Protein AF-M3I2U0-F1 (afdb_monomer_lite)

Secondary structure (DSSP, 8-state):
-BSPPTTHHHHHHHTT--GGG--EEE--S-SHHHHHHHHHHHHHSSPPEEEE-HHHHHHHHHHHHHHH---HHHHHHTSEEEE--TTS-EEETTEEEEEEEESSSS-EEEEEEEETTEEEEE--S----HHHHHHHHHTTSS-HHHHHHHHT--TTSSEEEEE--STTTS--HHHHTTS-HHHHTTEEEESS-GGGSPTT--PEEP-SSGGG---------TTHHHHHHHHHHHH-GGGTT--HHHHHHHHHH-EEEEE-TT-EEE-TTSPP-EEEEEEES-EEEESSS--TTS----EEE-TT-EE-HHHHHS-PPP-SEEEESS-EEEEEEEHHHHHHHTTTSTHHHHHHHHHHHHTTTHHHHHHHSTTTTT--HHHHHHHHTTEEEEEE-TT-EEE-TTPBPSEEEEEEES-EEEEETTEEEEEE-TT-EES-HHHHHHTPBPSSEEEESS-EEEEEEEHHHHHHHHHH-HHHHHHH-----

Foldseek 3Di:
DEQAAPPNCVLCVVQQHHCLVQQEYEQFADDHRRCVVVLVCLQAAFAHEYEYAPQRLVVSLVVVCVVVVDHSVLVPLSHHYDHDDAPDWDDDPQKTWHWDFAQAPGTGIKIWIDDAPAIETARTQHALDLVVLVVCVVVVNADPVRNVVSVPPCLVGQAYEAEDEDPPGHYHLVVLQPDDLVSQLRYEYDPDDPVRHDPPGNHHHDDDHPVSDDDDDDDDPPCNVLVLQVVLLCLAPLSPPPDVVLSVLCVVFKDKDKDAAFDWPDDFQAAQWKKKAWQAAKKWWAQAPQDPVRDDDIDMDGHSDIDSLQRLLVVGTHRTIMGTNHTTIIIMGTSVSVCVSCPPPCSSVLSVQLVVCVVQCQCVLQCPAQLNPSRDPVLSSLLSSQWDKDKDAAFDWQAAAQAWHQKKKFFQAAWKFKDAPRDTLDIDGRSDIGFALVCLLVRGGGRIIIGTRHTTMITIGGSVSSNVSCSRNVSSSVSRRDDSD

Radius of gyration: 26.71 Å; chains: 1; bounding box: 76×48×78 Å

Structure (mmCIF, N/CA/C/O backbone):
data_AF-M3I2U0-F1
#
_entry.id   AF-M3I2U0-F1
#
loop_
_atom_site.group_PDB
_atom_site.id
_atom_site.type_symbol
_atom_site.label_atom_id
_atom_site.label_alt_id
_atom_site.label_comp_id
_atom_site.label_asym_id
_atom_site.label_entity_id
_atom_site.label_seq_id
_atom_site.pdbx_PDB_ins_code
_atom_site.Cartn_x
_atom_site.Cartn_y
_atom_site.Cartn_z
_atom_site.occupancy
_atom_site.B_iso_or_equiv
_atom_site.auth_seq_id
_atom_site.auth_comp_id
_atom_site.auth_asym_id
_atom_site.auth_atom_id
_atom_site.pdbx_PDB_model_num
ATOM 1 N N . MET A 1 1 ? -6.291 0.702 8.293 1.00 90.94 1 MET A N 1
ATOM 2 C CA . MET A 1 1 ? -6.502 2.152 8.519 1.00 90.94 1 MET A CA 1
ATOM 3 C C . MET A 1 1 ? -7.991 2.425 8.524 1.00 90.94 1 MET A C 1
ATOM 5 O O . MET A 1 1 ? -8.695 1.732 7.806 1.00 90.94 1 MET A O 1
ATOM 9 N N . VAL A 1 2 ? -8.467 3.347 9.353 1.00 93.81 2 VAL A N 1
ATOM 10 C CA . VAL A 1 2 ? -9.888 3.717 9.441 1.00 93.81 2 VAL A CA 1
ATOM 11 C C . VAL A 1 2 ? -9.993 5.171 9.009 1.00 93.81 2 VAL A C 1
ATOM 13 O O . VAL A 1 2 ? -9.185 5.963 9.486 1.00 93.81 2 VAL A O 1
ATOM 16 N N . ASP A 1 3 ? -10.900 5.475 8.082 1.00 92.94 3 ASP A N 1
ATOM 17 C CA . ASP A 1 3 ? -11.224 6.834 7.621 1.00 92.94 3 ASP A CA 1
ATOM 18 C C . ASP A 1 3 ? -10.013 7.759 7.400 1.00 92.94 3 ASP A C 1
ATOM 20 O O . ASP A 1 3 ? -9.825 8.751 8.106 1.00 92.94 3 ASP A O 1
ATOM 24 N N . PRO A 1 4 ? -9.125 7.424 6.452 1.00 89.81 4 PRO A N 1
ATOM 25 C CA . PRO A 1 4 ? -7.946 8.234 6.204 1.00 89.81 4 PRO A CA 1
ATOM 26 C C . PRO A 1 4 ? -8.286 9.660 5.749 1.00 89.81 4 PRO A C 1
ATOM 28 O O . PRO A 1 4 ? -8.921 9.827 4.698 1.00 89.81 4 PRO A O 1
ATOM 31 N N . PRO A 1 5 ? -7.758 10.692 6.431 1.00 83.94 5 PRO A N 1
ATOM 32 C CA . PRO A 1 5 ? -7.860 12.063 5.958 1.00 83.94 5 PRO A CA 1
ATOM 33 C C . PRO A 1 5 ? -6.961 12.298 4.739 1.00 83.94 5 PRO A C 1
ATOM 35 O O . PRO A 1 5 ? -6.088 11.490 4.395 1.00 83.94 5 PRO A O 1
ATOM 38 N N . VAL A 1 6 ? -7.132 13.453 4.097 1.00 85.56 6 VAL A N 1
ATOM 39 C CA . VAL A 1 6 ? -6.228 13.911 3.031 1.00 85.56 6 VAL A CA 1
ATOM 40 C C . VAL A 1 6 ? -4.760 13.861 3.470 1.00 85.56 6 VAL A C 1
ATOM 42 O O . VAL A 1 6 ? -4.418 14.160 4.614 1.00 85.56 6 VAL A O 1
ATOM 45 N N . ASN A 1 7 ? -3.881 13.511 2.534 1.00 85.81 7 ASN A N 1
ATOM 46 C CA . ASN A 1 7 ? -2.434 13.399 2.718 1.00 85.81 7 ASN A CA 1
ATOM 47 C C . ASN A 1 7 ? -1.991 12.313 3.708 1.00 85.81 7 ASN A C 1
ATOM 49 O O . ASN A 1 7 ? -0.855 12.342 4.174 1.00 85.81 7 ASN A O 1
ATOM 53 N N . SER A 1 8 ? -2.843 11.325 4.008 1.00 84.94 8 SER A N 1
ATOM 54 C CA . SER A 1 8 ? -2.498 10.209 4.903 1.00 84.94 8 SER A CA 1
ATOM 55 C C . SER A 1 8 ? -1.188 9.516 4.515 1.00 84.94 8 SER A C 1
ATOM 57 O O . SER A 1 8 ? -0.378 9.210 5.384 1.00 84.94 8 SER A O 1
ATOM 59 N N . THR A 1 9 ? -0.941 9.300 3.220 1.00 83.31 9 THR A N 1
ATOM 60 C CA . THR A 1 9 ? 0.309 8.698 2.730 1.00 83.31 9 THR A CA 1
ATOM 61 C C . THR A 1 9 ? 1.537 9.527 3.110 1.00 83.31 9 THR A C 1
ATOM 63 O O . THR A 1 9 ? 2.533 8.978 3.579 1.00 83.31 9 THR A O 1
ATOM 66 N N . GLU A 1 10 ? 1.468 10.846 2.933 1.00 84.12 10 GLU A N 1
ATOM 67 C CA . GLU A 1 10 ? 2.562 11.763 3.262 1.00 84.12 10 GLU A CA 1
ATOM 68 C C . GLU A 1 10 ? 2.813 11.787 4.773 1.00 84.12 10 GLU A C 1
ATOM 70 O O . GLU A 1 10 ? 3.953 11.664 5.215 1.00 84.12 10 GLU A O 1
ATOM 75 N N . TRP A 1 11 ? 1.747 11.824 5.577 1.00 84.62 11 TRP A N 1
ATOM 76 C CA . TRP A 1 11 ? 1.851 11.750 7.035 1.00 84.62 11 TRP A CA 1
ATOM 77 C C . TRP A 1 11 ? 2.504 10.455 7.521 1.00 84.62 11 TRP A C 1
ATOM 79 O O . TRP A 1 11 ? 3.333 10.490 8.435 1.00 84.62 11 TRP A O 1
ATOM 89 N N . LEU A 1 12 ? 2.173 9.318 6.900 1.00 84.44 12 LEU A N 1
ATOM 90 C CA . LEU A 1 12 ? 2.822 8.042 7.196 1.00 84.44 12 LEU A CA 1
ATOM 91 C C . LEU A 1 12 ? 4.321 8.111 6.886 1.00 84.44 12 LEU A C 1
ATOM 93 O O . LEU A 1 12 ? 5.128 7.785 7.755 1.00 84.44 12 LEU A O 1
ATOM 97 N N . ARG A 1 13 ? 4.705 8.614 5.704 1.00 79.75 13 ARG A N 1
ATOM 98 C CA . ARG A 1 13 ? 6.118 8.754 5.310 1.00 79.75 13 ARG A CA 1
ATOM 99 C C . ARG A 1 13 ? 6.893 9.671 6.254 1.00 79.75 13 ARG A C 1
ATOM 101 O O . ARG A 1 13 ? 7.974 9.297 6.701 1.00 79.75 13 ARG A O 1
ATOM 108 N N . GLN A 1 14 ? 6.330 10.824 6.616 1.00 82.00 14 GLN A N 1
ATOM 109 C CA . GLN A 1 14 ? 6.933 11.752 7.583 1.00 82.00 14 GLN A CA 1
ATOM 110 C C . GLN A 1 14 ? 7.098 11.128 8.972 1.00 82.00 14 GLN A C 1
ATOM 112 O O . GLN A 1 14 ? 8.041 11.449 9.691 1.00 82.00 14 GLN A O 1
ATOM 117 N N . SER A 1 15 ? 6.215 10.193 9.322 1.00 79.25 15 SER A N 1
ATOM 118 C CA . SER A 1 15 ? 6.280 9.421 10.565 1.00 79.25 15 SER A CA 1
ATOM 119 C C . SER A 1 15 ? 7.140 8.157 10.446 1.00 79.25 15 SER A C 1
ATOM 121 O O . SER A 1 15 ? 7.106 7.313 11.337 1.00 79.25 15 SER A O 1
ATOM 123 N N . ASN A 1 16 ? 7.895 8.001 9.353 1.00 74.38 16 ASN A N 1
ATOM 124 C CA . ASN A 1 16 ? 8.714 6.826 9.053 1.00 74.38 16 ASN A CA 1
ATOM 125 C C . ASN A 1 16 ? 7.921 5.501 9.013 1.00 74.38 16 ASN A C 1
ATOM 127 O O . ASN A 1 16 ? 8.453 4.428 9.298 1.00 74.38 16 ASN A O 1
ATOM 131 N N . VAL A 1 17 ? 6.637 5.573 8.660 1.00 79.44 17 VAL A N 1
ATOM 132 C CA . VAL A 1 17 ? 5.774 4.417 8.420 1.00 79.44 17 VAL A CA 1
ATOM 133 C C . VAL A 1 17 ? 5.649 4.229 6.917 1.00 79.44 17 VAL A C 1
ATOM 135 O O . VAL A 1 17 ? 5.157 5.108 6.211 1.00 79.44 17 VAL A O 1
ATOM 138 N N . ASN A 1 18 ? 6.071 3.070 6.411 1.00 78.25 18 ASN A N 1
ATOM 139 C CA . ASN A 1 18 ? 5.902 2.758 4.997 1.00 78.25 18 ASN A CA 1
ATOM 140 C C . ASN A 1 18 ? 4.395 2.647 4.672 1.00 78.25 18 ASN A C 1
ATOM 142 O O . ASN A 1 18 ? 3.733 1.761 5.217 1.00 78.25 18 ASN A O 1
ATOM 146 N N . PRO A 1 19 ? 3.829 3.481 3.776 1.00 81.62 19 PRO A N 1
ATOM 147 C CA . PRO A 1 19 ? 2.402 3.435 3.461 1.00 81.62 19 PRO A CA 1
ATOM 148 C C . PRO A 1 19 ? 1.898 2.092 2.921 1.00 81.62 19 PRO A C 1
ATOM 150 O O . PRO A 1 19 ? 0.694 1.825 3.009 1.00 81.62 19 PRO A O 1
ATOM 153 N N . LYS A 1 20 ? 2.792 1.239 2.405 1.00 77.00 20 LYS A N 1
ATOM 154 C CA . LYS A 1 20 ? 2.480 -0.123 1.947 1.00 77.00 20 LYS A CA 1
ATOM 155 C C . LYS A 1 20 ? 2.051 -1.070 3.060 1.00 77.00 20 LYS A C 1
ATOM 157 O O . LYS A 1 20 ? 1.275 -1.980 2.799 1.00 77.00 20 LYS A O 1
ATOM 162 N N . LEU A 1 21 ? 2.481 -0.815 4.301 1.00 78.44 21 LEU A N 1
ATOM 163 C CA . LEU A 1 21 ? 1.998 -1.539 5.487 1.00 78.44 21 LEU A CA 1
ATOM 164 C C . LEU A 1 21 ? 0.474 -1.462 5.617 1.00 78.44 21 LEU A C 1
ATOM 166 O O . LEU A 1 21 ? -0.162 -2.293 6.258 1.00 78.44 21 LEU A O 1
ATOM 170 N N . ILE A 1 22 ? -0.123 -0.436 5.017 1.00 85.12 22 ILE A N 1
ATOM 171 C CA . ILE A 1 22 ? -1.554 -0.214 5.038 1.00 85.12 22 ILE A CA 1
ATOM 172 C C . ILE A 1 22 ? -2.135 -0.689 3.709 1.00 85.12 22 ILE A C 1
ATOM 174 O O . ILE A 1 22 ? -2.290 0.084 2.767 1.00 85.12 22 ILE A O 1
ATOM 178 N N . ASN A 1 23 ? -2.495 -1.964 3.654 1.00 85.81 23 ASN A N 1
ATOM 179 C CA . ASN A 1 23 ? -3.175 -2.591 2.519 1.00 85.81 23 ASN A CA 1
ATOM 180 C C . ASN A 1 23 ? -4.702 -2.694 2.710 1.00 85.81 23 ASN A C 1
ATOM 182 O O . ASN A 1 23 ? -5.414 -3.073 1.783 1.00 85.81 23 ASN A O 1
ATOM 1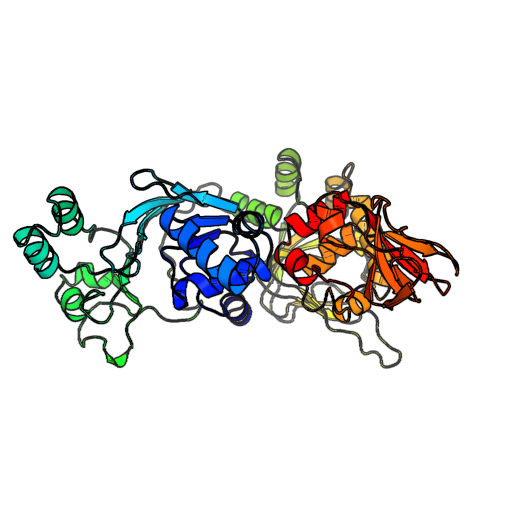86 N N . HIS A 1 24 ? -5.215 -2.358 3.900 1.00 93.12 24 HIS A N 1
ATOM 187 C CA . HIS A 1 24 ? -6.639 -2.392 4.242 1.00 93.12 24 HIS A CA 1
ATOM 188 C C . HIS A 1 24 ? -7.121 -1.033 4.773 1.00 93.12 24 HIS A C 1
ATOM 190 O O . HIS A 1 24 ? -6.518 -0.449 5.687 1.00 93.12 24 HIS A O 1
ATOM 196 N N . VAL A 1 25 ? -8.249 -0.562 4.243 1.00 95.12 25 VAL A N 1
ATOM 197 C CA . VAL A 1 25 ? -8.974 0.625 4.710 1.00 95.12 25 VAL A CA 1
ATOM 198 C C . VAL A 1 25 ? -10.383 0.221 5.131 1.00 95.12 25 VAL A C 1
ATOM 200 O O . VAL A 1 25 ? -11.089 -0.434 4.374 1.00 95.12 25 VAL A O 1
ATOM 203 N N . ILE A 1 26 ? -10.791 0.608 6.333 1.00 96.94 26 ILE A N 1
ATOM 204 C CA . ILE A 1 26 ? -12.184 0.592 6.770 1.00 96.94 26 ILE A CA 1
ATOM 205 C C . ILE A 1 26 ? -12.714 2.000 6.517 1.00 96.94 26 ILE A C 1
ATOM 207 O O . ILE A 1 26 ? -12.196 2.952 7.096 1.00 96.94 26 ILE A O 1
ATOM 211 N N . LEU A 1 27 ? -13.698 2.117 5.630 1.00 96.94 27 LEU A N 1
ATOM 212 C CA . LEU A 1 27 ? -14.385 3.372 5.348 1.00 96.94 27 LEU A CA 1
ATOM 213 C C . LEU A 1 27 ? -15.744 3.327 6.040 1.00 96.94 27 LEU A C 1
ATOM 215 O O . LEU A 1 27 ? -16.644 2.593 5.616 1.00 96.94 27 LEU A O 1
ATOM 219 N N . THR A 1 28 ? -15.876 4.072 7.129 1.00 96.19 28 THR A N 1
ATOM 220 C CA . THR A 1 28 ? -17.059 3.996 7.984 1.00 96.19 28 THR A CA 1
ATOM 221 C C . THR A 1 28 ? -18.230 4.794 7.425 1.00 96.19 28 THR A C 1
ATOM 223 O O . THR A 1 28 ? -19.379 4.389 7.602 1.00 96.19 28 THR A O 1
ATOM 226 N N . HIS A 1 29 ? -17.950 5.894 6.725 1.00 94.31 29 HIS A N 1
ATOM 227 C CA . HIS A 1 29 ? -18.934 6.745 6.062 1.00 94.31 29 HIS A CA 1
ATOM 228 C C . HIS A 1 29 ? -18.284 7.641 4.996 1.00 94.31 29 HIS A C 1
ATOM 230 O O . HIS A 1 29 ? -17.080 7.589 4.763 1.00 94.31 29 HIS A O 1
ATOM 236 N N . CYS A 1 30 ? -19.098 8.430 4.284 1.00 91.50 30 CYS A N 1
ATOM 237 C CA . CYS A 1 30 ? -18.660 9.215 3.128 1.00 91.50 30 CYS A CA 1
ATOM 238 C C . CYS A 1 30 ? -18.889 10.721 3.341 1.00 91.50 30 CYS A C 1
ATOM 240 O O . CYS A 1 30 ? -19.942 11.258 2.996 1.00 91.50 30 CYS A O 1
ATOM 242 N N . HIS A 1 31 ? -17.867 11.396 3.869 1.00 85.12 31 HIS A N 1
ATOM 243 C CA . HIS A 1 31 ? -17.623 12.833 3.721 1.00 85.12 31 HIS A CA 1
ATOM 244 C C . HIS A 1 31 ? -16.109 13.125 3.735 1.00 85.12 31 HIS A C 1
ATOM 246 O O . HIS A 1 31 ? -15.299 12.224 3.942 1.00 85.12 31 HIS A O 1
ATOM 252 N N . ALA A 1 32 ? -15.722 14.359 3.390 1.00 80.44 32 ALA A N 1
ATOM 253 C CA . ALA A 1 32 ? -14.387 14.676 2.861 1.00 80.44 32 ALA A CA 1
ATOM 254 C C . ALA A 1 32 ? -13.206 14.328 3.786 1.00 80.44 32 ALA A C 1
ATOM 256 O O . ALA A 1 32 ? -12.169 13.878 3.311 1.00 80.44 32 ALA A O 1
ATOM 257 N N . ASP A 1 33 ? -13.353 14.524 5.086 1.00 79.00 33 ASP A N 1
ATOM 258 C CA . ASP A 1 33 ? -12.364 14.226 6.125 1.00 79.00 33 ASP A CA 1
ATOM 259 C C . ASP A 1 33 ? -12.181 12.725 6.403 1.00 79.00 33 ASP A C 1
ATOM 261 O O . ASP A 1 33 ? -11.163 12.359 6.981 1.00 79.00 33 ASP A O 1
ATOM 265 N N . HIS A 1 34 ? -13.070 11.862 5.897 1.00 84.62 34 HIS A N 1
ATOM 266 C CA . HIS A 1 34 ? -13.004 10.404 6.080 1.00 84.62 34 HIS A CA 1
ATOM 267 C C . HIS A 1 34 ? -12.695 9.645 4.778 1.00 84.62 34 HIS A C 1
ATOM 269 O O . HIS A 1 34 ? -12.065 8.585 4.795 1.00 84.62 34 HIS A O 1
ATOM 275 N N . ASP A 1 35 ? -13.121 10.172 3.623 1.00 87.62 35 ASP A N 1
ATOM 276 C CA . ASP A 1 35 ? -13.023 9.463 2.341 1.00 87.62 35 ASP A CA 1
ATOM 277 C C . ASP A 1 35 ? -11.897 9.948 1.415 1.00 87.62 35 ASP A C 1
ATOM 279 O O . ASP A 1 35 ? -11.418 9.180 0.572 1.00 87.62 35 ASP A O 1
ATOM 283 N N . ALA A 1 36 ? -11.421 11.185 1.575 1.00 88.19 36 ALA A N 1
ATOM 284 C CA . ALA A 1 36 ? -10.476 11.774 0.633 1.00 88.19 36 ALA A CA 1
ATOM 285 C C . ALA A 1 36 ? -9.105 11.099 0.656 1.00 88.19 36 ALA A C 1
ATOM 287 O O . ALA A 1 36 ? -8.532 10.848 -0.408 1.00 88.19 36 ALA A O 1
ATOM 288 N N . GLY A 1 37 ? -8.615 10.719 1.837 1.00 89.94 37 GLY A N 1
ATOM 289 C CA . GLY A 1 37 ? -7.399 9.920 1.946 1.00 89.94 37 GLY A CA 1
ATOM 290 C C . GLY A 1 37 ? -7.571 8.506 1.398 1.00 89.94 37 GLY A C 1
ATOM 291 O O . GLY A 1 37 ? -6.604 7.922 0.914 1.00 89.94 37 GLY A O 1
ATOM 292 N N . THR A 1 38 ? -8.794 7.964 1.395 1.00 91.88 38 THR A N 1
ATOM 293 C CA . THR A 1 38 ? -9.070 6.629 0.842 1.00 91.88 38 THR A CA 1
ATOM 294 C C . THR A 1 38 ? -8.862 6.652 -0.666 1.00 91.88 38 THR A C 1
ATOM 296 O O . THR A 1 38 ? -8.149 5.808 -1.210 1.00 91.88 38 THR A O 1
ATOM 299 N N . PHE A 1 39 ? -9.427 7.657 -1.340 1.00 90.50 39 PHE A N 1
ATOM 300 C CA . PHE A 1 39 ? -9.246 7.820 -2.778 1.00 90.50 39 PHE A CA 1
ATOM 301 C C . PHE A 1 39 ? -7.796 8.140 -3.152 1.00 90.50 39 PHE A C 1
ATOM 303 O O . PHE A 1 39 ? -7.264 7.533 -4.077 1.00 90.50 39 PHE A O 1
ATOM 310 N N . GLN A 1 40 ? -7.120 9.015 -2.400 1.00 88.38 40 GLN A N 1
ATOM 311 C CA . GLN A 1 40 ? -5.690 9.273 -2.597 1.00 88.38 40 GLN A CA 1
ATOM 312 C C . GLN A 1 40 ? -4.866 7.984 -2.507 1.00 88.38 40 GLN A C 1
ATOM 314 O O . GLN A 1 40 ? -4.020 7.723 -3.359 1.00 88.38 40 GLN A O 1
ATOM 319 N N . LYS A 1 41 ? -5.147 7.140 -1.512 1.00 88.06 41 LYS A N 1
ATOM 320 C CA . LYS A 1 41 ? -4.408 5.897 -1.307 1.00 88.06 41 LYS A CA 1
ATOM 321 C C . LYS A 1 41 ? -4.578 4.904 -2.459 1.00 88.06 41 LYS A C 1
ATOM 323 O O . LYS A 1 41 ? -3.604 4.252 -2.821 1.00 88.06 41 LYS A O 1
ATOM 328 N N . ILE A 1 42 ? -5.767 4.836 -3.068 1.00 89.12 42 ILE A N 1
ATOM 329 C CA . ILE A 1 42 ? -6.007 4.064 -4.303 1.00 89.12 42 ILE A CA 1
ATOM 330 C C . ILE A 1 42 ? -5.107 4.556 -5.453 1.00 89.12 42 ILE A C 1
ATOM 332 O O . ILE A 1 42 ? -4.680 3.763 -6.289 1.00 89.12 42 ILE A O 1
ATOM 336 N N . LEU A 1 43 ? -4.821 5.859 -5.516 1.00 84.50 43 LEU A N 1
ATOM 337 C CA . LEU A 1 43 ? -4.058 6.471 -6.607 1.00 84.50 43 LEU A CA 1
ATOM 338 C C . LEU A 1 43 ? -2.535 6.462 -6.410 1.00 84.50 43 LEU A C 1
ATOM 340 O O . LEU A 1 43 ? -1.793 6.644 -7.374 1.00 84.50 43 LEU A O 1
ATOM 344 N N . GLU A 1 44 ? -2.047 6.301 -5.186 1.00 80.00 44 GLU A N 1
ATOM 345 C CA . GLU A 1 44 ? -0.613 6.422 -4.896 1.00 80.00 44 GLU A CA 1
ATOM 346 C C . GLU A 1 44 ? 0.079 5.070 -4.711 1.00 80.00 44 GLU A C 1
ATOM 348 O O . GLU A 1 44 ? 1.251 4.925 -5.062 1.00 80.00 44 GLU A O 1
ATOM 353 N N . GLU A 1 45 ? -0.636 4.078 -4.189 1.00 76.38 45 GLU A N 1
ATOM 354 C CA . GLU A 1 45 ? -0.059 2.814 -3.734 1.00 76.38 45 GLU A CA 1
ATOM 355 C C . GLU A 1 45 ? -0.577 1.617 -4.556 1.00 76.38 45 GLU A C 1
ATOM 357 O O . GLU A 1 45 ? -1.345 1.762 -5.513 1.00 76.38 45 GLU A O 1
ATOM 362 N N . ASN A 1 46 ? -0.131 0.413 -4.195 1.00 79.88 46 ASN A N 1
ATOM 363 C CA . ASN A 1 46 ? -0.668 -0.828 -4.751 1.00 79.88 46 ASN A CA 1
ATOM 364 C C . ASN A 1 46 ? -2.168 -0.959 -4.448 1.00 79.88 46 ASN A C 1
ATOM 366 O O . ASN A 1 46 ? -2.694 -0.362 -3.506 1.00 79.88 46 ASN A O 1
ATOM 370 N N . LYS A 1 47 ? -2.850 -1.807 -5.216 1.00 87.81 47 LYS A N 1
ATOM 371 C CA . LYS A 1 47 ? -4.267 -2.115 -5.022 1.00 87.81 47 LYS A CA 1
ATOM 372 C C . LYS A 1 47 ? -4.561 -2.548 -3.575 1.00 87.81 47 LYS A C 1
ATOM 374 O O . LYS A 1 47 ? -4.046 -3.559 -3.104 1.00 87.81 47 LYS A O 1
ATOM 379 N N . ILE A 1 48 ? -5.411 -1.782 -2.889 1.00 91.31 48 ILE A N 1
ATOM 380 C CA . ILE A 1 48 ? -5.802 -2.002 -1.486 1.00 91.31 48 ILE A CA 1
ATOM 381 C C . ILE A 1 48 ? -7.182 -2.659 -1.361 1.00 91.31 48 ILE A C 1
ATOM 383 O O . ILE A 1 48 ? -7.984 -2.634 -2.298 1.00 91.31 48 ILE A O 1
ATOM 387 N N . THR A 1 49 ? -7.483 -3.186 -0.175 1.00 94.88 49 THR A N 1
ATOM 388 C CA . THR A 1 49 ? -8.816 -3.674 0.198 1.00 94.88 49 THR A CA 1
ATOM 389 C C . THR A 1 49 ? -9.584 -2.608 0.974 1.00 94.88 49 THR A C 1
ATOM 391 O O . THR A 1 49 ? -9.096 -2.105 1.987 1.00 94.88 49 THR A O 1
ATOM 394 N N . ILE A 1 50 ? -10.800 -2.289 0.531 1.00 96.56 50 ILE A N 1
ATOM 395 C CA . ILE A 1 50 ? -11.714 -1.373 1.218 1.00 96.56 50 ILE A CA 1
ATOM 396 C C . ILE A 1 50 ? -12.872 -2.162 1.819 1.00 96.56 50 ILE A C 1
ATOM 398 O O . ILE A 1 50 ? -13.596 -2.865 1.112 1.00 96.56 50 ILE A O 1
ATOM 402 N N . HIS A 1 51 ? -13.049 -1.989 3.124 1.00 97.62 51 HIS A N 1
ATOM 403 C CA . HIS A 1 51 ? -14.135 -2.534 3.924 1.00 97.62 51 HIS A CA 1
ATOM 404 C C . HIS A 1 51 ? -15.148 -1.423 4.163 1.00 97.62 51 HIS A C 1
ATOM 406 O O . HIS A 1 51 ? -14.833 -0.418 4.797 1.00 97.62 51 HIS A O 1
ATOM 412 N N . ALA A 1 52 ? -16.351 -1.588 3.629 1.00 97.62 52 ALA A N 1
ATOM 413 C CA . ALA A 1 52 ? -17.448 -0.639 3.788 1.00 97.62 52 ALA A CA 1
ATOM 414 C C . ALA A 1 52 ? -18.785 -1.372 3.640 1.00 97.62 52 ALA A C 1
ATOM 416 O O . ALA A 1 52 ? -18.850 -2.446 3.039 1.00 97.62 52 ALA A O 1
ATOM 417 N N . THR A 1 53 ? -19.872 -0.788 4.139 1.00 97.50 53 THR A N 1
ATOM 418 C CA . THR A 1 53 ? -21.213 -1.256 3.745 1.00 97.50 53 THR A CA 1
ATOM 419 C C . THR A 1 53 ? -21.475 -0.899 2.280 1.00 97.50 53 THR A C 1
ATOM 421 O O . THR A 1 53 ? -20.891 0.054 1.759 1.00 97.50 53 THR A O 1
ATOM 424 N N . GLU A 1 54 ? -22.380 -1.615 1.607 1.00 96.88 54 GLU A N 1
ATOM 425 C CA . GLU A 1 54 ? -22.747 -1.288 0.219 1.00 96.88 54 GLU A CA 1
ATOM 426 C C . GLU A 1 54 ? -23.265 0.148 0.078 1.00 96.88 54 GLU A C 1
ATOM 428 O O . GLU A 1 54 ? -22.925 0.837 -0.880 1.00 96.88 54 GLU A O 1
ATOM 433 N N . THR A 1 55 ? -24.013 0.639 1.069 1.00 95.81 55 THR A N 1
ATOM 434 C CA . THR A 1 55 ? -24.525 2.015 1.098 1.00 95.81 55 THR A CA 1
ATOM 435 C C . THR A 1 55 ? -23.398 3.050 1.119 1.00 95.81 55 THR A C 1
ATOM 437 O O . THR A 1 55 ? -23.431 4.034 0.372 1.00 95.81 55 THR A O 1
ATOM 440 N N . VAL A 1 56 ? -22.388 2.842 1.969 1.00 96.62 56 VAL A N 1
ATOM 441 C CA . VAL A 1 56 ? -21.221 3.734 2.054 1.00 96.62 56 VAL A CA 1
ATOM 442 C C . VAL A 1 56 ? -20.394 3.643 0.773 1.00 96.62 56 VAL A C 1
ATOM 444 O O . VAL A 1 56 ? -20.030 4.675 0.208 1.00 96.62 56 VAL A O 1
ATOM 447 N N . MET A 1 57 ? -20.178 2.432 0.256 1.00 97.50 57 MET A N 1
ATOM 448 C CA . MET A 1 57 ? -19.430 2.207 -0.980 1.00 97.50 57 MET A CA 1
ATOM 449 C C . MET A 1 57 ? -20.107 2.840 -2.204 1.00 97.50 57 MET A C 1
ATOM 451 O O . MET A 1 57 ? -19.444 3.503 -2.998 1.00 97.50 57 MET A O 1
ATOM 455 N N . ASP A 1 58 ? -21.428 2.722 -2.358 1.00 96.88 58 ASP A N 1
ATOM 456 C CA . ASP A 1 58 ? -22.134 3.383 -3.461 1.00 96.88 58 ASP A CA 1
ATOM 457 C C . ASP A 1 58 ? -22.059 4.914 -3.346 1.00 96.88 58 ASP A C 1
ATOM 459 O O . ASP A 1 58 ? -21.950 5.609 -4.357 1.00 96.88 58 ASP A O 1
ATOM 463 N N . SER A 1 59 ? -22.073 5.458 -2.126 1.00 95.94 59 SER A N 1
ATOM 464 C CA . SER A 1 59 ? -21.898 6.898 -1.888 1.00 95.94 59 SER A CA 1
ATOM 465 C C . SER A 1 59 ? -20.499 7.368 -2.295 1.00 95.94 59 SER A C 1
ATOM 467 O O . SER A 1 59 ? -20.376 8.338 -3.048 1.00 95.94 59 SER A O 1
ATOM 469 N N . PHE A 1 60 ? -19.467 6.619 -1.900 1.00 96.44 60 PHE A N 1
ATOM 470 C CA . PHE A 1 60 ? -18.082 6.833 -2.317 1.00 96.44 60 PHE A CA 1
ATOM 471 C C . PHE A 1 60 ? -17.951 6.804 -3.848 1.00 96.44 60 PHE A C 1
ATOM 473 O O . PHE A 1 60 ? -17.491 7.769 -4.461 1.00 96.44 60 PHE A O 1
ATOM 480 N N . LEU A 1 61 ? -18.443 5.744 -4.497 1.00 97.00 61 LEU A N 1
ATOM 481 C CA . LEU A 1 61 ? -18.373 5.595 -5.952 1.00 97.00 61 LEU A CA 1
ATOM 482 C C . LEU A 1 61 ? -19.153 6.692 -6.687 1.00 97.00 61 LEU A C 1
ATOM 484 O O . LEU A 1 61 ? -18.661 7.206 -7.688 1.00 97.00 61 LEU A O 1
ATOM 488 N N . ARG A 1 62 ? -20.338 7.099 -6.205 1.00 96.19 62 ARG A N 1
ATOM 489 C CA . ARG A 1 62 ? -21.089 8.241 -6.768 1.00 96.19 62 ARG A CA 1
ATOM 490 C C . ARG A 1 62 ? -20.273 9.525 -6.718 1.00 96.19 62 ARG A C 1
ATOM 492 O O . ARG A 1 62 ? -20.160 10.205 -7.737 1.00 96.19 62 ARG A O 1
ATOM 499 N N . LYS A 1 63 ? -19.710 9.842 -5.550 1.00 95.06 63 LYS A N 1
ATOM 500 C CA . LYS A 1 63 ? -18.919 11.054 -5.325 1.00 95.06 63 LYS A CA 1
ATOM 501 C C . LYS A 1 63 ? -17.712 11.098 -6.260 1.00 95.06 63 LYS A C 1
ATOM 503 O O . LYS A 1 63 ? -17.574 12.041 -7.036 1.00 95.06 63 LYS A O 1
ATOM 508 N N . TYR A 1 64 ? -16.873 10.064 -6.241 1.00 93.50 64 TYR A N 1
ATOM 509 C CA . TYR A 1 64 ? -15.647 10.058 -7.038 1.00 93.50 64 TYR A CA 1
ATOM 510 C C . TYR A 1 64 ? -15.906 9.890 -8.530 1.00 93.50 64 TYR A C 1
ATOM 512 O O . TYR A 1 64 ? -15.185 10.486 -9.325 1.00 93.50 64 TYR A O 1
ATOM 520 N N . SER A 1 65 ? -16.972 9.196 -8.932 1.00 94.25 65 SER A N 1
ATOM 521 C CA . SER A 1 65 ? -17.399 9.157 -10.336 1.00 94.25 65 SER A CA 1
ATOM 522 C C . SER A 1 65 ? -17.782 10.549 -10.841 1.00 94.25 65 SER A C 1
ATOM 524 O O . SER A 1 65 ? -17.338 10.969 -11.907 1.00 94.25 65 SER A O 1
ATOM 526 N N . ALA A 1 66 ? -18.529 11.322 -10.048 1.00 93.62 66 ALA A N 1
ATOM 527 C CA . ALA A 1 66 ? -18.910 12.683 -10.416 1.00 93.62 66 ALA A CA 1
ATOM 528 C C . ALA A 1 66 ? -17.706 13.640 -10.508 1.00 93.62 66 ALA A C 1
ATOM 530 O O . ALA A 1 66 ? -17.680 14.491 -11.407 1.00 93.62 66 ALA A O 1
ATOM 531 N N . LEU A 1 67 ? -16.730 13.488 -9.602 1.00 90.56 67 LEU A N 1
ATOM 532 C CA . LEU A 1 67 ? -15.509 14.300 -9.542 1.00 90.56 67 LEU A CA 1
ATOM 533 C C . LEU A 1 67 ? -14.531 13.980 -10.677 1.00 90.56 67 LEU A C 1
ATOM 535 O O . LEU A 1 67 ? -13.994 14.890 -11.297 1.00 90.56 67 LEU A O 1
ATOM 539 N N . THR A 1 68 ? -14.316 12.696 -10.959 1.00 87.06 68 THR A N 1
ATOM 540 C CA . THR A 1 68 ? -13.306 12.230 -11.927 1.00 87.06 68 THR A CA 1
ATOM 541 C C . THR A 1 68 ? -13.852 12.049 -13.338 1.00 87.06 68 THR A C 1
ATOM 543 O O . THR A 1 68 ? -13.076 11.925 -14.276 1.00 87.06 68 THR A O 1
ATOM 546 N N . LYS A 1 69 ? -15.183 12.010 -13.492 1.00 87.62 69 LYS A N 1
ATOM 547 C CA . LYS A 1 69 ? -15.892 11.598 -14.718 1.00 87.62 69 LYS A CA 1
ATOM 548 C C . LYS A 1 69 ? -15.657 10.141 -15.127 1.00 87.62 69 LYS A C 1
ATOM 550 O O . LYS A 1 69 ? -16.034 9.757 -16.229 1.00 87.62 69 LYS A O 1
ATOM 555 N N . ILE A 1 70 ? -15.118 9.314 -14.233 1.00 87.25 70 ILE A N 1
ATOM 556 C CA . ILE A 1 70 ? -14.916 7.882 -14.474 1.00 87.25 70 ILE A CA 1
ATOM 557 C C . ILE A 1 70 ? -16.164 7.108 -14.041 1.00 87.25 70 ILE A C 1
ATOM 559 O O . ILE A 1 70 ? -16.691 7.367 -12.954 1.00 87.25 70 ILE A O 1
ATOM 563 N N . PRO A 1 71 ? -16.668 6.150 -14.839 1.00 91.50 71 PRO A N 1
ATOM 564 C CA . PRO A 1 71 ? -17.805 5.324 -14.447 1.00 91.50 71 PRO A CA 1
ATOM 565 C C . PRO A 1 71 ? -17.561 4.570 -13.132 1.00 91.50 71 PRO A C 1
ATOM 567 O O . PRO A 1 71 ? -16.476 4.042 -12.896 1.00 91.50 71 PRO A O 1
ATOM 570 N N . LYS A 1 72 ? -18.602 4.428 -12.297 1.00 94.69 72 LYS A N 1
ATOM 571 C CA . LYS A 1 72 ? -18.515 3.707 -11.008 1.00 94.69 72 LYS A CA 1
ATOM 572 C C . LYS A 1 72 ? -17.877 2.319 -11.125 1.00 94.69 72 LYS A C 1
ATOM 574 O O . LYS A 1 72 ? -17.093 1.938 -10.266 1.00 94.69 72 LYS A O 1
ATOM 579 N N . LYS A 1 73 ? -18.221 1.577 -12.185 1.00 92.25 73 LYS A N 1
ATOM 580 C CA . LYS A 1 73 ? -17.705 0.225 -12.433 1.00 92.25 73 LYS A CA 1
ATOM 581 C C . LYS A 1 73 ? -16.184 0.227 -12.595 1.00 92.25 73 LYS A C 1
ATOM 583 O O . LYS A 1 73 ? -15.518 -0.607 -12.002 1.00 92.25 73 LYS A O 1
ATOM 588 N N . GLU A 1 74 ? -15.648 1.186 -13.345 1.00 87.94 74 GLU A N 1
ATOM 589 C CA . GLU A 1 74 ? -14.204 1.324 -13.553 1.00 87.94 74 GLU A CA 1
ATOM 590 C C . GLU A 1 74 ? -13.498 1.783 -12.273 1.00 87.94 74 GLU A C 1
ATOM 592 O O . GLU A 1 74 ? -12.456 1.241 -11.927 1.00 87.94 74 GLU A O 1
ATOM 597 N N . LEU A 1 75 ? -14.099 2.696 -11.500 1.00 91.12 75 LEU A N 1
ATOM 598 C CA . LEU A 1 75 ? -13.556 3.076 -10.190 1.00 91.12 75 LEU A CA 1
ATOM 599 C C . LEU A 1 75 ? -13.492 1.893 -9.218 1.00 91.12 75 LEU A C 1
ATOM 601 O O . LEU A 1 75 ? -12.521 1.758 -8.480 1.00 91.12 75 LEU A O 1
ATOM 605 N N . GLN A 1 76 ? -14.501 1.022 -9.230 1.00 93.50 76 GLN A N 1
ATOM 606 C CA . GLN A 1 76 ? -14.525 -0.174 -8.392 1.00 93.50 76 GLN A CA 1
ATOM 607 C C . GLN A 1 76 ? -13.447 -1.195 -8.797 1.00 93.50 76 GLN A C 1
ATOM 609 O O . GLN A 1 76 ? -12.984 -1.955 -7.952 1.00 93.50 76 GLN A O 1
ATOM 614 N N . GLU A 1 77 ? -12.991 -1.197 -10.057 1.00 90.62 77 GLU A N 1
ATOM 615 C CA . GLU A 1 77 ? -11.873 -2.041 -10.509 1.00 90.62 77 GLU A CA 1
ATOM 616 C C . GLU A 1 77 ? -10.526 -1.616 -9.887 1.00 90.62 77 GLU A C 1
ATOM 618 O O . GLU A 1 77 ? -9.595 -2.428 -9.848 1.00 90.62 77 GLU A O 1
ATOM 623 N N . LEU A 1 78 ? -10.419 -0.395 -9.346 1.00 90.75 78 LEU A N 1
ATOM 624 C CA . LEU A 1 78 ? -9.181 0.150 -8.773 1.00 90.75 78 LEU A CA 1
ATOM 625 C C . LEU A 1 78 ? -8.851 -0.386 -7.371 1.00 90.75 78 LEU A C 1
ATOM 627 O O . LEU A 1 78 ? -7.739 -0.195 -6.895 1.00 90.75 78 LEU A O 1
ATOM 631 N N . PHE A 1 79 ? -9.774 -1.062 -6.691 1.00 94.25 79 PHE A N 1
ATOM 632 C CA . PHE A 1 79 ? -9.554 -1.607 -5.346 1.00 94.25 79 PHE A CA 1
ATOM 633 C C . PHE A 1 79 ? -10.275 -2.944 -5.164 1.00 94.25 79 PHE A C 1
ATOM 635 O O . PHE A 1 79 ? -11.073 -3.365 -5.999 1.00 94.25 79 PHE A O 1
ATOM 642 N N . HIS A 1 80 ? -9.953 -3.663 -4.093 1.00 95.00 80 HIS A N 1
ATOM 643 C CA . HIS A 1 80 ? -10.720 -4.832 -3.678 1.00 95.00 80 HIS A CA 1
ATOM 644 C C . HIS A 1 80 ? -11.825 -4.375 -2.732 1.00 95.00 80 HIS A C 1
ATOM 646 O O . HIS A 1 80 ? -11.549 -3.913 -1.629 1.00 95.00 80 HIS A O 1
ATOM 652 N N . PHE A 1 81 ? -13.082 -4.466 -3.160 1.00 97.12 81 PHE A N 1
ATOM 653 C CA . PHE A 1 81 ? -14.205 -4.190 -2.271 1.00 97.12 81 PHE A CA 1
ATOM 654 C C . PHE A 1 81 ? -14.561 -5.442 -1.471 1.00 97.12 81 PHE A C 1
ATOM 656 O O . PHE A 1 81 ? -14.919 -6.466 -2.053 1.00 97.12 81 PHE A O 1
ATOM 663 N N . GLN A 1 82 ? -14.499 -5.337 -0.146 1.00 96.88 82 GLN A N 1
ATOM 664 C CA . GLN A 1 82 ? -14.992 -6.359 0.765 1.00 96.88 82 GLN A CA 1
ATOM 665 C C . GLN A 1 82 ? -16.206 -5.803 1.527 1.00 96.88 82 GLN A C 1
ATOM 667 O O . GLN A 1 82 ? -16.048 -4.912 2.365 1.00 96.88 82 GLN A O 1
ATOM 672 N N . PRO A 1 83 ? -17.430 -6.279 1.231 1.00 97.12 83 PRO A N 1
ATOM 673 C CA . PRO A 1 83 ? -18.631 -5.730 1.842 1.00 97.12 83 PRO A CA 1
ATOM 674 C C . PRO A 1 83 ? -18.706 -6.078 3.329 1.00 97.12 83 PRO A C 1
ATOM 676 O O . PRO A 1 83 ? -18.561 -7.235 3.727 1.00 97.12 83 PRO A O 1
ATOM 679 N N . ILE A 1 84 ? -19.002 -5.066 4.139 1.00 97.12 84 ILE A N 1
ATOM 680 C CA . ILE A 1 84 ? -19.372 -5.219 5.542 1.00 97.12 84 ILE A CA 1
ATOM 681 C C . ILE A 1 84 ? -20.859 -5.562 5.608 1.00 97.12 84 ILE A C 1
ATOM 683 O O . ILE A 1 84 ? -21.706 -4.794 5.144 1.00 97.12 84 ILE A O 1
ATOM 687 N N . ILE A 1 85 ? -21.172 -6.698 6.230 1.00 96.25 85 ILE A N 1
ATOM 688 C CA . ILE A 1 85 ? -22.541 -7.147 6.484 1.00 96.25 85 ILE A CA 1
ATOM 689 C C . ILE A 1 85 ? -22.808 -7.008 7.983 1.00 96.25 85 ILE A C 1
ATOM 691 O O . ILE A 1 85 ? -22.206 -7.707 8.795 1.00 96.25 85 ILE A O 1
ATOM 695 N N . ILE A 1 86 ? -23.716 -6.106 8.355 1.00 94.88 86 ILE A N 1
ATOM 696 C CA . ILE A 1 86 ? -24.078 -5.881 9.759 1.00 94.88 86 ILE A CA 1
ATOM 697 C C . ILE A 1 8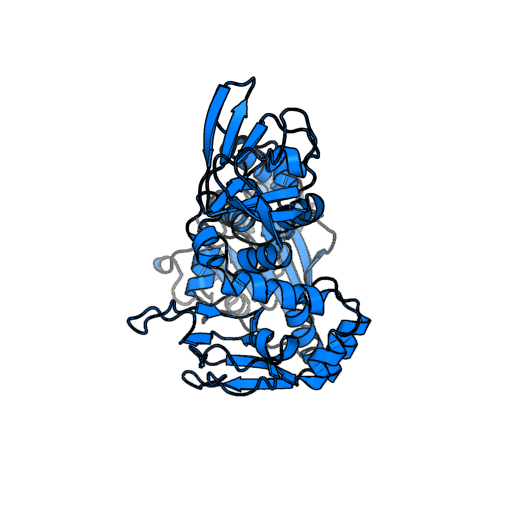6 ? -24.668 -7.160 10.362 1.00 94.88 86 ILE A C 1
ATOM 699 O O . ILE A 1 86 ? -25.509 -7.815 9.749 1.00 94.88 86 ILE A O 1
ATOM 703 N N . GLY A 1 87 ? -24.211 -7.515 11.565 1.00 91.69 87 GLY A N 1
ATOM 704 C CA . GLY A 1 87 ? -24.579 -8.763 12.242 1.00 91.69 87 GLY A CA 1
ATOM 705 C C . GLY A 1 87 ? -23.761 -9.987 11.817 1.00 91.69 87 GLY A C 1
ATOM 706 O O . GLY A 1 87 ? -23.977 -11.069 12.356 1.00 91.69 87 GLY A O 1
ATOM 707 N N . LYS A 1 88 ? -22.809 -9.836 10.885 1.00 95.38 88 LYS A N 1
ATOM 708 C CA . LYS A 1 88 ? -21.844 -10.878 10.523 1.00 95.38 88 LYS A CA 1
ATOM 709 C C . LYS A 1 88 ? -20.421 -10.407 10.822 1.00 95.38 88 LYS A C 1
ATOM 711 O O . LYS A 1 88 ? -19.964 -9.405 10.272 1.00 95.38 88 LYS A O 1
ATOM 716 N N . ALA A 1 89 ? -19.711 -11.180 11.637 1.00 95.38 89 ALA A N 1
ATOM 717 C CA . ALA A 1 89 ? -18.304 -10.947 11.922 1.00 95.38 89 ALA A CA 1
ATOM 718 C C . ALA A 1 89 ? -17.461 -10.956 10.636 1.00 95.38 89 ALA A C 1
ATOM 720 O O . ALA A 1 89 ? -17.632 -11.812 9.758 1.00 95.38 89 ALA A O 1
ATOM 721 N N . THR A 1 90 ? -16.541 -10.001 10.528 1.00 95.06 90 THR A N 1
ATOM 722 C CA . THR A 1 90 ? -15.592 -9.879 9.418 1.00 95.06 90 THR A CA 1
ATOM 723 C C . THR A 1 90 ? -14.181 -10.114 9.936 1.00 95.06 90 THR A C 1
ATOM 725 O O . THR A 1 90 ? -13.728 -9.417 10.837 1.00 95.06 90 THR A O 1
ATOM 728 N N . MET A 1 91 ? -13.468 -11.078 9.352 1.00 93.50 91 MET A N 1
ATOM 729 C CA . MET A 1 91 ? -12.075 -11.340 9.713 1.00 93.50 91 MET A CA 1
ATOM 730 C C . MET A 1 91 ? -11.138 -10.455 8.894 1.00 93.50 91 MET A C 1
ATOM 732 O O . MET A 1 91 ? -11.170 -10.495 7.662 1.00 93.50 91 MET A O 1
ATOM 736 N N . ILE A 1 92 ? -10.284 -9.686 9.568 1.00 91.50 92 ILE A N 1
ATOM 737 C CA . ILE A 1 92 ? -9.257 -8.852 8.935 1.00 91.50 92 ILE A CA 1
ATOM 738 C C . ILE A 1 92 ? -7.928 -9.114 9.646 1.00 91.50 92 ILE A C 1
ATOM 740 O O . ILE A 1 92 ? -7.811 -8.869 10.843 1.00 91.50 92 ILE A O 1
ATOM 744 N N . ASN A 1 93 ? -6.934 -9.636 8.919 1.00 85.50 93 ASN A N 1
ATOM 745 C CA . ASN A 1 93 ? -5.589 -9.952 9.431 1.00 85.50 93 ASN A CA 1
ATOM 746 C C . ASN A 1 93 ? -5.594 -10.738 10.761 1.00 85.50 93 ASN A C 1
ATOM 748 O O . ASN A 1 93 ? -4.814 -10.468 11.668 1.00 85.50 93 ASN A O 1
ATOM 752 N N . GLY A 1 94 ? -6.511 -11.705 10.885 1.00 86.69 94 GLY A N 1
ATOM 753 C CA . GLY A 1 94 ? -6.646 -12.564 12.067 1.00 86.69 94 GLY A CA 1
ATOM 754 C C . GLY A 1 94 ? -7.474 -11.982 13.217 1.00 86.69 94 GLY A C 1
ATOM 755 O O . GLY A 1 94 ? -7.759 -12.711 14.163 1.00 86.69 94 GLY A O 1
ATOM 756 N N . GLY A 1 95 ? -7.895 -10.719 13.140 1.00 90.94 95 GLY A N 1
ATOM 757 C CA . GLY A 1 95 ? -8.827 -10.123 14.094 1.00 90.94 95 GLY A CA 1
ATOM 758 C C . GLY A 1 95 ? -10.278 -10.204 13.641 1.00 90.94 95 GLY A C 1
ATOM 759 O O . GLY A 1 95 ? -10.564 -10.151 12.443 1.00 90.94 95 GLY A O 1
ATOM 760 N N . GLU A 1 96 ? -11.183 -10.323 14.605 1.00 95.88 96 GLU A N 1
ATOM 761 C CA . GLU A 1 96 ? -12.627 -10.373 14.390 1.00 95.88 96 GLU A CA 1
ATOM 762 C C . GLU A 1 96 ? -13.230 -8.977 14.548 1.00 95.88 96 GLU A C 1
ATOM 764 O O . GLU A 1 96 ? -13.098 -8.360 15.604 1.00 95.88 96 GLU A O 1
ATOM 769 N N . PHE A 1 97 ? -13.897 -8.482 13.506 1.00 97.44 97 PHE A N 1
ATOM 770 C CA . PHE A 1 97 ? -14.559 -7.180 13.490 1.00 97.44 97 PHE A CA 1
ATOM 771 C C . PHE A 1 97 ? -16.076 -7.348 13.430 1.00 97.44 97 PHE A C 1
ATOM 773 O O . PHE A 1 97 ? -16.613 -7.924 12.479 1.00 97.44 97 PHE A O 1
ATOM 780 N N . ASN A 1 98 ? -16.767 -6.784 14.416 1.00 96.88 98 ASN A N 1
ATOM 781 C CA . ASN A 1 98 ? -18.218 -6.786 14.535 1.00 96.88 98 ASN A CA 1
ATOM 782 C C . ASN A 1 98 ? -18.746 -5.365 14.327 1.00 96.88 98 ASN A C 1
ATOM 784 O O . ASN A 1 98 ? -18.645 -4.508 15.201 1.00 96.88 98 ASN A O 1
ATOM 788 N N . PHE A 1 99 ? -19.279 -5.108 13.133 1.00 97.00 99 PHE A N 1
ATOM 789 C CA . PHE A 1 99 ? -19.735 -3.783 12.718 1.00 97.00 99 PHE A CA 1
ATOM 790 C C . PHE A 1 99 ? -21.188 -3.514 13.107 1.00 97.00 99 PHE A C 1
ATOM 792 O O . PHE A 1 99 ? -22.048 -4.397 13.028 1.00 97.00 99 PHE A O 1
ATOM 799 N N . HIS A 1 100 ? -21.480 -2.256 13.430 1.00 94.81 100 HIS A N 1
ATOM 800 C CA . HIS A 1 100 ? -22.820 -1.777 13.747 1.00 94.81 100 HIS A CA 1
ATOM 801 C C . HIS A 1 100 ? -23.045 -0.353 13.230 1.00 94.81 100 HIS A C 1
ATOM 803 O O . HIS A 1 100 ? -22.122 0.454 13.161 1.00 94.81 100 HIS A O 1
ATOM 809 N N . TYR A 1 101 ? -24.291 -0.002 12.909 1.00 94.19 101 TYR A N 1
ATOM 810 C CA . TYR A 1 101 ? -24.612 1.371 12.509 1.00 94.19 101 TYR A CA 1
ATOM 811 C C . TYR A 1 101 ? -24.486 2.346 13.686 1.00 94.19 101 TYR A C 1
ATOM 813 O O . TYR A 1 101 ? -25.040 2.116 14.760 1.00 94.19 101 TYR A O 1
ATOM 821 N N . ALA A 1 102 ? -23.792 3.458 13.494 1.00 93.25 102 ALA A N 1
ATOM 822 C CA . ALA A 1 102 ? -23.802 4.574 14.428 1.00 93.25 102 ALA A CA 1
ATOM 823 C C . ALA A 1 102 ? -25.061 5.433 14.209 1.00 93.25 102 ALA A C 1
ATOM 825 O O . ALA A 1 102 ? -25.598 5.514 13.103 1.00 93.25 102 ALA A O 1
ATOM 826 N N . LEU A 1 103 ? -25.559 6.070 15.272 1.00 92.69 103 LEU A N 1
ATOM 827 C CA . LEU A 1 103 ? -26.550 7.141 15.144 1.00 92.69 103 LEU A CA 1
ATOM 828 C C . LEU A 1 103 ? -25.847 8.408 14.646 1.00 92.69 103 LEU A C 1
ATOM 830 O O . LEU A 1 103 ? -25.123 9.034 15.421 1.00 92.69 103 LEU A O 1
ATOM 834 N N . HIS A 1 104 ? -26.055 8.742 13.374 1.00 92.19 104 HIS A N 1
ATOM 835 C CA . HIS A 1 104 ? -25.476 9.898 12.693 1.00 92.19 104 HIS A CA 1
ATOM 836 C C . HIS A 1 104 ? -26.383 10.344 11.522 1.00 92.19 104 HIS A C 1
ATOM 838 O O . HIS A 1 104 ? -27.330 9.639 11.168 1.00 92.19 104 HIS A O 1
ATOM 844 N N . SER A 1 105 ? -26.147 11.530 10.948 1.00 90.62 105 SER A N 1
ATOM 845 C CA . SER A 1 105 ? -27.004 12.114 9.894 1.00 90.62 105 SER A CA 1
ATOM 846 C C . SER A 1 105 ? -26.881 11.417 8.537 1.00 90.62 105 SER A C 1
ATOM 848 O O . SER A 1 105 ? -27.809 11.468 7.728 1.00 90.62 105 SER A O 1
ATOM 850 N N . ILE A 1 106 ? -25.754 10.749 8.299 1.00 91.31 106 ILE A N 1
ATOM 851 C CA . ILE A 1 106 ? -25.524 9.863 7.159 1.00 91.31 106 ILE A CA 1
ATOM 852 C C . ILE A 1 106 ? -25.253 8.435 7.655 1.00 91.31 106 ILE A C 1
ATOM 854 O O . ILE A 1 106 ? -24.943 8.247 8.832 1.00 91.31 106 ILE A O 1
ATOM 858 N N . PRO A 1 107 ? -25.370 7.411 6.789 1.00 91.88 107 PRO A N 1
ATOM 859 C CA . PRO A 1 107 ? -25.009 6.049 7.157 1.00 91.88 107 PRO A CA 1
ATOM 860 C C . PRO A 1 107 ? -23.539 5.963 7.587 1.00 91.88 107 PRO A C 1
ATOM 862 O O . PRO A 1 107 ? -22.647 6.069 6.745 1.00 91.88 107 PRO A O 1
ATOM 865 N N . SER A 1 108 ? -23.322 5.728 8.881 1.00 94.19 108 SER A N 1
ATOM 866 C CA . SER A 1 108 ? -22.001 5.567 9.496 1.00 94.19 108 SER A CA 1
ATOM 867 C C . SER A 1 108 ? -21.924 4.268 10.281 1.00 94.19 108 SER A C 1
ATOM 869 O O . SER A 1 108 ? -22.929 3.824 10.842 1.00 94.19 108 SER A O 1
ATOM 871 N N . VAL A 1 109 ? -20.749 3.635 10.317 1.00 95.88 109 VAL A N 1
ATOM 872 C CA . VAL A 1 109 ? -20.546 2.371 11.040 1.00 95.88 109 VAL A CA 1
ATOM 873 C C . VAL A 1 109 ? -19.426 2.456 12.070 1.00 95.88 109 VAL A C 1
ATOM 875 O O . VAL A 1 109 ? -18.294 2.796 11.753 1.00 95.88 109 VAL A O 1
ATOM 878 N N . GLY A 1 110 ? -19.744 2.087 13.307 1.00 96.06 110 GLY A N 1
ATOM 879 C CA . GLY A 1 110 ? -18.752 1.741 14.320 1.00 96.06 110 GLY A CA 1
ATOM 880 C C . GLY A 1 110 ? -18.447 0.244 14.279 1.00 96.06 110 GLY A C 1
ATOM 881 O O . GLY A 1 110 ? -19.111 -0.524 13.569 1.00 96.06 110 GLY A O 1
ATOM 882 N N . PHE A 1 111 ? -17.444 -0.181 15.037 1.00 96.94 111 PHE A N 1
ATOM 883 C CA . PHE A 1 111 ? -17.134 -1.595 15.186 1.00 96.94 111 PHE A CA 1
ATOM 884 C C . PHE A 1 111 ? -16.509 -1.932 16.529 1.00 96.94 111 PHE A C 1
ATOM 886 O O . PHE A 1 111 ? -15.763 -1.152 17.122 1.00 96.94 111 PHE A O 1
ATOM 893 N N . GLU A 1 112 ? -16.755 -3.164 16.943 1.00 96.50 112 GLU A N 1
ATOM 894 C CA . GLU A 1 112 ? -15.979 -3.855 17.958 1.00 96.50 112 GLU A CA 1
ATOM 895 C C . GLU A 1 112 ? -14.927 -4.729 17.274 1.00 96.50 112 GLU A C 1
ATOM 897 O O . GLU A 1 112 ? -15.180 -5.315 16.221 1.00 96.50 112 GLU A O 1
ATOM 902 N N . PHE A 1 113 ? -13.741 -4.808 17.863 1.00 94.06 113 PHE A N 1
ATOM 903 C CA . PHE A 1 113 ? -12.626 -5.619 17.398 1.00 94.06 113 PHE A CA 1
ATOM 904 C C . PHE A 1 113 ? -12.140 -6.529 18.519 1.00 94.06 113 PHE A C 1
ATOM 906 O O . PHE A 1 113 ? -11.891 -6.072 19.640 1.00 94.06 113 PHE A O 1
ATOM 913 N N . PHE A 1 114 ? -11.950 -7.800 18.182 1.00 93.69 114 PHE A N 1
ATOM 914 C CA . PHE A 1 114 ? -11.423 -8.818 19.077 1.00 93.69 114 PHE A CA 1
ATOM 915 C C . PHE A 1 114 ? -10.188 -9.463 18.461 1.00 93.69 114 PHE A C 1
ATOM 917 O O . PHE A 1 114 ? -10.185 -9.876 17.298 1.00 93.69 114 PHE A O 1
ATOM 924 N N . PHE A 1 115 ? -9.131 -9.568 19.259 1.00 90.12 115 PHE A N 1
ATOM 925 C CA . PHE A 1 115 ? -7.914 -10.264 18.868 1.00 90.12 115 PHE A CA 1
ATOM 926 C C . PHE A 1 115 ? -7.247 -10.859 20.096 1.00 90.12 115 PHE A C 1
ATOM 928 O O . PHE A 1 115 ? -6.840 -10.130 21.000 1.00 90.12 115 PHE A O 1
ATOM 935 N N . GLN A 1 116 ? -7.121 -12.188 20.111 1.00 86.75 116 GLN A N 1
ATOM 936 C CA . GLN A 1 116 ? -6.653 -12.933 21.281 1.00 86.75 116 GLN A CA 1
ATOM 937 C C . GLN A 1 116 ? -7.497 -12.581 22.522 1.00 86.75 116 GLN A C 1
ATOM 939 O O . GLN A 1 116 ? -8.712 -12.757 22.515 1.00 86.75 116 GLN A O 1
ATOM 944 N N . ASP A 1 117 ? -6.858 -12.071 23.571 1.00 86.44 117 ASP A N 1
ATOM 945 C CA . ASP A 1 117 ? -7.449 -11.632 24.833 1.00 86.44 117 ASP A CA 1
ATOM 946 C C . ASP A 1 117 ? -7.812 -10.133 24.855 1.00 86.44 117 ASP A C 1
ATOM 948 O O . ASP A 1 117 ? -8.240 -9.606 25.885 1.00 86.44 117 ASP A O 1
ATOM 952 N N . GLN A 1 118 ? -7.660 -9.429 23.730 1.00 89.44 118 GLN A N 1
ATOM 953 C CA . GLN A 1 118 ? -7.942 -8.001 23.626 1.00 89.44 118 GLN A CA 1
ATOM 954 C C . GLN A 1 118 ? -9.325 -7.726 23.047 1.00 89.44 118 GLN A C 1
ATOM 956 O O . GLN A 1 118 ? -9.796 -8.407 22.135 1.00 89.44 118 GLN A O 1
ATOM 961 N N . SER A 1 119 ? -9.938 -6.651 23.545 1.00 93.81 119 SER A N 1
ATOM 962 C CA . SER A 1 119 ? -11.185 -6.104 23.024 1.00 93.81 119 SER A CA 1
ATOM 963 C C . SER A 1 119 ? -11.086 -4.588 22.866 1.00 93.81 119 SER A C 1
ATOM 965 O O . SER A 1 119 ? -10.596 -3.877 23.749 1.00 93.81 119 SER A O 1
ATOM 967 N N . PHE A 1 120 ? -11.547 -4.100 21.725 1.00 94.44 120 PHE A N 1
ATOM 968 C CA . PHE A 1 120 ? -11.497 -2.699 21.332 1.00 94.44 120 PHE A CA 1
ATOM 969 C C . PHE A 1 120 ? -12.840 -2.301 20.730 1.00 94.44 120 PHE A C 1
ATOM 971 O O . PHE A 1 120 ? -13.468 -3.105 20.046 1.00 94.44 120 PHE A O 1
ATOM 978 N N . ILE A 1 121 ? -13.264 -1.061 20.937 1.00 95.88 121 ILE A N 1
ATOM 979 C CA . ILE A 1 121 ? -14.405 -0.482 20.225 1.00 95.88 121 ILE A CA 1
ATOM 980 C C . ILE A 1 121 ? -14.001 0.850 19.602 1.00 95.88 121 ILE A C 1
ATOM 982 O O . ILE A 1 121 ? -13.342 1.668 20.243 1.00 95.88 121 ILE A O 1
ATOM 986 N N . TYR A 1 122 ? -14.412 1.059 18.355 1.00 96.25 122 TYR A N 1
ATOM 987 C CA . TYR A 1 122 ? -14.337 2.329 17.645 1.00 96.25 122 TYR A CA 1
ATOM 988 C C . TYR A 1 122 ? -15.746 2.768 17.281 1.00 96.25 122 TYR A C 1
ATOM 990 O O . TYR A 1 122 ? -16.455 2.067 16.558 1.00 96.25 122 TYR A O 1
ATOM 998 N N . THR A 1 123 ? -16.172 3.923 17.784 1.00 94.69 123 THR A N 1
ATOM 999 C CA . THR A 1 123 ? -17.573 4.331 17.637 1.00 94.69 123 THR A CA 1
ATOM 1000 C C . THR A 1 123 ? -17.908 4.935 16.282 1.00 94.69 123 THR A C 1
ATOM 1002 O O . THR A 1 123 ? -19.092 4.979 15.954 1.00 94.69 123 THR A O 1
ATOM 1005 N N . SER A 1 124 ? -16.907 5.388 15.511 1.00 93.25 124 SER A N 1
ATOM 1006 C CA . SER A 1 124 ? -17.107 6.325 14.392 1.00 93.25 124 SER A CA 1
ATOM 1007 C C . SER A 1 124 ? -17.813 7.608 14.867 1.00 93.25 124 SER A C 1
ATOM 1009 O O . SER A 1 124 ? -18.082 7.778 16.060 1.00 93.25 124 SER A O 1
ATOM 1011 N N . ASP A 1 125 ? -18.098 8.524 13.947 1.00 91.75 125 ASP A N 1
ATOM 1012 C CA . ASP A 1 125 ? -19.003 9.651 14.155 1.00 91.75 125 ASP A CA 1
ATOM 1013 C C . ASP A 1 125 ? -20.346 9.168 14.700 1.00 91.75 125 ASP A C 1
ATOM 1015 O O . ASP A 1 125 ? -21.092 8.442 14.034 1.00 91.75 125 ASP A O 1
ATOM 1019 N N . HIS A 1 126 ? -20.621 9.523 15.956 1.00 91.31 126 HIS A N 1
ATOM 1020 C CA . HIS A 1 126 ? -21.719 8.934 16.701 1.00 91.31 126 HIS A CA 1
ATOM 1021 C C . HIS A 1 126 ? -22.285 9.866 17.777 1.00 91.31 126 HIS A C 1
ATOM 1023 O O . HIS A 1 126 ? -21.551 10.474 18.565 1.00 91.31 126 HIS A O 1
ATOM 1029 N N . LEU A 1 127 ? -23.618 9.891 17.864 1.00 92.12 127 LEU A N 1
ATOM 1030 C CA . LEU A 1 127 ? -24.374 10.404 19.000 1.00 92.12 127 LEU A CA 1
ATOM 1031 C C . LEU A 1 127 ? -24.747 9.282 19.983 1.00 92.12 127 LEU A C 1
ATOM 1033 O O . LEU A 1 127 ? -25.738 8.575 19.782 1.00 92.12 127 LEU A O 1
ATOM 1037 N N . ASN A 1 128 ? -23.985 9.158 21.068 1.00 91.62 128 ASN A N 1
ATOM 1038 C CA . ASN A 1 128 ? -24.145 8.144 22.109 1.00 91.62 128 ASN A CA 1
ATOM 1039 C C . ASN A 1 128 ? -24.684 8.739 23.419 1.00 91.62 128 ASN A C 1
ATOM 1041 O O . ASN A 1 128 ? -24.044 8.653 24.466 1.00 91.62 128 ASN A O 1
ATOM 1045 N N . GLU A 1 129 ? -25.840 9.400 23.367 1.00 91.19 129 GLU A N 1
ATOM 1046 C CA . GLU A 1 129 ? -26.430 10.040 24.544 1.00 91.19 129 GLU A CA 1
ATOM 1047 C C . GLU A 1 129 ? -27.773 9.408 24.922 1.00 91.19 129 GLU A C 1
ATOM 1049 O O . GLU A 1 129 ? -28.764 9.628 24.214 1.00 91.19 129 GLU A O 1
ATOM 1054 N N . PRO A 1 130 ? -27.850 8.699 26.068 1.00 91.88 130 PRO A N 1
ATOM 1055 C CA . PRO A 1 130 ? -29.056 7.985 26.477 1.00 91.88 130 PRO A CA 1
ATOM 1056 C C . PRO A 1 130 ? -30.298 8.876 26.544 1.00 91.88 130 PRO A C 1
ATOM 1058 O O . PRO A 1 130 ? -31.367 8.467 26.106 1.00 91.88 130 PRO A O 1
ATOM 1061 N N . GLU A 1 131 ? -30.159 10.114 27.029 1.00 92.56 131 GLU A N 1
ATOM 1062 C CA . GLU A 1 131 ? -31.271 11.069 27.127 1.00 92.56 131 GLU A CA 1
ATOM 1063 C C . GLU A 1 131 ? -31.852 11.444 25.758 1.00 92.56 131 GLU A C 1
ATOM 1065 O O . GLU A 1 131 ? -33.053 11.688 25.629 1.00 92.56 131 GLU A O 1
ATOM 1070 N N . ILE A 1 132 ? -31.005 11.520 24.728 1.00 92.31 132 ILE A N 1
ATOM 1071 C CA . ILE A 1 132 ? -31.441 11.829 23.367 1.00 92.31 132 ILE A CA 1
ATOM 1072 C C . ILE A 1 132 ? -32.102 10.597 22.756 1.00 92.31 132 ILE A C 1
ATOM 1074 O O . ILE A 1 132 ? -33.171 10.716 22.158 1.00 92.31 132 ILE A O 1
ATOM 1078 N N . HIS A 1 133 ? -31.525 9.410 22.956 1.00 94.38 133 HIS A N 1
ATOM 1079 C CA . HIS A 1 133 ? -32.118 8.155 22.490 1.00 94.38 133 HIS A CA 1
ATOM 1080 C C . HIS A 1 133 ? -33.500 7.917 23.104 1.00 94.38 133 HIS A C 1
ATOM 1082 O O . HIS A 1 133 ? -34.429 7.563 22.381 1.00 94.38 133 HIS A O 1
ATOM 1088 N N . ASP A 1 134 ? -33.659 8.177 24.405 1.00 95.44 134 ASP A N 1
ATOM 1089 C CA . ASP A 1 134 ? -34.932 8.056 25.124 1.00 95.44 134 ASP A CA 1
ATOM 1090 C C . ASP A 1 134 ? -35.987 9.020 24.549 1.00 95.44 134 ASP A C 1
ATOM 1092 O O . ASP A 1 134 ? -37.133 8.628 24.317 1.00 95.44 134 ASP A O 1
ATOM 1096 N N . LYS A 1 135 ? -35.598 10.266 24.236 1.00 95.44 135 LYS A N 1
ATOM 1097 C CA . LYS A 1 135 ? -36.482 11.242 23.573 1.00 95.44 135 LYS A CA 1
ATOM 1098 C C . LYS A 1 135 ? -36.887 10.794 22.169 1.00 95.44 135 LYS A C 1
ATOM 1100 O O . LYS A 1 135 ? -38.064 10.876 21.830 1.00 95.44 135 LYS A O 1
ATOM 1105 N N . MET A 1 136 ? -35.943 10.310 21.362 1.00 94.75 136 MET A N 1
ATOM 1106 C CA . MET A 1 136 ? -36.225 9.829 20.004 1.00 94.75 136 MET A CA 1
ATOM 1107 C C . MET A 1 136 ? -37.137 8.597 20.009 1.00 94.75 136 MET A C 1
ATOM 1109 O O . MET A 1 136 ? -38.009 8.482 19.147 1.00 94.75 136 MET A O 1
ATOM 1113 N N . TYR A 1 137 ? -36.966 7.696 20.981 1.00 96.56 137 TYR A N 1
ATOM 1114 C CA . TYR A 1 137 ? -37.845 6.543 21.176 1.00 96.56 137 TYR A CA 1
ATOM 1115 C C . TYR A 1 137 ? -39.259 6.978 21.577 1.00 96.56 137 TYR A C 1
ATOM 1117 O O . TYR A 1 137 ? -40.229 6.574 20.939 1.00 96.56 137 TYR A O 1
ATOM 1125 N N . ALA A 1 138 ? -39.385 7.880 22.557 1.00 97.38 138 ALA A N 1
ATOM 1126 C CA . ALA A 1 138 ? -40.679 8.416 22.985 1.00 97.38 138 ALA A CA 1
ATOM 1127 C C . ALA A 1 138 ? -41.434 9.150 21.858 1.00 97.38 138 ALA A C 1
ATOM 1129 O O . ALA A 1 138 ? -42.662 9.156 21.836 1.00 97.38 138 ALA A O 1
ATOM 1130 N N . GLN A 1 139 ? -40.708 9.748 20.908 1.00 97.25 139 GLN A N 1
ATOM 1131 C CA . GLN A 1 139 ? -41.267 10.401 19.718 1.00 97.25 139 GLN A CA 1
ATOM 1132 C C . GLN A 1 139 ? -41.586 9.430 18.566 1.00 97.25 139 GLN A C 1
ATOM 1134 O O . GLN A 1 139 ? -42.091 9.865 17.534 1.00 97.25 139 GLN A O 1
ATOM 1139 N N . GLY A 1 140 ? -41.281 8.135 18.703 1.00 96.00 140 GLY A N 1
ATOM 1140 C CA . GLY A 1 140 ? -41.484 7.132 17.654 1.00 96.00 140 GLY A CA 1
ATOM 1141 C C . GLY A 1 140 ? -40.499 7.223 16.482 1.00 96.00 140 GLY A C 1
ATOM 1142 O O . GLY A 1 140 ? -40.706 6.571 15.462 1.00 96.00 140 GLY A O 1
ATOM 1143 N N . ILE A 1 141 ? -39.428 8.016 16.610 1.00 94.44 141 ILE A N 1
ATOM 1144 C CA . ILE A 1 141 ? -38.381 8.162 15.585 1.00 94.44 141 ILE A CA 1
ATOM 1145 C C . ILE A 1 141 ? -37.443 6.951 15.610 1.00 94.44 141 ILE A C 1
ATOM 1147 O O . ILE A 1 141 ? -36.998 6.476 14.566 1.00 94.44 141 ILE A O 1
ATOM 1151 N N . LEU A 1 142 ? -37.131 6.455 16.810 1.00 94.00 142 LEU A N 1
ATOM 1152 C CA . LEU A 1 142 ? -36.229 5.328 17.016 1.00 94.00 142 LEU A CA 1
ATOM 1153 C C . LEU A 1 142 ? -37.038 4.052 17.310 1.00 94.00 142 LEU A C 1
ATOM 1155 O O . LEU A 1 142 ? -37.805 4.051 18.267 1.00 94.00 142 LEU A O 1
ATOM 1159 N N . PRO A 1 143 ? -36.876 2.953 16.549 1.00 95.25 143 PRO A N 1
ATOM 1160 C CA . PRO A 1 143 ? -37.509 1.675 16.877 1.00 95.25 143 PRO A CA 1
ATOM 1161 C C . PRO A 1 143 ? -36.990 1.090 18.198 1.00 95.25 143 PRO A C 1
ATOM 1163 O O . PRO A 1 143 ? -35.819 1.273 18.535 1.00 95.25 143 PRO A O 1
ATOM 1166 N N . GLU A 1 144 ? -37.816 0.307 18.901 1.00 95.88 144 GLU A N 1
ATOM 1167 C CA . GLU A 1 144 ? -37.465 -0.292 20.204 1.00 95.88 144 GLU A CA 1
ATOM 1168 C C . GLU A 1 144 ? -36.166 -1.112 20.156 1.00 95.88 144 GLU A C 1
ATOM 1170 O O . GLU A 1 144 ? -35.315 -0.989 21.035 1.00 95.88 144 GLU A O 1
ATOM 1175 N N . SER A 1 145 ? -35.973 -1.913 19.104 1.00 93.94 145 SER A N 1
ATOM 1176 C CA . SER A 1 145 ? -34.760 -2.720 18.920 1.00 93.94 145 SER A CA 1
ATOM 1177 C C . SER A 1 145 ? -33.496 -1.866 18.813 1.00 93.94 145 SER A C 1
ATOM 1179 O O . SER A 1 145 ? -32.448 -2.232 19.345 1.00 93.94 145 SER A O 1
ATOM 1181 N N . ARG A 1 146 ? -33.585 -0.706 18.152 1.00 93.38 146 ARG A N 1
ATOM 1182 C CA . ARG A 1 146 ? -32.460 0.219 17.995 1.00 93.38 146 ARG A CA 1
ATOM 1183 C C . ARG A 1 146 ? -32.209 1.018 19.271 1.00 93.38 146 ARG A C 1
ATOM 1185 O O . ARG A 1 146 ? -31.056 1.228 19.628 1.00 93.38 146 ARG A O 1
ATOM 1192 N N . TRP A 1 147 ? -33.273 1.411 19.966 1.00 95.12 147 TRP A N 1
ATOM 1193 C CA . TRP A 1 147 ? -33.183 2.039 21.280 1.00 95.12 147 TRP A CA 1
ATOM 1194 C C . TRP A 1 147 ? -32.468 1.128 22.284 1.00 95.12 147 TRP A C 1
ATOM 1196 O O . TRP A 1 147 ? -31.470 1.549 22.861 1.00 95.12 147 TRP A O 1
ATOM 1206 N N . LYS A 1 148 ? -32.887 -0.140 22.407 1.00 94.25 148 LYS A N 1
ATOM 1207 C CA . LYS A 1 148 ? -32.222 -1.136 23.268 1.00 94.25 148 LYS A CA 1
ATOM 1208 C C . LYS A 1 148 ? -30.741 -1.296 22.935 1.00 94.25 148 LYS A C 1
ATOM 1210 O O . LYS A 1 148 ? -29.913 -1.191 23.831 1.00 94.25 148 LYS A O 1
ATOM 1215 N N . PHE A 1 149 ? -30.410 -1.443 21.649 1.00 92.31 149 PHE A N 1
ATOM 1216 C CA . PHE A 1 149 ? -29.019 -1.536 21.203 1.00 92.31 149 PHE A CA 1
ATOM 1217 C C . PHE A 1 149 ? -28.158 -0.368 21.707 1.00 92.31 149 PHE A C 1
ATOM 1219 O O . PHE A 1 149 ? -27.057 -0.590 22.195 1.00 92.31 149 PHE A O 1
ATOM 1226 N N . PHE A 1 150 ? -28.638 0.877 21.605 1.00 92.31 150 PHE A N 1
ATOM 1227 C CA . PHE A 1 150 ? -27.846 2.030 22.047 1.00 92.31 150 PHE A CA 1
ATOM 1228 C C . PHE A 1 150 ? -27.728 2.137 23.575 1.00 92.31 150 PHE A C 1
ATOM 1230 O O . PHE A 1 150 ? -26.758 2.703 24.072 1.00 92.31 150 PHE A O 1
ATOM 1237 N N . LYS A 1 151 ? -28.677 1.575 24.334 1.00 90.56 151 LYS A N 1
ATOM 1238 C CA . LYS A 1 151 ? -28.599 1.528 25.805 1.00 90.56 151 LYS A CA 1
ATOM 1239 C C . LYS A 1 151 ? -27.587 0.493 26.302 1.00 90.56 151 LYS A C 1
ATOM 1241 O O . LYS A 1 151 ? -27.043 0.664 27.388 1.00 90.56 151 LYS A O 1
ATOM 1246 N N . GLU A 1 152 ? -27.312 -0.536 25.508 1.00 90.06 152 GLU A N 1
ATOM 1247 C CA . GLU A 1 152 ? -26.386 -1.631 25.817 1.00 90.06 152 GLU A CA 1
ATOM 1248 C C . GLU A 1 152 ? -24.981 -1.382 25.237 1.00 90.06 152 GLU A C 1
ATOM 1250 O O . GLU A 1 152 ? -24.334 -2.292 24.722 1.00 90.06 152 GLU A O 1
ATOM 1255 N N . PHE A 1 153 ? -24.493 -0.137 25.294 1.00 92.44 153 PHE A N 1
ATOM 1256 C CA . PHE A 1 153 ? -23.147 0.174 24.811 1.00 92.44 153 PHE A CA 1
ATOM 1257 C C . PHE A 1 153 ? -22.079 -0.580 25.637 1.00 92.44 153 PHE A C 1
ATOM 1259 O O . PHE A 1 153 ? -22.125 -0.524 26.872 1.00 92.44 153 PHE A O 1
ATOM 1266 N N . PRO A 1 154 ? -21.095 -1.241 24.995 1.00 93.50 154 PRO A N 1
ATOM 1267 C CA . PRO A 1 154 ? -20.166 -2.146 25.667 1.00 93.50 154 PRO A CA 1
ATOM 1268 C C . PRO A 1 154 ? -19.018 -1.383 26.357 1.00 93.50 154 PRO A C 1
ATOM 1270 O O . PRO A 1 154 ? -17.868 -1.365 25.913 1.00 93.50 154 PRO A O 1
ATOM 1273 N N . TRP A 1 155 ? -19.321 -0.709 27.468 1.00 94.81 155 TRP A N 1
ATOM 1274 C CA . TRP A 1 155 ? -18.342 0.046 28.267 1.00 94.81 155 TRP A CA 1
ATOM 1275 C C . TRP A 1 155 ? -17.290 -0.842 28.958 1.00 94.81 155 TRP A C 1
ATOM 1277 O O . TRP A 1 155 ? -16.281 -0.353 29.476 1.00 94.81 155 TRP A O 1
ATOM 1287 N N . GLU A 1 156 ? -17.500 -2.158 28.994 1.00 93.94 156 GLU A N 1
ATOM 1288 C CA . GLU A 1 156 ? -16.584 -3.121 29.597 1.00 93.94 156 GLU A CA 1
ATOM 1289 C C . GLU A 1 156 ? -15.328 -3.389 28.755 1.00 93.94 156 GLU A C 1
ATOM 1291 O O . GLU A 1 156 ? -14.329 -3.858 29.312 1.00 93.94 156 GLU A O 1
ATOM 1296 N N . ARG A 1 157 ? -15.346 -3.050 27.455 1.00 94.88 157 ARG A N 1
ATOM 1297 C CA . ARG A 1 157 ? -14.230 -3.260 26.515 1.00 94.88 157 ARG A CA 1
ATOM 1298 C C . ARG A 1 157 ? -12.935 -2.637 27.027 1.00 94.88 157 ARG A C 1
ATOM 1300 O O . ARG A 1 157 ? -12.944 -1.601 27.689 1.00 94.88 157 ARG A O 1
ATOM 1307 N N . ARG A 1 158 ? -11.803 -3.283 26.734 1.00 93.31 158 ARG A N 1
ATOM 1308 C CA . ARG A 1 158 ? -10.493 -2.912 27.298 1.00 93.31 158 ARG A CA 1
ATOM 1309 C C . ARG A 1 158 ? -10.002 -1.555 26.794 1.00 93.31 158 ARG A C 1
ATOM 1311 O O . ARG A 1 158 ? -9.402 -0.810 27.564 1.00 93.31 158 ARG A O 1
ATOM 1318 N N . ILE A 1 159 ? -10.265 -1.245 25.527 1.00 94.19 159 ILE A N 1
ATOM 1319 C CA . ILE A 1 159 ? -9.921 0.030 24.893 1.00 94.19 159 ILE A CA 1
ATOM 1320 C C . ILE A 1 159 ? -11.158 0.573 24.180 1.00 94.19 159 ILE A C 1
ATOM 1322 O O . ILE A 1 159 ? -11.806 -0.148 23.423 1.00 94.19 159 ILE A O 1
ATOM 1326 N N . ILE A 1 160 ? -11.465 1.850 24.395 1.00 95.94 160 ILE A N 1
ATOM 1327 C CA . ILE A 1 160 ? -12.613 2.521 23.786 1.00 95.94 160 ILE A CA 1
ATOM 1328 C C . ILE A 1 160 ? -12.104 3.754 23.042 1.00 95.94 160 ILE A C 1
ATOM 1330 O O . ILE A 1 160 ? -11.630 4.701 23.663 1.00 95.94 160 ILE A O 1
ATOM 1334 N N . TYR A 1 161 ? -12.198 3.755 21.715 1.00 95.50 161 TYR A N 1
ATOM 1335 C CA . TYR A 1 161 ? -12.060 4.957 20.897 1.00 95.50 161 TYR A CA 1
ATOM 1336 C C . TYR A 1 161 ? -13.447 5.523 20.655 1.00 95.50 161 TYR A C 1
ATOM 1338 O O . TYR A 1 161 ? -14.237 4.947 19.905 1.00 95.50 161 TYR A O 1
ATOM 1346 N N . HIS A 1 162 ? -13.736 6.636 21.320 1.00 96.12 162 HIS A N 1
ATOM 1347 C CA . HIS A 1 162 ? -15.060 7.235 21.304 1.00 96.12 162 HIS A CA 1
ATOM 1348 C C . HIS A 1 162 ? -15.027 8.621 20.678 1.00 96.12 162 HIS A C 1
ATOM 1350 O O . HIS A 1 162 ? -14.227 9.474 21.054 1.00 96.12 162 HIS A O 1
ATOM 1356 N N . GLU A 1 163 ? -15.958 8.863 19.774 1.00 93.25 163 GLU A N 1
ATOM 1357 C CA . GLU A 1 163 ? -16.173 10.180 19.204 1.00 93.25 163 GLU A CA 1
ATOM 1358 C C . GLU A 1 163 ? -16.641 11.176 20.267 1.00 93.25 163 GLU A C 1
ATOM 1360 O O . GLU A 1 163 ? -17.556 10.878 21.042 1.00 93.25 163 GLU A O 1
ATOM 1365 N N . ALA A 1 164 ? -16.058 12.371 20.285 1.00 91.00 164 ALA A N 1
ATOM 1366 C CA . ALA A 1 164 ? -16.528 13.474 21.110 1.00 91.00 164 ALA A CA 1
ATOM 1367 C C . ALA A 1 164 ? -16.535 14.751 20.271 1.00 91.00 164 ALA A C 1
ATOM 1369 O O . ALA A 1 164 ? -15.488 15.306 19.969 1.00 91.00 164 ALA A O 1
ATOM 1370 N N . GLY A 1 165 ? -17.721 15.230 19.911 1.00 82.75 165 GLY A N 1
ATOM 1371 C CA . GLY A 1 165 ? -17.867 16.343 18.976 1.00 82.75 165 GLY A CA 1
ATOM 1372 C C . GLY A 1 165 ? -18.959 17.319 19.392 1.00 82.75 165 GLY A C 1
ATOM 1373 O O . GLY A 1 165 ? -19.391 17.364 20.547 1.00 82.75 165 GLY A O 1
ATOM 1374 N N . ILE A 1 166 ? -19.414 18.119 18.429 1.00 82.00 166 ILE A N 1
ATOM 1375 C CA . ILE A 1 166 ? -20.425 19.153 18.660 1.00 82.00 166 ILE A CA 1
ATOM 1376 C C . ILE A 1 166 ? -21.840 18.556 18.493 1.00 82.00 166 ILE A C 1
ATOM 1378 O O . ILE A 1 166 ? -22.162 17.997 17.441 1.00 82.00 166 ILE A O 1
ATOM 1382 N N . PRO A 1 167 ? -22.730 18.688 19.492 1.00 77.62 167 PRO A N 1
ATOM 1383 C CA . PRO A 1 167 ? -24.139 18.312 19.361 1.00 77.62 167 PRO A CA 1
ATOM 1384 C C . PRO A 1 167 ? -24.862 19.130 18.279 1.00 77.62 167 PRO A C 1
ATOM 1386 O O . PRO A 1 167 ? -24.478 20.267 18.014 1.00 77.62 167 PRO A O 1
ATOM 1389 N N . PRO A 1 168 ? -25.959 18.623 17.692 1.00 81.38 168 PRO A N 1
ATOM 1390 C CA . PRO A 1 168 ? -26.687 17.413 18.075 1.00 81.38 168 PRO A CA 1
ATOM 1391 C C . PRO A 1 168 ? -26.197 16.134 17.380 1.00 81.38 168 PRO A C 1
ATOM 1393 O O . PRO A 1 168 ? -26.805 15.090 17.571 1.00 81.38 168 PRO A O 1
ATOM 1396 N N . LEU A 1 169 ? -25.152 16.202 16.551 1.00 84.12 169 LEU A N 1
ATOM 1397 C CA . LEU A 1 169 ? -24.716 15.072 15.720 1.00 84.12 169 LEU A CA 1
ATOM 1398 C C . LEU A 1 169 ? -23.709 14.147 16.410 1.00 84.12 169 LEU A C 1
ATOM 1400 O O . LEU A 1 169 ? -23.637 12.969 16.066 1.00 84.12 169 LEU A O 1
ATOM 1404 N N . HIS A 1 170 ? -22.959 14.674 17.377 1.00 91.00 170 HIS A N 1
ATOM 1405 C CA . HIS A 1 170 ? -21.888 13.960 18.065 1.00 91.00 170 HIS A CA 1
ATOM 1406 C C . HIS A 1 170 ? -22.113 13.962 19.577 1.00 91.00 170 HIS A C 1
ATOM 1408 O O . HIS A 1 170 ? -22.806 14.822 20.128 1.00 91.00 170 HIS A O 1
ATOM 1414 N N . THR A 1 171 ? -21.497 12.993 20.248 1.00 93.44 171 THR A N 1
ATOM 1415 C CA . THR A 1 171 ? -21.586 12.809 21.701 1.00 93.44 171 THR A CA 1
ATOM 1416 C C . THR A 1 171 ? -20.918 13.963 22.447 1.00 93.44 171 THR A C 1
ATOM 1418 O O . THR A 1 171 ? -19.755 14.277 22.186 1.00 93.44 171 THR A O 1
ATOM 1421 N N . ARG A 1 172 ? -21.613 14.569 23.419 1.00 93.81 172 ARG A N 1
ATOM 1422 C CA . ARG A 1 172 ? -21.029 15.600 24.287 1.00 93.81 172 ARG A CA 1
ATOM 1423 C C . ARG A 1 172 ? -19.881 15.047 25.120 1.00 93.81 172 ARG A C 1
ATOM 1425 O O . ARG A 1 172 ? -20.045 14.086 25.872 1.00 93.81 172 ARG A O 1
ATOM 1432 N N . ILE A 1 173 ? -18.762 15.767 25.128 1.00 94.38 173 ILE A N 1
ATOM 1433 C CA . ILE A 1 173 ? -17.642 15.449 26.022 1.00 94.38 173 ILE A CA 1
ATOM 1434 C C . ILE A 1 173 ? -18.036 15.510 27.505 1.00 94.38 173 ILE A C 1
ATOM 1436 O O . ILE A 1 173 ? -17.526 14.738 28.312 1.00 94.38 173 ILE A O 1
ATOM 1440 N N . SER A 1 174 ? -18.982 16.382 27.874 1.00 93.12 174 SER A N 1
ATOM 1441 C CA . SER A 1 174 ? -19.475 16.486 29.251 1.00 93.12 174 SER A CA 1
ATOM 1442 C C . SER A 1 174 ? -20.208 15.227 29.714 1.00 93.12 174 SER A C 1
ATOM 1444 O O . SER A 1 174 ? -20.120 14.889 30.890 1.00 93.12 174 SER A O 1
ATOM 1446 N N . TYR A 1 175 ? -20.882 14.517 28.803 1.00 93.81 175 TYR A N 1
ATOM 1447 C CA . TYR A 1 175 ? -21.503 13.229 29.102 1.00 93.81 175 TYR A CA 1
ATOM 1448 C C . TYR A 1 175 ? -20.440 12.144 29.313 1.00 93.81 175 TYR A C 1
ATOM 1450 O O . TYR A 1 175 ? -20.463 11.442 30.319 1.00 93.81 175 TYR A O 1
ATOM 1458 N N . LEU A 1 176 ? -19.440 12.056 28.430 1.00 95.31 176 LEU A N 1
ATOM 1459 C CA . LEU A 1 176 ? -18.340 11.101 28.613 1.00 95.31 176 LEU A CA 1
ATOM 1460 C C . LEU A 1 176 ? -17.574 11.355 29.923 1.00 95.31 176 LEU A C 1
ATOM 1462 O O . LEU A 1 176 ? -17.169 10.416 30.603 1.00 95.31 176 LEU A O 1
ATOM 1466 N N . ALA A 1 177 ? -17.420 12.622 30.314 1.00 95.44 177 ALA A N 1
ATOM 1467 C CA . ALA A 1 177 ? -16.777 13.010 31.566 1.00 95.44 177 ALA A CA 1
ATOM 1468 C C . ALA A 1 177 ? -17.638 12.759 32.818 1.00 95.44 177 ALA A C 1
ATOM 1470 O O . ALA A 1 177 ? -17.103 12.820 33.926 1.00 95.44 177 ALA A O 1
ATOM 1471 N N . SER A 1 178 ? -18.936 12.464 32.672 1.00 95.00 178 SER A N 1
ATOM 1472 C CA . SER A 1 178 ? -19.803 12.071 33.789 1.00 95.00 178 SER A CA 1
ATOM 1473 C C . SER A 1 178 ? -19.852 10.558 34.019 1.00 95.00 178 SER A C 1
ATOM 1475 O O . SER A 1 178 ? -20.472 10.117 34.984 1.00 95.00 178 SER A O 1
ATOM 1477 N N . LEU A 1 179 ? -19.233 9.755 33.145 1.00 95.81 179 LEU A N 1
ATOM 1478 C CA . LEU A 1 179 ? -19.132 8.303 33.317 1.00 95.81 179 LEU A CA 1
ATOM 1479 C C . LEU A 1 179 ? -18.256 7.943 34.532 1.00 95.81 179 LEU A C 1
ATOM 1481 O O . LEU A 1 179 ? -17.441 8.762 34.958 1.00 95.81 179 LEU A O 1
ATOM 1485 N N . PRO A 1 180 ? -18.364 6.725 35.089 1.00 96.69 180 PRO A N 1
ATOM 1486 C CA . PRO A 1 180 ? -17.497 6.292 36.183 1.00 96.69 180 PRO A CA 1
ATOM 1487 C C . PRO A 1 180 ? -15.997 6.395 35.833 1.00 96.69 180 PRO A C 1
ATOM 1489 O O . PRO A 1 180 ? -15.628 6.135 34.679 1.00 96.69 180 PRO A O 1
ATOM 1492 N N . PRO A 1 181 ? -15.111 6.756 36.785 1.00 96.19 181 PRO A N 1
ATOM 1493 C CA . PRO A 1 181 ? -13.679 6.927 36.522 1.00 96.19 181 PRO A CA 1
ATOM 1494 C C . PRO A 1 181 ? -13.013 5.714 35.859 1.00 96.19 181 PRO A C 1
ATOM 1496 O O . PRO A 1 181 ? -12.218 5.885 34.937 1.00 96.19 181 PRO A O 1
ATOM 1499 N N . GLU A 1 182 ? -13.380 4.496 36.261 1.00 96.38 182 GLU A N 1
ATOM 1500 C CA . GLU A 1 182 ? -12.856 3.247 35.697 1.00 96.38 182 GLU A CA 1
ATOM 1501 C C . GLU A 1 182 ? -13.229 3.030 34.222 1.00 96.38 182 GLU A C 1
ATOM 1503 O O . GLU A 1 182 ? -12.522 2.329 33.497 1.00 96.38 182 GLU A O 1
ATOM 1508 N N . VAL A 1 183 ? -14.326 3.636 33.760 1.00 96.50 183 VAL A N 1
ATOM 1509 C CA . VAL A 1 183 ? -14.722 3.630 32.347 1.00 96.50 183 VAL A CA 1
ATOM 1510 C C . VAL A 1 183 ? -13.951 4.718 31.605 1.00 96.50 183 VAL A C 1
ATOM 1512 O O . VAL A 1 183 ? -13.372 4.450 30.553 1.00 96.50 183 VAL A O 1
ATOM 1515 N N . GLN A 1 184 ? -13.868 5.924 32.178 1.00 96.94 184 GLN A N 1
ATOM 1516 C CA . GLN A 1 184 ? -13.137 7.049 31.586 1.00 96.94 184 GLN A CA 1
ATOM 1517 C C . GLN A 1 184 ? -11.670 6.708 31.277 1.00 96.94 184 GLN A C 1
ATOM 1519 O O . GLN A 1 184 ? -11.164 7.098 30.228 1.00 96.94 184 GLN A O 1
ATOM 1524 N N . GLU A 1 185 ? -10.993 5.945 32.141 1.00 95.44 185 GLU A N 1
ATOM 1525 C CA . GLU A 1 185 ? -9.589 5.540 31.951 1.00 95.44 185 GLU A CA 1
ATOM 1526 C C .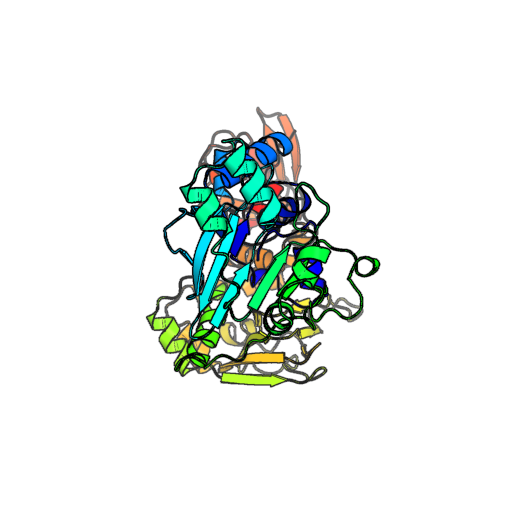 GLU A 1 185 ? -9.348 4.682 30.695 1.00 95.44 185 GLU A C 1
ATOM 1528 O O . GLU A 1 185 ? -8.228 4.660 30.158 1.00 95.44 185 GLU A O 1
ATOM 1533 N N . LYS A 1 186 ? -10.390 4.000 30.204 1.00 95.19 186 LYS A N 1
ATOM 1534 C CA . LYS A 1 186 ? -10.360 3.178 28.985 1.00 95.19 186 LYS A CA 1
ATOM 1535 C C . LYS A 1 186 ? -10.678 3.978 27.721 1.00 95.19 186 LYS A C 1
ATOM 1537 O O . LYS A 1 186 ? -10.395 3.501 26.621 1.00 95.19 186 LYS A O 1
ATOM 1542 N N . ILE A 1 187 ? -11.259 5.170 27.869 1.00 96.12 187 ILE A N 1
ATOM 1543 C CA . ILE A 1 187 ? -11.735 5.985 26.754 1.00 96.12 187 ILE A CA 1
ATOM 1544 C C . ILE A 1 187 ? -10.628 6.916 26.259 1.00 96.12 187 ILE A C 1
ATOM 1546 O O . ILE A 1 187 ? -10.088 7.748 26.993 1.00 96.12 187 ILE A O 1
ATOM 1550 N N . THR A 1 188 ? -10.347 6.803 24.967 1.00 95.69 188 THR A N 1
ATOM 1551 C CA . THR A 1 188 ? -9.618 7.794 24.184 1.00 95.69 188 THR A CA 1
ATOM 1552 C C . THR A 1 188 ? -10.608 8.510 23.272 1.00 95.69 188 THR A C 1
ATOM 1554 O O . THR A 1 188 ? -11.266 7.871 22.452 1.00 95.69 188 THR A O 1
ATOM 1557 N N . VAL A 1 189 ? -10.731 9.826 23.427 1.00 95.44 189 VAL A N 1
ATOM 1558 C CA . VAL A 1 189 ? -11.637 10.658 22.633 1.00 95.44 189 VAL A CA 1
ATOM 1559 C C . VAL A 1 189 ? -10.940 11.275 21.426 1.00 95.44 189 VAL A C 1
ATOM 1561 O O . VAL A 1 189 ? -9.774 11.668 21.513 1.00 95.44 189 VAL A O 1
ATOM 1564 N N . TYR A 1 190 ? -11.661 11.385 20.313 1.00 92.25 190 TYR A N 1
ATOM 1565 C CA . TYR A 1 190 ? -11.233 12.079 19.093 1.00 92.25 190 TYR A CA 1
ATOM 1566 C C . TYR A 1 190 ? -12.309 13.080 18.618 1.00 92.25 190 TYR A C 1
ATOM 1568 O O . TYR A 1 190 ? -13.338 13.213 19.272 1.00 92.25 190 TYR A O 1
ATOM 1576 N N . HIS A 1 191 ? -11.994 13.862 17.572 1.00 86.69 191 HIS A N 1
ATOM 1577 C CA . HIS A 1 191 ? -12.789 14.995 17.042 1.00 86.69 191 HIS A CA 1
ATOM 1578 C C . HIS A 1 191 ? -13.127 16.131 18.025 1.00 86.69 191 HIS A C 1
ATOM 1580 O O . HIS A 1 191 ? -14.027 16.940 17.794 1.00 86.69 191 HIS A O 1
ATOM 1586 N N . ILE A 1 192 ? -12.321 16.285 19.075 1.00 90.00 192 ILE A N 1
ATOM 1587 C CA . ILE A 1 192 ? -12.402 17.411 20.007 1.00 90.00 192 ILE A CA 1
ATOM 1588 C C . ILE A 1 192 ? -11.077 18.167 20.075 1.00 90.00 192 ILE A C 1
ATOM 1590 O O . ILE A 1 192 ? -9.993 17.577 20.077 1.00 90.00 192 ILE A O 1
ATOM 1594 N N . ALA A 1 193 ? -11.143 19.496 20.163 1.00 88.19 193 ALA A N 1
ATOM 1595 C CA . ALA A 1 193 ? -9.953 20.300 20.389 1.00 88.19 193 ALA A CA 1
ATOM 1596 C C . ALA A 1 193 ? -9.502 20.196 21.852 1.00 88.19 193 ALA A C 1
ATOM 1598 O O . ALA A 1 193 ? -10.303 20.211 22.782 1.00 88.19 193 ALA A O 1
ATOM 1599 N N . ARG A 1 194 ? -8.183 20.187 22.081 1.00 89.25 194 ARG A N 1
ATOM 1600 C CA . ARG A 1 194 ? -7.597 20.060 23.428 1.00 89.25 194 ARG A CA 1
ATOM 1601 C C . ARG A 1 194 ? -8.140 21.073 24.444 1.00 89.25 194 ARG A C 1
ATOM 1603 O O . ARG A 1 194 ? -8.239 20.745 25.620 1.00 89.25 194 ARG A O 1
ATOM 1610 N N . LYS A 1 195 ? -8.461 22.291 24.001 1.00 90.38 195 LYS A N 1
ATOM 1611 C CA . LYS A 1 195 ? -9.001 23.369 24.847 1.00 90.38 195 LYS A CA 1
ATOM 1612 C C . LYS A 1 195 ? -10.400 23.068 25.405 1.00 90.38 195 LYS A C 1
ATOM 1614 O O . LYS A 1 195 ? -10.765 23.650 26.417 1.00 90.38 195 LYS A O 1
ATOM 1619 N N . ASP A 1 196 ? -11.142 22.171 24.757 1.00 90.44 196 ASP A N 1
ATOM 1620 C CA . ASP A 1 196 ? -12.527 21.832 25.095 1.00 90.44 196 ASP A CA 1
ATOM 1621 C C . ASP A 1 196 ? -12.609 20.565 25.974 1.00 90.44 196 ASP A C 1
ATOM 1623 O O . ASP A 1 196 ? -13.694 20.149 26.379 1.00 90.44 196 ASP A O 1
ATOM 1627 N N . MET A 1 197 ? -11.461 19.954 26.306 1.00 93.12 197 MET A N 1
ATOM 1628 C CA . MET A 1 197 ? -11.389 18.823 27.233 1.00 93.12 197 MET A CA 1
ATOM 1629 C C . MET A 1 197 ? -11.713 19.265 28.672 1.00 93.12 197 MET A C 1
ATOM 1631 O O . MET A 1 197 ? -11.059 20.179 29.185 1.00 93.12 197 MET A O 1
ATOM 1635 N N . PRO A 1 198 ? -12.659 18.600 29.365 1.00 91.56 198 PRO A N 1
ATOM 1636 C CA . PRO A 1 198 ? -12.981 18.887 30.758 1.00 91.56 198 PRO A CA 1
ATOM 1637 C C . PRO A 1 198 ? -11.771 18.740 31.683 1.00 91.56 198 PRO A C 1
ATOM 1639 O O . PRO A 1 198 ? -10.951 17.836 31.530 1.00 91.56 198 PRO A O 1
ATOM 1642 N N . THR A 1 199 ? -11.667 19.603 32.690 1.00 90.69 199 THR A N 1
ATOM 1643 C CA . THR A 1 199 ? -10.647 19.475 33.736 1.00 90.69 199 THR A CA 1
ATOM 1644 C C . THR A 1 199 ? -11.023 18.369 34.728 1.00 90.69 199 THR A C 1
ATOM 1646 O O . THR A 1 199 ? -12.194 18.144 35.016 1.00 90.69 199 THR A O 1
ATOM 1649 N N . GLY A 1 200 ? -10.026 17.650 35.256 1.00 90.06 200 GLY A N 1
ATOM 1650 C CA . GLY A 1 200 ? -10.234 16.609 36.277 1.00 90.06 200 GLY A CA 1
ATOM 1651 C C . GLY A 1 200 ? -10.785 15.268 35.768 1.00 90.06 200 GLY A C 1
ATOM 1652 O O . GLY A 1 200 ? -10.922 14.338 36.559 1.00 90.06 200 GLY A O 1
ATOM 1653 N N . THR A 1 201 ? -11.060 15.141 34.468 1.00 94.69 201 THR A N 1
ATOM 1654 C CA . THR A 1 201 ? -11.459 13.874 33.838 1.00 94.69 201 THR A CA 1
ATOM 1655 C C . THR A 1 201 ? -10.291 12.888 33.715 1.00 94.69 201 THR A C 1
ATOM 1657 O O . THR A 1 201 ? -9.126 13.287 33.648 1.00 94.69 201 THR A O 1
ATOM 1660 N N . LYS A 1 202 ? -10.606 11.589 33.657 1.00 96.50 202 LYS A N 1
ATOM 1661 C CA . LYS A 1 202 ? -9.652 10.516 33.329 1.00 96.50 202 LYS A CA 1
ATOM 1662 C C . LYS A 1 202 ? -9.615 10.171 31.833 1.00 96.50 202 LYS A C 1
ATOM 1664 O O . LYS A 1 202 ? -8.801 9.340 31.433 1.00 96.50 202 LYS A O 1
ATOM 1669 N N . LEU A 1 203 ? -10.463 10.812 31.022 1.00 96.31 203 LEU A N 1
ATOM 1670 C CA . LEU A 1 203 ? -10.493 10.647 29.569 1.00 96.31 203 LEU A CA 1
ATOM 1671 C C . LEU A 1 203 ? -9.141 11.014 28.944 1.00 96.31 203 LEU A C 1
ATOM 1673 O O . LEU A 1 203 ? -8.504 12.004 29.318 1.00 96.31 203 LEU A O 1
ATOM 1677 N N . LYS A 1 204 ? -8.724 10.245 27.939 1.00 95.19 204 LYS A N 1
ATOM 1678 C CA . LYS A 1 204 ? -7.512 10.511 27.156 1.00 95.19 204 LYS A CA 1
ATOM 1679 C C . LYS A 1 204 ? -7.893 11.191 25.850 1.00 95.19 204 LYS A C 1
ATOM 1681 O O . LYS A 1 204 ? -8.858 10.797 25.215 1.00 95.19 204 LYS A O 1
ATOM 1686 N N . LEU A 1 205 ? -7.130 12.188 25.419 1.00 94.25 205 LEU A N 1
ATOM 1687 C CA . LEU A 1 205 ? -7.282 12.777 24.086 1.00 94.25 205 LEU A CA 1
ATOM 1688 C C . LEU A 1 205 ? -6.414 12.003 23.089 1.00 94.25 205 LEU A C 1
ATOM 1690 O O . LEU A 1 205 ? -5.227 11.803 23.361 1.00 94.25 205 LEU A O 1
ATOM 1694 N N . ALA A 1 206 ? -6.976 11.616 21.944 1.00 92.25 206 ALA A N 1
ATOM 1695 C CA . ALA A 1 206 ? -6.213 11.069 20.830 1.00 92.25 206 ALA A CA 1
ATOM 1696 C C . ALA A 1 206 ? -5.182 12.103 20.355 1.00 92.25 206 ALA A C 1
ATOM 1698 O O . ALA A 1 206 ? -5.508 13.262 20.093 1.00 92.25 206 ALA A O 1
ATOM 1699 N N . LYS A 1 207 ? -3.918 11.689 20.265 1.00 89.50 207 LYS A N 1
ATOM 1700 C CA . LYS A 1 207 ? -2.810 12.545 19.839 1.00 89.50 207 LYS A CA 1
ATOM 1701 C C . LYS A 1 207 ? -2.237 12.037 18.529 1.00 89.50 207 LYS A C 1
ATOM 1703 O O . LYS A 1 207 ? -2.198 10.836 18.283 1.00 89.50 207 LYS A O 1
ATOM 1708 N N . PHE A 1 208 ? -1.781 12.977 17.715 1.00 83.69 208 PHE A N 1
ATOM 1709 C CA . PHE A 1 208 ? -1.063 12.680 16.487 1.00 83.69 208 PHE A CA 1
ATOM 1710 C C . PHE A 1 208 ? 0.334 12.121 16.791 1.00 83.69 208 PHE A C 1
ATOM 1712 O O . PHE A 1 208 ? 0.937 12.537 17.775 1.00 83.69 208 PHE A O 1
ATOM 1719 N N . GLY A 1 209 ? 0.847 11.235 15.935 1.00 81.56 209 GLY A N 1
ATOM 1720 C CA . GLY A 1 209 ? 2.219 10.719 16.002 1.00 81.56 209 GLY A CA 1
ATOM 1721 C C . GLY A 1 209 ? 2.319 9.266 16.477 1.00 81.56 209 GLY A C 1
ATOM 1722 O O . GLY A 1 209 ? 1.559 8.816 17.338 1.00 81.56 209 GLY A O 1
ATOM 1723 N N . ILE A 1 210 ? 3.271 8.523 15.901 1.00 81.31 210 ILE A N 1
ATOM 1724 C CA . ILE A 1 210 ? 3.504 7.094 16.180 1.00 81.31 210 ILE A CA 1
ATOM 1725 C C . ILE A 1 210 ? 3.903 6.830 17.634 1.00 81.31 210 ILE A C 1
ATOM 1727 O O . ILE A 1 210 ? 3.660 5.744 18.156 1.00 81.31 210 ILE A O 1
ATOM 1731 N N . GLU A 1 211 ? 4.469 7.823 18.313 1.00 82.31 211 GLU A N 1
ATOM 1732 C CA . GLU A 1 211 ? 4.823 7.777 19.728 1.00 82.31 211 GLU A CA 1
ATOM 1733 C C . GLU A 1 211 ? 3.594 7.685 20.644 1.00 82.31 211 GLU A C 1
ATOM 1735 O O . GLU A 1 211 ? 3.717 7.279 21.796 1.00 82.31 211 GLU A O 1
ATOM 1740 N N . ASN A 1 212 ? 2.408 8.021 20.127 1.00 87.12 212 ASN A N 1
ATOM 1741 C CA . ASN A 1 212 ? 1.130 7.895 20.826 1.00 87.12 212 ASN A CA 1
ATOM 1742 C C . ASN A 1 212 ? 0.385 6.596 20.463 1.00 87.12 212 ASN A C 1
ATOM 1744 O O . ASN A 1 212 ? -0.778 6.432 20.836 1.00 87.12 212 ASN A O 1
ATOM 1748 N N . THR A 1 213 ? 1.036 5.674 19.742 1.00 86.88 213 THR A N 1
ATOM 1749 C CA . THR A 1 213 ? 0.471 4.355 19.426 1.00 86.88 213 THR A CA 1
ATOM 1750 C C . THR A 1 213 ? 0.169 3.590 20.710 1.00 86.88 213 THR A C 1
ATOM 1752 O O . THR A 1 213 ? 1.006 3.489 21.609 1.00 86.88 213 THR A O 1
ATOM 1755 N N . LEU A 1 214 ? -1.034 3.022 20.789 1.00 83.94 214 LEU A N 1
ATOM 1756 C CA . LEU A 1 214 ? -1.407 2.139 21.883 1.00 83.94 214 LEU A CA 1
ATOM 1757 C C . LEU A 1 214 ? -0.845 0.742 21.632 1.00 83.94 214 LEU A C 1
ATOM 1759 O O . LEU A 1 214 ? -1.210 0.087 20.659 1.00 83.94 214 LEU A O 1
ATOM 1763 N N . TYR A 1 215 ? -0.001 0.282 22.551 1.00 84.31 215 TYR A N 1
ATOM 1764 C CA . TYR A 1 215 ? 0.520 -1.080 22.582 1.00 84.31 215 TYR A CA 1
ATOM 1765 C C . TYR A 1 215 ? -0.151 -1.833 23.732 1.00 84.31 215 TYR A C 1
ATOM 1767 O O . TYR A 1 215 ? 0.383 -1.842 24.844 1.00 84.31 215 TYR A O 1
ATOM 1775 N N . PRO A 1 216 ? -1.352 -2.405 23.526 1.00 82.38 216 PRO A N 1
ATOM 1776 C CA . PRO A 1 216 ? -1.916 -3.287 24.530 1.00 82.38 216 PRO A CA 1
ATOM 1777 C C . PRO A 1 216 ? -0.973 -4.466 24.756 1.00 82.38 216 PRO A C 1
ATOM 1779 O O . PRO A 1 216 ? -0.501 -5.084 23.804 1.00 82.38 216 PRO A O 1
ATOM 1782 N N . GLU A 1 217 ? -0.725 -4.798 26.020 1.00 82.88 217 GLU A N 1
ATOM 1783 C CA . GLU A 1 217 ? -0.086 -6.065 26.356 1.00 82.88 217 GLU A CA 1
ATOM 1784 C C . GLU A 1 217 ? -0.987 -7.208 25.891 1.00 82.88 217 GLU A C 1
ATOM 1786 O O . GLU A 1 217 ? -2.133 -7.317 26.340 1.00 82.88 217 GLU A O 1
ATOM 1791 N N . ILE A 1 218 ? -0.458 -8.021 24.979 1.00 83.19 218 ILE A N 1
ATOM 1792 C CA . ILE A 1 218 ? -1.099 -9.225 24.457 1.00 83.19 218 ILE A CA 1
ATOM 1793 C C . ILE A 1 218 ? -0.242 -10.431 24.799 1.00 83.19 218 ILE A C 1
ATOM 1795 O O . ILE A 1 218 ? 0.987 -10.339 24.838 1.00 83.19 218 ILE A O 1
ATOM 1799 N N . THR A 1 219 ? -0.880 -11.584 24.970 1.00 83.06 219 THR A N 1
ATOM 1800 C CA . THR A 1 219 ? -0.141 -12.847 24.972 1.00 83.06 219 THR A CA 1
ATOM 1801 C C . THR A 1 219 ? 0.282 -13.153 23.530 1.00 83.06 219 THR A C 1
ATOM 1803 O O . THR A 1 219 ? -0.592 -13.369 22.684 1.00 83.06 219 THR A O 1
ATOM 1806 N N . PRO A 1 220 ? 1.589 -13.147 23.197 1.00 82.81 220 PRO A N 1
ATOM 1807 C CA . PRO A 1 220 ? 2.024 -13.369 21.827 1.00 82.81 220 PRO A CA 1
ATOM 1808 C C . PRO A 1 220 ? 1.645 -14.789 21.380 1.00 82.81 220 PRO A C 1
ATOM 1810 O O . PRO A 1 220 ? 1.893 -15.754 22.112 1.00 82.81 220 PRO A O 1
ATOM 1813 N N . PRO A 1 221 ? 1.067 -14.957 20.176 1.00 85.44 221 PRO A N 1
ATOM 1814 C CA . PRO A 1 221 ? 0.804 -16.278 19.628 1.00 85.44 221 PRO A CA 1
ATOM 1815 C C . PRO A 1 221 ? 2.090 -17.104 19.524 1.00 85.44 221 PRO A C 1
ATOM 1817 O O . PRO A 1 221 ? 3.153 -16.579 19.195 1.00 85.44 221 PRO A O 1
ATOM 1820 N N . LYS A 1 222 ? 1.975 -18.425 19.707 1.00 90.31 222 LYS A N 1
ATOM 1821 C CA . LYS A 1 222 ? 3.107 -19.374 19.689 1.00 90.31 222 LYS A CA 1
ATOM 1822 C C . LYS A 1 222 ? 4.050 -19.219 18.484 1.00 90.31 222 LYS A C 1
ATOM 1824 O O . LYS A 1 222 ? 5.234 -19.511 18.597 1.00 90.31 222 LYS A O 1
ATOM 1829 N N . HIS A 1 223 ? 3.526 -18.811 17.331 1.00 92.25 223 HIS A N 1
ATOM 1830 C CA . HIS A 1 223 ? 4.259 -18.742 16.064 1.00 92.25 223 HIS A CA 1
ATOM 1831 C C . HIS A 1 223 ? 4.421 -17.308 15.533 1.00 92.25 223 HIS A C 1
ATOM 1833 O O . HIS A 1 223 ? 4.539 -17.120 14.325 1.00 92.25 223 HIS A O 1
ATOM 1839 N N . ILE A 1 224 ? 4.422 -16.297 16.412 1.00 88.56 224 ILE A N 1
ATOM 1840 C CA . ILE A 1 224 ? 4.493 -14.883 16.007 1.00 88.56 224 ILE A CA 1
ATOM 1841 C C . ILE A 1 224 ? 5.765 -14.536 15.217 1.00 88.56 224 ILE A C 1
ATOM 1843 O O . ILE A 1 224 ? 5.699 -13.778 14.258 1.00 88.56 224 ILE A O 1
ATOM 1847 N N . GLU A 1 225 ? 6.909 -15.133 15.554 1.00 90.38 225 GLU A N 1
ATOM 1848 C CA . GLU A 1 225 ? 8.169 -14.905 14.830 1.00 90.38 225 GLU A CA 1
ATOM 1849 C C . GLU A 1 225 ? 8.073 -15.386 13.377 1.00 90.38 225 GLU A C 1
ATOM 1851 O O . GLU A 1 225 ? 8.364 -14.639 12.446 1.00 90.38 225 GLU A O 1
ATOM 1856 N N . ALA A 1 226 ? 7.570 -16.608 13.170 1.00 92.56 226 ALA A N 1
ATOM 1857 C CA . ALA A 1 226 ? 7.336 -17.147 11.833 1.00 92.56 226 ALA A CA 1
ATOM 1858 C C . ALA A 1 226 ? 6.294 -16.320 11.068 1.00 92.56 226 ALA A C 1
ATOM 1860 O O . ALA A 1 226 ? 6.476 -16.066 9.881 1.00 92.56 226 ALA A O 1
ATOM 1861 N N . TYR A 1 227 ? 5.233 -15.867 11.744 1.00 89.81 227 TYR A N 1
ATOM 1862 C CA . TYR A 1 227 ? 4.243 -14.968 11.154 1.00 89.81 227 TYR A CA 1
ATOM 1863 C C . TYR A 1 227 ? 4.895 -13.676 10.646 1.00 89.81 227 TYR A C 1
ATOM 1865 O O . TYR A 1 227 ? 4.688 -13.323 9.492 1.00 89.81 227 TYR A O 1
ATOM 1873 N N . ASN A 1 228 ? 5.738 -13.021 11.450 1.00 88.38 228 ASN A N 1
ATOM 1874 C CA . ASN A 1 228 ? 6.416 -11.781 11.060 1.00 88.38 228 ASN A CA 1
ATOM 1875 C C . ASN A 1 228 ? 7.377 -11.985 9.876 1.00 88.38 228 ASN A C 1
ATOM 1877 O O . ASN A 1 228 ? 7.426 -11.156 8.969 1.00 88.38 228 ASN A O 1
ATOM 1881 N N . LEU A 1 229 ? 8.120 -13.098 9.848 1.00 92.12 229 LEU A N 1
ATOM 1882 C CA . LEU A 1 229 ? 8.996 -13.438 8.720 1.00 92.12 229 LEU A CA 1
ATOM 1883 C C . LEU A 1 229 ? 8.200 -13.670 7.428 1.00 92.12 229 LEU A C 1
ATOM 1885 O O . LEU A 1 229 ? 8.603 -13.215 6.356 1.00 92.12 229 LEU A O 1
ATOM 1889 N N . LEU A 1 230 ? 7.069 -14.373 7.524 1.00 91.12 230 LEU A N 1
ATOM 1890 C CA . LEU A 1 230 ? 6.183 -14.609 6.387 1.00 91.12 230 LEU A CA 1
ATOM 1891 C C . LEU A 1 230 ? 5.467 -13.331 5.942 1.00 91.12 230 LEU A C 1
ATOM 1893 O O . LEU A 1 230 ? 5.304 -13.134 4.743 1.00 91.12 230 LEU A O 1
ATOM 1897 N N . ASP A 1 231 ? 5.101 -12.446 6.868 1.00 86.62 231 ASP A N 1
ATOM 1898 C CA . ASP A 1 231 ? 4.530 -11.139 6.546 1.00 86.62 231 ASP A CA 1
ATOM 1899 C C . ASP A 1 231 ? 5.507 -10.326 5.691 1.00 86.62 231 ASP A C 1
ATOM 1901 O O . ASP A 1 231 ? 5.145 -9.915 4.591 1.00 86.62 231 ASP A O 1
ATOM 1905 N N . VAL A 1 232 ? 6.783 -10.227 6.095 1.00 86.69 232 VAL A N 1
ATOM 1906 C CA . VAL A 1 232 ? 7.827 -9.601 5.263 1.00 86.69 232 VAL A CA 1
ATOM 1907 C C . VAL A 1 232 ? 7.872 -10.246 3.879 1.00 86.69 232 VAL A C 1
ATOM 1909 O O . VAL A 1 232 ? 7.824 -9.529 2.883 1.00 86.69 232 VAL A O 1
ATOM 1912 N N . LEU A 1 233 ? 7.901 -11.582 3.796 1.00 87.38 233 LEU A N 1
ATOM 1913 C CA . LEU A 1 233 ? 7.965 -12.306 2.523 1.00 87.38 233 LEU A CA 1
ATOM 1914 C C . LEU A 1 233 ? 6.802 -11.949 1.580 1.00 87.38 233 LEU A C 1
ATOM 1916 O O . LEU A 1 233 ? 7.025 -11.804 0.379 1.00 87.38 233 LEU A O 1
ATOM 1920 N N . THR A 1 234 ? 5.588 -11.764 2.109 1.00 83.56 234 THR A N 1
ATOM 1921 C CA . THR A 1 234 ? 4.409 -11.391 1.303 1.00 83.56 234 THR A CA 1
ATOM 1922 C C . THR A 1 234 ? 4.472 -9.976 0.727 1.00 83.56 234 THR A C 1
ATOM 1924 O O . THR A 1 234 ? 3.792 -9.698 -0.259 1.00 83.56 234 THR A O 1
ATOM 1927 N N . GLN A 1 235 ? 5.293 -9.094 1.302 1.00 82.25 235 GLN A N 1
ATOM 1928 C CA . GLN A 1 235 ? 5.430 -7.697 0.874 1.00 82.25 235 GLN A CA 1
ATOM 1929 C C . GLN A 1 235 ? 6.562 -7.482 -0.144 1.00 82.25 235 GLN A C 1
ATOM 1931 O O . GLN A 1 235 ? 6.645 -6.417 -0.758 1.00 82.25 235 GLN A O 1
ATOM 1936 N N . ILE A 1 236 ? 7.441 -8.473 -0.338 1.00 84.12 236 ILE A N 1
ATOM 1937 C CA . ILE A 1 236 ? 8.572 -8.380 -1.267 1.00 84.12 236 ILE A CA 1
ATOM 1938 C C . ILE A 1 236 ? 8.152 -8.803 -2.680 1.00 84.12 236 ILE A C 1
ATOM 1940 O O . ILE A 1 236 ? 7.853 -9.971 -2.927 1.00 84.12 236 ILE A O 1
ATOM 1944 N N . ASP A 1 237 ? 8.240 -7.878 -3.641 1.00 76.88 237 ASP A N 1
ATOM 1945 C CA . ASP A 1 237 ? 7.816 -8.106 -5.036 1.00 76.88 237 ASP A CA 1
ATOM 1946 C C . ASP A 1 237 ? 8.431 -9.334 -5.688 1.00 76.88 237 ASP A C 1
ATOM 1948 O O . ASP A 1 237 ? 7.740 -10.102 -6.353 1.00 76.88 237 ASP A O 1
ATOM 1952 N N . ILE A 1 238 ? 9.741 -9.520 -5.518 1.00 79.25 238 ILE A N 1
ATOM 1953 C CA . ILE A 1 238 ? 10.460 -10.611 -6.180 1.00 79.25 238 ILE A CA 1
ATOM 1954 C C . ILE A 1 238 ? 10.043 -11.993 -5.682 1.00 79.25 238 ILE A C 1
ATOM 1956 O O . ILE A 1 238 ? 10.299 -12.988 -6.358 1.00 79.25 238 ILE A O 1
ATOM 1960 N N . PHE A 1 239 ? 9.405 -12.057 -4.514 1.00 84.06 239 PHE A N 1
ATOM 1961 C CA . PHE A 1 239 ? 8.875 -13.284 -3.933 1.00 84.06 239 PHE A CA 1
ATOM 1962 C C . PHE A 1 239 ? 7.358 -13.395 -4.098 1.00 84.06 239 PHE A C 1
ATOM 1964 O O . PHE A 1 239 ? 6.756 -14.380 -3.669 1.00 84.06 239 PHE A O 1
ATOM 1971 N N . HIS A 1 240 ? 6.721 -12.425 -4.755 1.00 77.19 240 HIS A N 1
ATOM 1972 C CA . HIS A 1 240 ? 5.294 -12.471 -5.015 1.00 77.19 240 HIS A CA 1
ATOM 1973 C C . HIS A 1 240 ? 4.936 -13.704 -5.859 1.00 77.19 240 HIS A C 1
ATOM 1975 O O . HIS A 1 240 ? 5.540 -13.973 -6.897 1.00 77.19 240 HIS A O 1
ATOM 1981 N N . GLY A 1 241 ? 3.911 -14.445 -5.434 1.00 77.06 241 GLY A N 1
ATOM 1982 C CA . GLY A 1 241 ? 3.477 -15.678 -6.099 1.00 77.06 241 GLY A CA 1
ATOM 1983 C C . GLY A 1 241 ? 4.308 -16.913 -5.744 1.00 77.06 241 GLY A C 1
ATOM 1984 O O . GLY A 1 241 ? 4.083 -17.976 -6.321 1.00 77.06 241 GLY A O 1
ATOM 1985 N N . PHE A 1 242 ? 5.242 -16.808 -4.793 1.00 85.75 242 PHE A N 1
ATOM 1986 C CA . PHE A 1 242 ? 5.954 -17.975 -4.290 1.00 85.75 242 PHE A CA 1
ATOM 1987 C C . PHE A 1 242 ? 4.969 -18.954 -3.638 1.00 85.75 242 PHE A C 1
ATOM 1989 O O . PHE A 1 242 ? 4.143 -18.542 -2.818 1.00 85.75 242 PHE A O 1
ATOM 1996 N N . PRO A 1 243 ? 5.040 -20.251 -3.981 1.00 88.38 243 PRO A N 1
ATOM 1997 C CA . PRO A 1 243 ? 4.173 -21.245 -3.378 1.00 88.38 243 PRO A CA 1
ATOM 1998 C C . PRO A 1 243 ? 4.561 -21.468 -1.908 1.00 88.38 243 PRO A C 1
ATOM 2000 O O . PRO A 1 243 ? 5.665 -21.122 -1.470 1.00 88.38 243 PRO A O 1
ATOM 2003 N N . ILE A 1 244 ? 3.663 -22.069 -1.128 1.00 90.38 244 ILE A N 1
ATOM 2004 C CA . ILE A 1 244 ? 3.863 -22.266 0.317 1.00 90.38 244 ILE A CA 1
ATOM 2005 C C . ILE A 1 244 ? 5.113 -23.106 0.629 1.00 90.38 244 ILE A C 1
ATOM 2007 O O . ILE A 1 244 ? 5.756 -22.924 1.661 1.00 90.38 244 ILE A O 1
ATOM 2011 N N . GLU A 1 245 ? 5.519 -23.984 -0.286 1.00 90.62 245 GLU A N 1
ATOM 2012 C CA . GLU A 1 245 ? 6.759 -24.753 -0.212 1.00 90.62 245 GLU A CA 1
ATOM 2013 C C . GLU A 1 245 ? 7.985 -23.834 -0.172 1.00 90.62 245 GLU A C 1
ATOM 2015 O O . GLU A 1 245 ? 8.879 -24.042 0.648 1.00 90.62 245 GLU A O 1
ATOM 2020 N N . LYS A 1 246 ? 7.995 -22.763 -0.977 1.00 90.12 246 LYS A N 1
ATOM 2021 C CA . LYS A 1 246 ? 9.059 -21.754 -0.946 1.00 90.12 246 LYS A CA 1
ATOM 2022 C C . LYS A 1 246 ? 9.009 -20.923 0.330 1.00 90.12 246 LYS A C 1
ATOM 2024 O O . LYS A 1 246 ? 10.055 -20.644 0.902 1.00 90.12 246 LYS A O 1
ATOM 2029 N N . ALA A 1 247 ? 7.827 -20.594 0.840 1.00 91.19 247 ALA A N 1
ATOM 2030 C CA . ALA A 1 247 ? 7.716 -19.933 2.140 1.00 91.19 247 ALA A CA 1
ATOM 2031 C C . ALA A 1 247 ? 8.334 -20.782 3.273 1.00 91.19 247 ALA A C 1
ATOM 2033 O O . ALA A 1 247 ? 9.047 -20.261 4.128 1.00 91.19 247 ALA A O 1
ATOM 2034 N N . LYS A 1 248 ? 8.145 -22.108 3.240 1.00 93.25 248 LYS A N 1
ATOM 2035 C CA . LYS A 1 248 ? 8.800 -23.034 4.179 1.00 93.25 248 LYS A CA 1
ATOM 2036 C C . LYS A 1 248 ? 10.318 -23.074 4.003 1.00 93.25 248 LYS A C 1
ATOM 2038 O O . LYS A 1 248 ? 11.030 -23.058 4.999 1.00 93.25 248 LYS A O 1
ATOM 2043 N N . GLU A 1 249 ? 10.813 -23.131 2.764 1.00 93.31 249 GLU A N 1
ATOM 2044 C CA . GLU A 1 249 ? 12.255 -23.069 2.479 1.00 93.31 249 GLU A CA 1
ATOM 2045 C C . GLU A 1 249 ? 12.876 -21.762 2.991 1.00 93.31 249 GLU A C 1
ATOM 2047 O O . GLU A 1 249 ? 13.943 -21.796 3.598 1.00 93.31 249 GLU A O 1
ATOM 2052 N N . PHE A 1 250 ? 12.189 -20.628 2.808 1.00 93.81 250 PHE A N 1
ATOM 2053 C CA . PHE A 1 250 ? 12.625 -19.316 3.289 1.00 93.81 250 PHE A CA 1
ATOM 2054 C C . PHE A 1 250 ? 12.856 -19.309 4.806 1.00 93.81 250 PHE A C 1
ATOM 2056 O O . PHE A 1 250 ? 13.914 -18.876 5.262 1.00 93.81 250 PHE A O 1
ATOM 2063 N N . LEU A 1 251 ? 11.924 -19.876 5.581 1.00 95.19 251 LEU A N 1
ATOM 2064 C CA . LEU A 1 251 ? 12.042 -19.981 7.041 1.00 95.19 251 LEU A CA 1
ATOM 2065 C C . LEU A 1 251 ? 13.259 -20.801 7.506 1.00 95.19 251 LEU A C 1
ATOM 2067 O O . LEU A 1 251 ? 13.701 -20.632 8.637 1.00 95.19 251 LEU A O 1
ATOM 2071 N N . LEU A 1 252 ? 13.810 -21.681 6.662 1.00 94.88 252 LEU A N 1
ATOM 2072 C CA . LEU A 1 252 ? 14.993 -22.487 6.992 1.00 94.88 252 LEU A CA 1
ATOM 2073 C C . LEU A 1 252 ? 16.321 -21.773 6.704 1.00 94.88 252 LEU A C 1
ATOM 2075 O O . LEU A 1 252 ? 17.365 -22.221 7.178 1.00 94.88 252 LEU A O 1
ATOM 2079 N N . ILE A 1 253 ? 16.311 -20.718 5.884 1.00 95.69 253 ILE A N 1
ATOM 2080 C CA . ILE A 1 253 ? 17.539 -20.102 5.352 1.00 95.69 253 ILE A CA 1
ATOM 2081 C C . ILE A 1 253 ? 17.735 -18.643 5.762 1.00 95.69 253 ILE A C 1
ATOM 2083 O O . ILE A 1 253 ? 18.851 -18.136 5.615 1.00 95.69 253 ILE A O 1
ATOM 2087 N N . VAL A 1 254 ? 16.675 -17.976 6.220 1.00 96.44 254 VAL A N 1
ATOM 2088 C CA . VAL A 1 254 ? 16.688 -16.562 6.601 1.00 96.44 254 VAL A CA 1
ATOM 2089 C C . VAL A 1 254 ? 17.330 -16.357 7.976 1.00 96.44 254 VAL A C 1
ATOM 2091 O O . VAL A 1 254 ? 17.118 -17.148 8.891 1.00 96.44 254 VAL A O 1
ATOM 2094 N N . ASN A 1 255 ? 18.105 -15.283 8.125 1.00 96.88 255 ASN A N 1
ATOM 2095 C CA . ASN A 1 255 ? 18.676 -14.843 9.400 1.00 96.88 255 ASN A CA 1
ATOM 2096 C C . ASN A 1 255 ? 18.296 -13.387 9.677 1.00 96.88 255 ASN A C 1
ATOM 2098 O O . ASN A 1 255 ? 18.030 -12.637 8.743 1.00 96.88 255 ASN A O 1
ATOM 2102 N N . GLU A 1 256 ? 18.316 -12.975 10.943 1.00 96.56 256 GLU A N 1
ATOM 2103 C CA . GLU A 1 256 ? 18.173 -11.570 11.333 1.00 96.56 256 GLU A CA 1
ATOM 2104 C C . GLU A 1 256 ? 19.540 -10.937 11.611 1.00 96.56 256 GLU A C 1
ATOM 2106 O O . GLU A 1 256 ? 20.336 -11.468 12.385 1.00 96.56 256 GLU A O 1
ATOM 2111 N N . GLU A 1 257 ? 19.789 -9.761 11.039 1.00 97.75 257 GLU A N 1
ATOM 2112 C CA . GLU A 1 257 ? 20.954 -8.927 11.334 1.00 97.75 257 GLU A CA 1
ATOM 2113 C C . GLU A 1 257 ? 20.505 -7.514 11.717 1.00 97.75 257 GLU A C 1
ATOM 2115 O O . GLU A 1 257 ? 19.592 -6.942 11.117 1.00 97.75 257 GLU A O 1
ATOM 2120 N N . ARG A 1 258 ? 21.132 -6.946 12.753 1.00 98.12 258 ARG A N 1
ATOM 2121 C CA . ARG A 1 258 ? 20.805 -5.617 13.282 1.00 98.12 258 ARG A CA 1
ATOM 2122 C C . ARG A 1 258 ? 21.979 -4.680 13.069 1.00 98.12 258 ARG A C 1
ATOM 2124 O O . ARG A 1 258 ? 23.094 -5.004 13.466 1.00 98.12 258 ARG A O 1
ATOM 2131 N N . TYR A 1 259 ? 21.690 -3.511 12.518 1.00 98.00 259 TYR A N 1
ATOM 2132 C CA . TYR A 1 259 ? 22.657 -2.447 12.278 1.00 98.00 259 TYR A CA 1
ATOM 2133 C C . TYR A 1 259 ? 22.207 -1.185 13.004 1.00 98.00 259 TYR A C 1
ATOM 2135 O O . TYR A 1 259 ? 21.015 -0.866 13.054 1.00 98.00 259 TYR A O 1
ATOM 2143 N N . LYS A 1 260 ? 23.155 -0.471 13.599 1.00 98.19 260 LYS A N 1
ATOM 2144 C CA . LYS A 1 260 ? 22.927 0.844 14.188 1.00 98.19 260 LYS A CA 1
ATOM 2145 C C . LYS A 1 260 ? 23.014 1.921 13.125 1.00 98.19 260 LYS A C 1
ATOM 2147 O O . LYS A 1 260 ? 23.683 1.763 12.106 1.00 98.19 260 LYS A O 1
ATOM 2152 N N . ARG A 1 261 ? 22.343 3.045 13.376 1.00 96.88 261 ARG A N 1
ATOM 2153 C CA . ARG A 1 261 ? 22.472 4.232 12.528 1.00 96.88 261 ARG A CA 1
ATOM 2154 C C . ARG A 1 261 ? 23.949 4.573 12.288 1.00 96.88 261 ARG A C 1
ATOM 2156 O O . ARG A 1 261 ? 24.694 4.804 13.235 1.00 96.88 261 ARG A O 1
ATOM 2163 N N . GLY A 1 262 ? 24.326 4.694 11.018 1.00 96.56 262 GLY A N 1
ATOM 2164 C CA . GLY A 1 262 ? 25.682 5.002 10.565 1.00 96.56 262 GLY A CA 1
ATOM 2165 C C . GLY A 1 262 ? 26.521 3.779 10.190 1.00 96.56 262 GLY A C 1
ATOM 2166 O O . GLY A 1 262 ? 27.537 3.954 9.519 1.00 96.56 262 GLY A O 1
ATOM 2167 N N . ASP A 1 263 ? 26.101 2.565 10.555 1.00 98.31 263 ASP A N 1
ATOM 2168 C CA . ASP A 1 263 ? 26.831 1.345 10.214 1.00 98.31 263 ASP A CA 1
ATOM 2169 C C . ASP A 1 263 ? 26.895 1.143 8.694 1.00 98.31 263 ASP A C 1
ATOM 2171 O O . ASP A 1 263 ? 25.910 1.338 7.972 1.00 98.31 263 ASP A O 1
ATOM 2175 N N . GLN A 1 264 ? 28.062 0.715 8.209 1.00 97.50 264 GLN A N 1
ATOM 2176 C CA . GLN A 1 264 ? 28.249 0.298 6.823 1.00 97.50 264 GLN A CA 1
ATOM 2177 C C . GLN A 1 264 ? 27.829 -1.168 6.676 1.00 97.50 264 GLN A C 1
ATOM 2179 O O . GLN A 1 264 ? 28.483 -2.065 7.204 1.00 97.50 264 GLN A O 1
ATOM 2184 N N . ILE A 1 265 ? 26.741 -1.406 5.944 1.00 97.62 265 ILE A N 1
ATOM 2185 C CA . ILE A 1 265 ? 26.171 -2.740 5.713 1.00 97.62 265 ILE A CA 1
ATOM 2186 C C . ILE A 1 265 ? 26.891 -3.434 4.554 1.00 97.62 265 ILE A C 1
ATOM 2188 O O . ILE A 1 265 ? 27.236 -4.610 4.636 1.00 97.62 265 ILE A O 1
ATOM 2192 N N . ILE A 1 266 ? 27.130 -2.699 3.466 1.00 96.81 266 ILE A N 1
ATOM 2193 C CA . ILE A 1 266 ? 27.860 -3.184 2.292 1.00 96.81 266 ILE A CA 1
ATOM 2194 C C . ILE A 1 266 ? 28.981 -2.207 1.972 1.00 96.81 266 ILE A C 1
ATOM 2196 O O . ILE A 1 266 ? 28.783 -0.991 1.988 1.00 96.81 266 ILE A O 1
ATOM 2200 N N . ARG A 1 267 ? 30.143 -2.765 1.628 1.00 95.31 267 ARG A N 1
ATOM 2201 C CA . ARG A 1 267 ? 31.279 -2.023 1.092 1.00 95.31 267 ARG A CA 1
ATOM 2202 C C . ARG A 1 267 ? 31.403 -2.242 -0.414 1.00 95.31 267 ARG A C 1
ATOM 2204 O O . ARG A 1 267 ? 31.415 -3.386 -0.865 1.00 95.31 267 ARG A O 1
ATOM 2211 N N . LYS A 1 268 ? 31.539 -1.167 -1.188 1.00 92.19 268 LYS A N 1
ATOM 2212 C CA . LYS A 1 268 ? 31.734 -1.230 -2.641 1.00 92.19 268 LYS A CA 1
ATOM 2213 C C . LYS A 1 268 ? 32.994 -2.026 -2.998 1.00 92.19 268 LYS A C 1
ATOM 2215 O O . LYS A 1 268 ? 34.022 -1.936 -2.326 1.00 92.19 268 LYS A O 1
ATOM 2220 N N . GLY A 1 269 ? 32.914 -2.806 -4.074 1.00 91.88 269 GLY A N 1
ATOM 2221 C CA . GLY A 1 269 ? 34.021 -3.595 -4.618 1.00 91.88 269 GLY A CA 1
ATOM 2222 C C . GLY A 1 269 ? 34.305 -4.910 -3.890 1.00 91.88 269 GLY A C 1
ATOM 2223 O O . GLY A 1 269 ? 35.137 -5.683 -4.360 1.00 91.88 269 GLY A O 1
ATOM 2224 N N . THR A 1 270 ? 33.627 -5.210 -2.778 1.00 94.25 270 THR A N 1
ATOM 2225 C CA . THR A 1 270 ? 33.765 -6.519 -2.124 1.00 94.25 270 THR A CA 1
ATOM 2226 C C . THR A 1 270 ? 32.962 -7.598 -2.862 1.00 94.25 270 THR A C 1
ATOM 2228 O O . THR A 1 270 ? 32.035 -7.275 -3.609 1.00 94.25 270 THR A O 1
ATOM 2231 N N . PRO A 1 271 ? 33.289 -8.892 -2.696 1.00 94.50 271 PRO A N 1
ATOM 2232 C CA . PRO A 1 271 ? 32.461 -9.973 -3.224 1.00 94.50 271 PRO A CA 1
ATOM 2233 C C . PRO A 1 271 ? 31.051 -9.973 -2.616 1.00 94.50 271 PRO A C 1
ATOM 2235 O O . PRO A 1 271 ? 30.874 -9.697 -1.429 1.00 94.50 271 PRO A O 1
ATOM 2238 N N . GLY A 1 272 ? 30.042 -10.326 -3.416 1.00 92.81 272 GLY A N 1
ATOM 2239 C CA . GLY A 1 272 ? 28.687 -10.541 -2.913 1.00 92.81 272 GLY A CA 1
ATOM 2240 C C . GLY A 1 272 ? 28.577 -11.822 -2.087 1.00 92.81 272 GLY A C 1
ATOM 2241 O O . GLY A 1 272 ? 28.839 -12.906 -2.601 1.00 92.81 272 GLY A O 1
ATOM 2242 N N . ASP A 1 273 ? 28.158 -11.706 -0.830 1.00 95.00 273 ASP A N 1
ATOM 2243 C CA . ASP A 1 273 ? 28.071 -12.800 0.147 1.00 95.00 273 ASP A CA 1
ATOM 2244 C C . ASP A 1 273 ? 26.637 -13.085 0.625 1.00 95.00 273 ASP A C 1
ATOM 2246 O O . ASP A 1 273 ? 26.293 -14.237 0.892 1.00 95.00 273 ASP A O 1
ATOM 2250 N N . LYS A 1 274 ? 25.791 -12.053 0.708 1.00 96.50 274 LYS A N 1
ATOM 2251 C CA . LYS A 1 274 ? 24.408 -12.131 1.200 1.00 96.50 274 LYS A CA 1
ATOM 2252 C C . LYS A 1 274 ? 23.423 -11.295 0.382 1.00 96.50 274 LYS A C 1
ATOM 2254 O O . LYS A 1 274 ? 23.791 -10.305 -0.259 1.00 96.50 274 LYS A O 1
ATOM 2259 N N . PHE A 1 275 ? 22.164 -11.709 0.424 1.00 95.81 275 PHE A N 1
ATOM 2260 C CA . PHE A 1 275 ? 20.991 -10.956 -0.005 1.00 95.81 275 PHE A CA 1
ATOM 2261 C C . PHE A 1 275 ? 20.341 -10.327 1.226 1.00 95.81 275 PHE A C 1
ATOM 2263 O O . PHE A 1 275 ? 20.286 -10.989 2.263 1.00 95.81 275 PHE A O 1
ATOM 2270 N N . TYR A 1 276 ? 19.849 -9.093 1.115 1.00 96.62 276 TYR A N 1
ATOM 2271 C CA . TYR A 1 276 ? 19.304 -8.332 2.238 1.00 96.62 276 TYR A CA 1
ATOM 2272 C C . TYR A 1 276 ? 17.876 -7.884 1.953 1.00 96.62 276 TYR A C 1
ATOM 2274 O O . TYR A 1 276 ? 17.593 -7.365 0.876 1.00 96.62 276 TYR A O 1
ATOM 2282 N N . ILE A 1 277 ? 17.006 -8.022 2.947 1.00 95.25 277 ILE A N 1
ATOM 2283 C CA . ILE A 1 277 ? 15.641 -7.492 2.963 1.00 95.25 277 ILE A CA 1
ATOM 2284 C C . ILE A 1 277 ? 15.514 -6.596 4.189 1.00 95.25 277 ILE A C 1
ATOM 2286 O O . ILE A 1 277 ? 15.854 -7.012 5.292 1.00 95.25 277 ILE A O 1
ATOM 2290 N N . ILE A 1 278 ? 15.011 -5.379 4.030 1.00 93.12 278 ILE A N 1
ATOM 2291 C CA . ILE A 1 278 ? 14.843 -4.444 5.142 1.00 93.12 278 ILE A CA 1
ATOM 2292 C C . ILE A 1 278 ? 13.521 -4.770 5.845 1.00 93.12 278 ILE A C 1
ATOM 2294 O O . ILE A 1 278 ? 12.449 -4.487 5.317 1.00 93.12 278 ILE A O 1
ATOM 2298 N N . ALA A 1 279 ? 13.574 -5.370 7.035 1.00 90.75 279 ALA A N 1
ATOM 2299 C CA . ALA A 1 279 ? 12.380 -5.615 7.849 1.00 90.75 279 ALA A CA 1
ATOM 2300 C C . ALA A 1 279 ? 11.966 -4.374 8.654 1.00 90.75 279 ALA A C 1
ATOM 2302 O O . ALA A 1 279 ? 10.789 -4.189 8.949 1.00 90.75 279 ALA A O 1
ATOM 2303 N N . SER A 1 280 ? 12.924 -3.516 9.012 1.00 89.38 280 SER A N 1
ATOM 2304 C CA . SER A 1 280 ? 12.669 -2.215 9.637 1.00 89.38 280 SER A CA 1
ATOM 2305 C C . SER A 1 280 ? 13.859 -1.276 9.441 1.00 89.38 280 SER A C 1
ATOM 2307 O O . SER A 1 280 ? 15.003 -1.733 9.417 1.00 89.38 280 SER A O 1
ATOM 2309 N N . GLY A 1 281 ? 13.590 0.026 9.348 1.00 89.50 281 GLY A N 1
ATOM 2310 C CA . GLY A 1 281 ? 14.594 1.079 9.192 1.00 89.50 281 GLY A CA 1
ATOM 2311 C C . GLY A 1 281 ? 14.829 1.503 7.741 1.00 89.50 281 GLY A C 1
ATOM 2312 O O . GLY A 1 281 ? 14.148 1.038 6.830 1.00 89.50 281 GLY A O 1
ATOM 2313 N N . ASN A 1 282 ? 15.792 2.405 7.542 1.00 90.31 282 ASN A N 1
ATOM 2314 C CA . ASN A 1 282 ? 16.171 2.938 6.233 1.00 90.31 282 ASN A CA 1
ATOM 2315 C C . ASN A 1 282 ? 17.675 2.814 5.989 1.00 90.31 282 ASN A C 1
ATOM 2317 O O . ASN A 1 282 ? 18.484 2.965 6.909 1.00 90.31 282 ASN A O 1
ATOM 2321 N N . VAL A 1 283 ? 18.045 2.615 4.727 1.00 93.81 283 VAL A N 1
ATOM 2322 C CA . VAL A 1 283 ? 19.428 2.594 4.249 1.00 93.81 283 VAL A CA 1
ATOM 2323 C C . VAL A 1 283 ? 19.616 3.579 3.098 1.00 93.81 283 VAL A C 1
ATOM 2325 O O . VAL A 1 283 ? 18.703 3.803 2.300 1.00 93.81 283 VAL A O 1
ATOM 2328 N N . LYS A 1 284 ? 20.828 4.119 2.973 1.00 91.88 284 LYS A N 1
ATOM 2329 C CA . LYS A 1 284 ? 21.261 4.929 1.829 1.00 91.88 284 LYS A CA 1
ATOM 2330 C C . LYS A 1 284 ? 22.352 4.225 1.038 1.00 91.88 284 LYS A C 1
ATOM 2332 O O . LYS A 1 284 ? 23.189 3.530 1.614 1.00 91.88 284 LYS A O 1
ATOM 2337 N N . PHE A 1 285 ? 22.354 4.458 -0.267 1.00 89.75 285 PHE A N 1
ATOM 2338 C CA . PHE A 1 285 ? 23.353 3.969 -1.207 1.00 89.75 285 PHE A CA 1
ATOM 2339 C C . PHE A 1 285 ? 24.272 5.111 -1.627 1.00 89.75 285 PHE A C 1
ATOM 2341 O O . PHE A 1 285 ? 23.797 6.189 -1.990 1.00 89.75 285 PHE A O 1
ATOM 2348 N N . GLU A 1 286 ? 25.575 4.851 -1.626 1.00 87.56 286 GLU A N 1
ATOM 2349 C CA . GLU A 1 286 ? 26.605 5.787 -2.072 1.00 87.56 286 GLU A CA 1
ATOM 2350 C C . GLU A 1 286 ? 27.501 5.128 -3.135 1.00 87.56 286 GLU A C 1
ATOM 2352 O O . GLU A 1 286 ? 27.748 3.922 -3.117 1.00 87.56 286 GLU A O 1
ATOM 2357 N N . GLY A 1 287 ? 27.976 5.918 -4.103 1.00 76.81 287 GLY A N 1
ATOM 2358 C CA . GLY A 1 287 ? 28.907 5.446 -5.136 1.00 76.81 287 GLY A CA 1
ATOM 2359 C C . GLY A 1 287 ? 28.282 4.737 -6.347 1.00 76.81 287 GLY A C 1
ATOM 2360 O O . GLY A 1 287 ? 29.031 4.131 -7.120 1.00 76.81 287 GLY A O 1
ATOM 2361 N N . LEU A 1 288 ? 26.957 4.821 -6.533 1.00 70.81 288 LEU A N 1
ATOM 2362 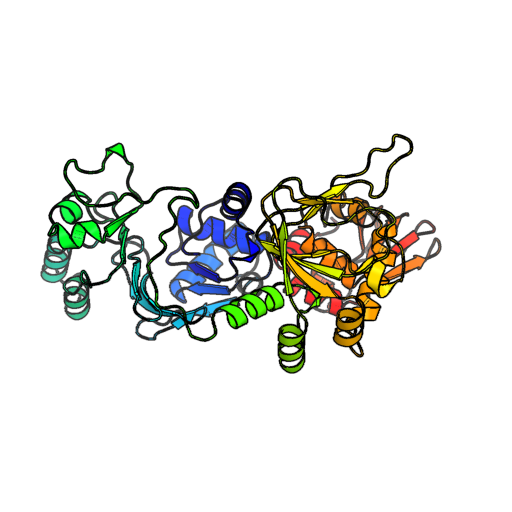C CA . LEU A 1 288 ? 26.253 4.418 -7.762 1.00 70.81 288 LEU A CA 1
ATOM 2363 C C . LEU A 1 288 ? 26.410 5.487 -8.852 1.00 70.81 288 LEU A C 1
ATOM 2365 O O . LEU A 1 288 ? 26.212 6.662 -8.556 1.00 70.81 288 LEU A O 1
ATOM 2369 N N . ASN A 1 289 ? 26.699 5.076 -10.095 1.00 61.72 289 ASN A N 1
ATOM 2370 C CA . ASN A 1 289 ? 26.683 5.927 -11.298 1.00 61.72 289 ASN A CA 1
ATOM 2371 C C . ASN A 1 289 ? 27.324 7.310 -11.086 1.00 61.72 289 ASN A C 1
ATOM 2373 O O . ASN A 1 289 ? 26.701 8.334 -11.360 1.00 61.72 289 ASN A O 1
ATOM 2377 N N . GLN A 1 290 ? 28.540 7.329 -10.527 1.00 63.31 290 GLN A N 1
ATOM 2378 C CA . GLN A 1 290 ? 29.287 8.566 -10.304 1.00 63.31 290 GLN A CA 1
ATOM 2379 C C . GLN A 1 290 ? 29.572 9.242 -11.646 1.00 63.31 290 GLN A C 1
ATOM 2381 O O . GLN A 1 290 ? 30.079 8.599 -12.566 1.00 63.31 290 GLN A O 1
ATOM 2386 N N . ASP A 1 291 ? 29.246 10.527 -11.741 1.00 58.28 291 ASP A N 1
ATOM 2387 C CA . ASP A 1 291 ? 29.695 11.364 -12.846 1.00 58.28 291 ASP A CA 1
ATOM 2388 C C . ASP A 1 291 ? 31.206 11.655 -12.746 1.00 58.28 291 ASP A C 1
ATOM 2390 O O . ASP A 1 291 ? 31.885 11.244 -11.800 1.00 58.28 291 ASP A O 1
ATOM 2394 N N . GLU A 1 292 ? 31.752 12.390 -13.718 1.00 55.41 292 GLU A N 1
ATOM 2395 C CA . GLU A 1 292 ? 33.169 12.787 -13.734 1.00 55.41 292 GLU A CA 1
ATOM 2396 C C . GLU A 1 292 ? 33.587 13.610 -12.495 1.00 55.41 292 GLU A C 1
ATOM 2398 O O . GLU A 1 292 ? 34.777 13.733 -12.207 1.00 55.41 292 GLU A O 1
ATOM 2403 N N . THR A 1 293 ? 32.624 14.139 -11.727 1.00 58.47 293 THR A N 1
ATOM 2404 C CA . THR A 1 293 ? 32.846 14.888 -10.479 1.00 58.47 293 THR A CA 1
ATOM 2405 C C . THR A 1 293 ? 32.777 14.013 -9.221 1.00 58.47 293 THR A C 1
ATOM 2407 O O . THR A 1 293 ? 32.988 14.504 -8.109 1.00 58.47 293 THR A O 1
ATOM 2410 N N . GLY A 1 294 ? 32.517 12.710 -9.373 1.00 57.00 294 GLY A N 1
ATOM 2411 C CA . GLY A 1 294 ? 32.412 11.751 -8.275 1.00 57.00 294 GLY A CA 1
ATOM 2412 C C . GLY A 1 294 ? 31.080 11.804 -7.520 1.00 57.00 294 GLY A C 1
ATOM 2413 O O . GLY A 1 294 ? 30.931 11.103 -6.514 1.00 57.00 294 GLY A O 1
ATOM 2414 N N . GLN A 1 295 ? 30.111 12.602 -7.983 1.00 55.59 295 GLN A N 1
ATOM 2415 C CA . GLN A 1 295 ? 28.783 12.697 -7.382 1.00 55.59 295 GLN A CA 1
ATOM 2416 C C . GLN A 1 295 ? 27.817 11.776 -8.131 1.00 55.59 295 GLN A C 1
ATOM 2418 O O . GLN A 1 295 ? 27.724 11.782 -9.353 1.00 55.59 295 GLN A O 1
ATOM 2423 N N . GLY A 1 296 ? 27.119 10.930 -7.379 1.00 60.38 296 GLY A N 1
ATOM 2424 C CA . GLY A 1 296 ? 26.070 10.055 -7.893 1.00 60.38 296 GLY A CA 1
ATOM 2425 C C . GLY A 1 296 ? 24.762 10.305 -7.144 1.00 60.38 296 GLY A C 1
ATOM 2426 O O . GLY A 1 296 ? 24.790 10.838 -6.028 1.00 60.38 296 GLY A O 1
ATOM 2427 N N . PRO A 1 297 ? 23.605 9.934 -7.712 1.00 61.66 297 PRO A N 1
ATOM 2428 C CA . PRO A 1 297 ? 22.332 10.058 -7.014 1.00 61.66 297 PRO A CA 1
ATOM 2429 C C . PRO A 1 297 ? 22.333 9.205 -5.736 1.00 61.66 297 PRO A C 1
ATOM 2431 O O . PRO A 1 297 ? 22.634 8.011 -5.771 1.00 61.66 297 PRO A O 1
ATOM 2434 N N . ILE A 1 298 ? 21.953 9.804 -4.603 1.00 71.50 298 ILE A N 1
ATOM 2435 C CA . ILE A 1 298 ? 21.741 9.065 -3.351 1.00 71.50 298 ILE A CA 1
ATOM 2436 C C . ILE A 1 298 ? 20.407 8.333 -3.463 1.00 71.50 298 ILE A C 1
ATOM 2438 O O . ILE A 1 298 ? 19.340 8.952 -3.441 1.00 71.50 298 ILE A O 1
ATOM 2442 N N . LYS A 1 299 ? 20.462 7.005 -3.566 1.00 78.06 299 LYS A N 1
ATOM 2443 C CA . LYS A 1 299 ? 19.272 6.152 -3.488 1.00 78.06 299 LYS A CA 1
ATOM 2444 C C . LYS A 1 299 ? 19.003 5.803 -2.028 1.00 78.06 299 LYS A C 1
ATOM 2446 O O . LYS A 1 299 ? 19.940 5.555 -1.272 1.00 78.06 299 LYS A O 1
ATOM 2451 N N . ARG A 1 300 ? 17.733 5.775 -1.630 1.00 84.56 300 ARG A N 1
ATOM 2452 C CA . ARG A 1 300 ? 17.300 5.355 -0.293 1.00 84.56 300 ARG A CA 1
ATOM 2453 C C . ARG A 1 300 ? 16.315 4.216 -0.409 1.00 84.56 300 ARG A C 1
ATOM 2455 O O . ARG A 1 300 ? 15.421 4.306 -1.249 1.00 84.56 300 ARG A O 1
ATOM 2462 N N . TYR A 1 301 ? 16.477 3.214 0.444 1.00 86.94 301 TYR A N 1
ATOM 2463 C CA . TYR A 1 301 ? 15.532 2.115 0.599 1.00 86.94 301 TYR A CA 1
ATOM 2464 C C . TYR A 1 301 ? 15.077 2.001 2.053 1.00 86.94 301 TYR A C 1
ATOM 2466 O O . TYR A 1 301 ? 15.865 2.232 2.970 1.00 86.94 301 TYR A O 1
ATOM 2474 N N . GLY A 1 302 ? 13.817 1.635 2.255 1.00 87.38 302 GLY A N 1
ATOM 2475 C CA . GLY A 1 302 ? 13.197 1.429 3.561 1.00 87.38 302 GLY A CA 1
ATOM 2476 C C . GLY A 1 302 ? 12.571 0.045 3.709 1.00 87.38 302 GLY A C 1
ATOM 2477 O O . GLY A 1 302 ? 12.825 -0.869 2.926 1.00 87.38 302 GLY A O 1
ATOM 2478 N N . THR A 1 303 ? 11.731 -0.113 4.732 1.00 86.69 303 THR A N 1
ATOM 2479 C CA . THR A 1 303 ? 11.030 -1.370 5.036 1.00 86.69 303 THR A CA 1
ATOM 2480 C C . THR A 1 303 ? 10.370 -2.001 3.802 1.00 86.69 303 THR A C 1
ATOM 2482 O O . THR A 1 303 ? 9.679 -1.314 3.049 1.00 86.69 303 THR A O 1
ATOM 2485 N N . TYR A 1 304 ? 10.544 -3.314 3.641 1.00 85.50 304 TYR A N 1
ATOM 2486 C CA . TYR A 1 304 ? 10.104 -4.153 2.517 1.00 85.50 304 TYR A CA 1
ATOM 2487 C C . TYR A 1 304 ? 10.787 -3.894 1.169 1.00 85.50 304 TYR A C 1
ATOM 2489 O O . TYR A 1 304 ? 10.358 -4.414 0.140 1.00 85.50 304 TYR A O 1
ATOM 2497 N N . GLU A 1 305 ? 11.868 -3.124 1.148 1.00 86.44 305 GLU A N 1
ATOM 2498 C CA . GLU A 1 305 ? 12.793 -3.110 0.019 1.00 86.44 305 GLU A CA 1
ATOM 2499 C C . GLU A 1 305 ? 13.966 -4.058 0.286 1.00 86.44 305 GLU A C 1
ATOM 2501 O O . GLU A 1 305 ? 14.229 -4.482 1.416 1.00 86.44 305 GLU A O 1
ATOM 2506 N N . TYR A 1 306 ? 14.656 -4.441 -0.782 1.00 91.19 306 TYR A N 1
ATOM 2507 C CA . TYR A 1 306 ? 15.740 -5.412 -0.740 1.00 91.19 306 TYR A CA 1
ATOM 2508 C C . TYR A 1 306 ? 16.932 -4.931 -1.563 1.00 91.19 306 TYR A C 1
ATOM 2510 O O . TYR A 1 306 ? 16.800 -4.057 -2.423 1.00 91.19 306 TYR A O 1
ATOM 2518 N N . PHE A 1 307 ? 18.105 -5.503 -1.300 1.00 91.62 307 PHE A N 1
ATOM 2519 C CA . PHE A 1 307 ? 19.325 -5.167 -2.024 1.00 91.62 307 PHE A CA 1
ATOM 2520 C C . PHE A 1 307 ? 20.384 -6.272 -1.974 1.00 91.62 307 PHE A C 1
ATOM 2522 O O . PHE A 1 307 ? 20.339 -7.208 -1.170 1.00 91.62 307 PHE A O 1
ATOM 2529 N N . GLY A 1 308 ? 21.384 -6.129 -2.842 1.00 89.75 308 GLY A N 1
ATOM 2530 C CA . GLY A 1 308 ? 22.542 -7.014 -2.920 1.00 89.75 308 GLY A CA 1
ATOM 2531 C C . GLY A 1 308 ? 22.365 -8.200 -3.870 1.00 89.75 308 GLY A C 1
ATOM 2532 O O . GLY A 1 308 ? 23.305 -8.967 -4.053 1.00 89.75 308 GLY A O 1
ATOM 2533 N N . GLU A 1 309 ? 21.211 -8.330 -4.515 1.00 88.69 309 GLU A N 1
ATOM 2534 C CA . GLU A 1 309 ? 20.855 -9.377 -5.470 1.00 88.69 309 GLU A CA 1
ATOM 2535 C C . GLU A 1 309 ? 21.802 -9.455 -6.672 1.00 88.69 309 GLU A C 1
ATOM 2537 O O . GLU A 1 309 ? 22.190 -10.551 -7.081 1.00 88.69 309 GLU A O 1
ATOM 2542 N N . ALA A 1 310 ? 22.228 -8.300 -7.191 1.00 83.88 310 ALA A N 1
ATOM 2543 C CA . ALA A 1 310 ? 23.036 -8.184 -8.404 1.00 83.88 310 ALA A CA 1
ATOM 2544 C C . ALA A 1 310 ? 24.339 -8.984 -8.317 1.00 83.88 310 ALA A C 1
ATOM 2546 O O . ALA A 1 310 ? 24.604 -9.873 -9.124 1.00 83.88 310 ALA A O 1
ATOM 2547 N N . SER A 1 311 ? 25.109 -8.730 -7.258 1.00 86.94 311 SER A N 1
ATOM 2548 C CA . SER A 1 311 ? 26.391 -9.392 -7.000 1.00 86.94 311 SER A CA 1
ATOM 2549 C C . SER A 1 311 ? 26.269 -10.900 -6.772 1.00 86.94 311 SER A C 1
ATOM 2551 O O . SER A 1 311 ? 27.240 -11.632 -6.937 1.00 86.94 311 SER A O 1
ATOM 2553 N N . LEU A 1 312 ? 25.089 -11.387 -6.371 1.00 90.50 312 LEU A N 1
ATOM 2554 C CA . LEU A 1 312 ? 24.885 -12.819 -6.151 1.00 90.50 312 LEU A CA 1
ATOM 2555 C C . LEU A 1 312 ? 24.557 -13.540 -7.452 1.00 90.50 312 LEU A C 1
ATOM 2557 O O . LEU A 1 312 ? 25.085 -14.623 -7.690 1.00 90.50 312 LEU A O 1
ATOM 2561 N N . VAL A 1 313 ? 23.679 -12.951 -8.268 1.00 86.50 313 VAL A N 1
ATOM 2562 C CA . VAL A 1 313 ? 23.175 -13.566 -9.502 1.00 86.50 313 VAL A CA 1
ATOM 2563 C C . VAL A 1 313 ? 24.187 -13.460 -10.641 1.00 86.50 313 VAL A C 1
ATOM 2565 O O . VAL A 1 313 ? 24.343 -14.424 -11.388 1.00 86.50 313 VAL A O 1
ATOM 2568 N N . LEU A 1 314 ? 24.872 -12.318 -10.757 1.00 84.25 314 LEU A N 1
ATOM 2569 C CA . LEU A 1 314 ? 25.841 -12.041 -11.824 1.00 84.25 314 LEU A CA 1
ATOM 2570 C C . LEU A 1 314 ? 27.287 -12.378 -11.448 1.00 84.25 314 LEU A C 1
ATOM 2572 O O . LEU A 1 314 ? 28.171 -12.269 -12.289 1.00 84.25 314 LEU A O 1
ATOM 2576 N N . ASP A 1 315 ? 27.531 -12.757 -10.191 1.00 86.44 315 ASP A N 1
ATOM 2577 C CA . ASP A 1 315 ? 28.875 -12.999 -9.652 1.00 86.44 315 ASP A CA 1
ATOM 2578 C C . ASP A 1 315 ? 29.827 -11.791 -9.787 1.00 86.44 315 ASP A C 1
ATOM 2580 O O . ASP A 1 315 ? 31.034 -11.929 -9.971 1.00 86.44 315 ASP A O 1
ATOM 2584 N N . LEU A 1 316 ? 29.269 -10.579 -9.689 1.00 87.19 316 LEU A N 1
ATOM 2585 C CA . LEU A 1 316 ? 30.004 -9.314 -9.749 1.00 87.19 316 LEU A CA 1
ATOM 2586 C C . LEU A 1 316 ? 30.309 -8.766 -8.341 1.00 87.19 316 LEU A C 1
ATOM 2588 O O . LEU A 1 316 ? 29.575 -9.061 -7.391 1.00 87.19 316 LEU A O 1
ATOM 2592 N N . PRO A 1 317 ? 31.348 -7.924 -8.176 1.00 90.31 317 PRO A N 1
ATOM 2593 C CA . PRO A 1 317 ? 31.561 -7.179 -6.938 1.00 90.31 317 PRO A CA 1
ATOM 2594 C C . PRO A 1 317 ? 30.374 -6.272 -6.579 1.00 90.31 317 PRO A C 1
ATOM 2596 O O . PRO A 1 317 ? 29.582 -5.872 -7.433 1.00 90.31 317 PRO A O 1
ATOM 2599 N N . ARG A 1 318 ? 30.259 -5.902 -5.300 1.00 92.12 318 ARG A N 1
ATOM 2600 C CA . ARG A 1 318 ? 29.252 -4.950 -4.811 1.00 92.12 318 ARG A CA 1
ATOM 2601 C C . ARG A 1 318 ? 29.399 -3.607 -5.533 1.00 92.12 318 ARG A C 1
ATOM 2603 O O . ARG A 1 318 ? 30.456 -2.981 -5.469 1.00 92.12 318 ARG A O 1
ATOM 2610 N N . ALA A 1 319 ? 28.334 -3.156 -6.192 1.00 85.31 319 ALA A N 1
ATOM 2611 C CA . ALA A 1 319 ? 28.359 -1.955 -7.031 1.00 85.31 319 ALA A CA 1
ATOM 2612 C C . ALA A 1 319 ? 28.425 -0.634 -6.238 1.00 85.31 319 ALA A C 1
ATOM 2614 O O . ALA A 1 319 ? 28.875 0.381 -6.768 1.00 85.31 319 ALA A O 1
ATOM 2615 N N . ALA A 1 320 ? 27.992 -0.645 -4.976 1.00 88.69 320 ALA A N 1
ATOM 2616 C CA . ALA A 1 320 ? 27.834 0.546 -4.150 1.00 88.69 320 ALA A CA 1
ATOM 2617 C C . ALA A 1 320 ? 28.076 0.257 -2.671 1.00 88.69 320 ALA A C 1
ATOM 2619 O O . ALA A 1 320 ? 27.966 -0.891 -2.228 1.00 88.69 320 ALA A O 1
ATOM 2620 N N . ASP A 1 321 ? 28.370 1.315 -1.924 1.00 92.50 321 ASP A N 1
ATOM 2621 C CA . ASP A 1 321 ? 28.356 1.302 -0.470 1.00 92.50 321 ASP A CA 1
ATOM 2622 C C . ASP A 1 321 ? 26.915 1.459 0.024 1.00 92.50 321 ASP A C 1
ATOM 2624 O O . ASP A 1 321 ? 26.119 2.192 -0.568 1.00 92.50 321 ASP A O 1
ATOM 2628 N N . VAL A 1 322 ? 26.572 0.765 1.109 1.00 95.75 322 VAL A N 1
ATOM 2629 C CA . VAL A 1 322 ? 25.247 0.847 1.737 1.00 95.75 322 VAL A CA 1
ATOM 2630 C C . VAL A 1 322 ? 25.416 1.135 3.216 1.00 95.75 322 VAL A C 1
ATOM 2632 O O . VAL A 1 322 ? 26.120 0.400 3.909 1.00 95.75 322 VAL A O 1
ATOM 2635 N N . TYR A 1 323 ? 24.740 2.173 3.701 1.00 96.81 323 TYR A N 1
ATOM 2636 C CA . TYR A 1 323 ? 24.805 2.619 5.091 1.00 96.81 323 TYR A CA 1
ATOM 2637 C C . TYR A 1 323 ? 23.421 2.655 5.724 1.00 96.81 323 TYR A C 1
ATOM 2639 O O . TYR A 1 323 ? 22.453 3.067 5.086 1.00 96.81 323 TYR A O 1
ATOM 2647 N N . ALA A 1 324 ? 23.338 2.301 7.001 1.00 97.12 324 ALA A N 1
ATOM 2648 C CA . ALA A 1 324 ? 22.127 2.455 7.795 1.00 97.12 324 ALA A CA 1
ATOM 2649 C C . ALA A 1 324 ? 21.863 3.950 8.093 1.00 97.12 324 ALA A C 1
ATOM 2651 O O . ALA A 1 324 ? 22.662 4.610 8.759 1.00 97.12 324 ALA A O 1
ATOM 2652 N N . GLU A 1 325 ? 20.752 4.519 7.611 1.00 93.88 325 GLU A N 1
ATOM 2653 C CA . GLU A 1 325 ? 20.339 5.900 7.944 1.00 93.88 325 GLU A CA 1
ATOM 2654 C C . GLU A 1 325 ? 19.605 5.978 9.292 1.00 93.88 325 GLU A C 1
ATOM 2656 O O . GLU A 1 325 ? 19.648 7.013 9.965 1.00 93.88 325 GLU A O 1
ATOM 2661 N N . THR A 1 326 ? 18.974 4.878 9.703 1.00 93.00 326 THR A N 1
ATOM 2662 C CA . THR A 1 326 ? 18.364 4.665 11.025 1.00 93.00 326 THR A CA 1
ATOM 2663 C C . THR A 1 326 ? 18.937 3.398 11.659 1.00 93.00 326 THR A C 1
ATOM 2665 O O . THR A 1 326 ? 19.780 2.740 11.060 1.00 93.00 326 THR A O 1
ATOM 2668 N N . ASP A 1 327 ? 18.468 3.011 12.846 1.00 94.25 327 ASP A N 1
ATOM 2669 C CA . ASP A 1 327 ? 18.622 1.614 13.267 1.00 94.25 327 ASP A CA 1
ATOM 2670 C C . ASP A 1 327 ? 17.860 0.725 12.266 1.00 94.25 327 ASP A C 1
ATOM 2672 O O . ASP A 1 327 ? 16.742 1.065 11.865 1.00 94.25 327 ASP A O 1
ATOM 2676 N N . VAL A 1 328 ? 18.491 -0.365 11.822 1.00 95.94 328 VAL A N 1
ATOM 2677 C CA . VAL A 1 328 ? 17.986 -1.260 10.772 1.00 95.94 328 VAL A CA 1
ATOM 2678 C C . VAL A 1 328 ? 17.937 -2.693 11.286 1.00 95.94 328 VAL A C 1
ATOM 2680 O O . VAL A 1 328 ? 18.908 -3.201 11.847 1.00 95.94 328 VAL A O 1
ATOM 2683 N N . LEU A 1 329 ? 16.806 -3.357 11.053 1.00 95.75 329 LEU A N 1
ATOM 2684 C CA . LEU A 1 329 ? 16.675 -4.810 11.121 1.00 95.75 329 LEU A CA 1
ATOM 2685 C C . LEU A 1 329 ? 16.606 -5.334 9.687 1.00 95.75 329 LEU A C 1
ATOM 2687 O O . LEU A 1 329 ? 15.659 -5.021 8.963 1.00 95.75 329 LEU A O 1
ATOM 2691 N N . ALA A 1 330 ? 17.595 -6.124 9.285 1.00 96.81 330 ALA A N 1
ATOM 2692 C CA . ALA A 1 330 ? 17.632 -6.769 7.984 1.00 96.81 330 ALA A CA 1
ATOM 2693 C C . ALA A 1 330 ? 17.421 -8.279 8.124 1.00 96.81 330 ALA A C 1
ATOM 2695 O O . ALA A 1 330 ? 18.004 -8.913 9.002 1.00 96.81 330 ALA A O 1
ATOM 2696 N N . LEU A 1 331 ? 16.633 -8.858 7.221 1.00 97.06 331 LEU A N 1
ATOM 2697 C CA . LEU A 1 331 ? 16.635 -10.294 6.983 1.00 97.06 331 LEU A CA 1
ATOM 2698 C C . LEU A 1 331 ? 17.693 -10.614 5.928 1.00 97.06 331 LEU A C 1
ATOM 2700 O O . LEU A 1 331 ? 17.707 -9.989 4.865 1.00 97.06 331 LEU A O 1
ATOM 2704 N N . THR A 1 332 ? 18.567 -11.579 6.204 1.00 97.56 332 THR A N 1
ATOM 2705 C CA . THR A 1 332 ? 19.678 -11.933 5.318 1.00 97.56 332 THR A CA 1
ATOM 2706 C C . THR A 1 332 ? 19.627 -13.388 4.874 1.00 97.56 332 THR A C 1
ATOM 2708 O O . THR A 1 332 ? 19.256 -14.290 5.628 1.00 97.56 332 THR A O 1
ATOM 2711 N N . ILE A 1 333 ? 20.009 -13.625 3.618 1.00 97.38 333 ILE A N 1
ATOM 2712 C CA . ILE A 1 333 ? 20.158 -14.967 3.046 1.00 97.38 333 ILE A CA 1
ATOM 2713 C C . ILE A 1 333 ? 21.545 -15.066 2.414 1.00 97.38 333 ILE A C 1
ATOM 2715 O O . ILE A 1 333 ? 21.890 -14.289 1.525 1.00 97.38 333 ILE A O 1
ATOM 2719 N N . GLU A 1 334 ? 22.344 -16.034 2.853 1.00 97.31 334 GLU A N 1
ATOM 2720 C CA . GLU A 1 334 ? 23.671 -16.308 2.287 1.00 97.31 334 GLU A CA 1
ATOM 2721 C C . GLU A 1 334 ? 23.593 -16.661 0.795 1.00 97.31 334 GLU A C 1
ATOM 2723 O O . GLU A 1 334 ? 22.675 -17.361 0.366 1.00 97.31 334 GLU A O 1
ATOM 2728 N N . LYS A 1 335 ? 24.601 -16.259 0.010 1.00 95.06 335 LYS A N 1
ATOM 2729 C CA . LYS A 1 335 ? 24.668 -16.430 -1.452 1.00 95.06 335 LYS A CA 1
ATOM 2730 C C . LYS A 1 335 ? 24.263 -17.821 -1.922 1.00 95.06 335 LYS A C 1
ATOM 2732 O O . LYS A 1 335 ? 23.387 -17.949 -2.770 1.00 95.06 335 LYS A O 1
ATOM 2737 N N . ASN A 1 336 ? 24.879 -18.863 -1.366 1.00 94.69 336 ASN A N 1
ATOM 2738 C CA . ASN A 1 336 ? 24.630 -20.239 -1.802 1.00 94.69 336 ASN A CA 1
ATOM 2739 C C . ASN A 1 336 ? 23.185 -20.670 -1.517 1.00 94.69 336 ASN A C 1
ATOM 2741 O O . ASN A 1 336 ? 22.547 -21.279 -2.375 1.00 94.69 336 ASN A O 1
ATOM 2745 N N . LYS A 1 337 ? 22.650 -20.295 -0.348 1.00 96.00 337 LYS A N 1
ATOM 2746 C CA . LYS A 1 337 ? 21.259 -20.570 0.032 1.00 96.00 337 LYS A CA 1
ATOM 2747 C C . LYS A 1 337 ? 20.288 -19.778 -0.839 1.00 96.00 337 LYS A C 1
ATOM 2749 O O . LYS A 1 337 ? 19.311 -20.347 -1.302 1.00 96.00 337 LYS A O 1
ATOM 2754 N N . PHE A 1 338 ? 20.582 -18.511 -1.130 1.00 94.38 338 PHE A N 1
ATOM 2755 C CA . PHE A 1 338 ? 19.769 -17.669 -2.007 1.00 94.38 338 PHE A CA 1
ATOM 2756 C C . PHE A 1 338 ? 19.721 -18.221 -3.436 1.00 94.38 338 PHE A C 1
ATOM 2758 O O . PHE A 1 338 ? 18.641 -18.412 -3.987 1.00 94.38 338 PHE A O 1
ATOM 2765 N N . LEU A 1 339 ? 20.874 -18.561 -4.020 1.00 91.88 339 LEU A N 1
ATOM 2766 C CA . LEU A 1 339 ? 20.945 -19.143 -5.364 1.00 91.88 339 LEU A CA 1
ATOM 2767 C C . LEU A 1 339 ? 20.223 -20.494 -5.451 1.00 91.88 339 LEU A C 1
ATOM 2769 O O . LEU A 1 339 ? 19.589 -20.783 -6.464 1.00 91.88 339 LEU A O 1
ATOM 2773 N N . GLN A 1 340 ? 20.287 -21.309 -4.395 1.00 91.69 340 GLN A N 1
ATOM 2774 C CA . GLN A 1 340 ? 19.509 -22.542 -4.297 1.00 91.69 340 GLN A CA 1
ATOM 2775 C C . GLN A 1 340 ? 18.009 -22.263 -4.138 1.00 91.69 340 GLN A C 1
ATOM 2777 O O . GLN A 1 340 ? 17.194 -22.930 -4.770 1.00 91.69 340 GLN A O 1
ATOM 2782 N N . PHE A 1 341 ? 17.642 -21.273 -3.330 1.00 90.81 341 PHE A N 1
ATOM 2783 C CA . PHE A 1 341 ? 16.260 -20.892 -3.061 1.00 90.81 341 PHE A CA 1
ATOM 2784 C C . PHE A 1 341 ? 15.535 -20.422 -4.323 1.00 90.81 341 PHE A C 1
ATOM 2786 O O . PHE A 1 341 ? 14.394 -20.814 -4.564 1.00 90.81 341 PHE A O 1
ATOM 2793 N N . ILE A 1 342 ? 16.214 -19.660 -5.180 1.00 89.06 342 ILE A N 1
ATOM 2794 C CA . ILE A 1 342 ? 15.662 -19.178 -6.456 1.00 89.06 342 ILE A CA 1
ATOM 2795 C C . ILE A 1 342 ? 15.884 -20.158 -7.619 1.00 89.06 342 ILE A C 1
ATOM 2797 O O . ILE A 1 342 ? 15.541 -19.871 -8.766 1.00 89.06 342 ILE A O 1
ATOM 2801 N N . ARG A 1 343 ? 16.494 -21.321 -7.363 1.00 82.06 343 ARG A N 1
ATOM 2802 C CA . ARG A 1 343 ? 16.724 -22.338 -8.391 1.00 82.06 343 ARG A CA 1
ATOM 2803 C C . ARG A 1 343 ? 15.374 -22.872 -8.873 1.00 82.06 343 ARG A C 1
ATOM 2805 O O . ARG A 1 343 ? 14.546 -23.284 -8.063 1.00 82.06 343 ARG A O 1
ATOM 2812 N N . ASN A 1 344 ? 15.194 -22.904 -10.194 1.00 76.38 344 ASN A N 1
ATOM 2813 C CA . ASN A 1 344 ? 13.957 -23.300 -10.881 1.00 76.38 344 ASN A CA 1
ATOM 2814 C C . ASN A 1 344 ? 12.775 -22.327 -10.710 1.00 76.38 344 ASN A C 1
ATOM 2816 O O . ASN A 1 344 ? 11.630 -22.743 -10.861 1.00 76.38 344 ASN A O 1
ATOM 2820 N N . SER A 1 345 ? 13.031 -21.053 -10.407 1.00 78.56 345 SER A N 1
ATOM 2821 C CA . SER A 1 345 ? 12.035 -19.994 -10.581 1.0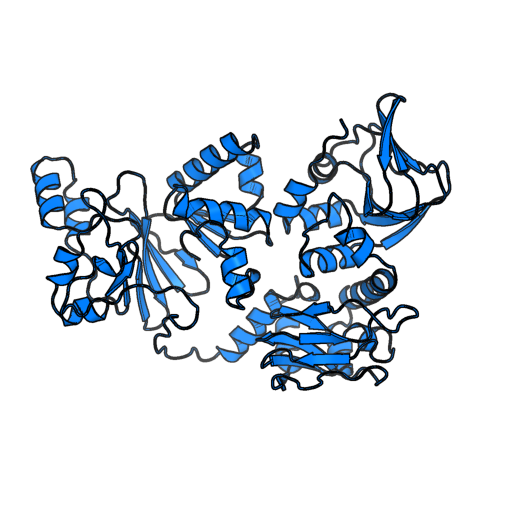0 78.56 345 SER A CA 1
ATOM 2822 C C . SER A 1 345 ? 12.468 -19.016 -11.671 1.00 78.56 345 SER A C 1
ATOM 2824 O O . SER A 1 345 ? 13.660 -18.873 -11.960 1.00 78.56 345 SER A O 1
ATOM 2826 N N . ASP A 1 346 ? 11.502 -18.282 -12.225 1.00 76.50 346 ASP A N 1
ATOM 2827 C CA . ASP A 1 346 ? 11.764 -17.168 -13.148 1.00 76.50 346 ASP A CA 1
ATOM 2828 C C . ASP A 1 346 ? 12.506 -16.009 -12.464 1.00 76.50 346 ASP A C 1
ATOM 2830 O O . ASP A 1 346 ? 12.918 -15.045 -13.104 1.00 76.50 346 ASP A O 1
ATOM 2834 N N . LEU A 1 347 ? 12.718 -16.084 -11.146 1.00 78.81 347 LEU A N 1
ATOM 2835 C CA . LEU A 1 347 ? 13.370 -15.019 -10.409 1.00 78.81 347 LEU A CA 1
ATOM 2836 C C . LEU A 1 347 ? 14.828 -14.833 -10.839 1.00 78.81 347 LEU A C 1
ATOM 2838 O O . LEU A 1 347 ? 15.286 -13.700 -10.924 1.00 78.81 347 LEU A O 1
ATOM 2842 N N . LYS A 1 348 ? 15.566 -15.905 -11.152 1.00 80.44 348 LYS A N 1
ATOM 2843 C CA . LYS A 1 348 ? 16.964 -15.753 -11.582 1.00 80.44 348 LYS A CA 1
ATOM 2844 C C . LYS A 1 348 ? 17.063 -14.948 -12.882 1.00 80.44 348 LYS A C 1
ATOM 2846 O O . LYS A 1 348 ? 17.843 -14.003 -12.939 1.00 80.44 348 LYS A O 1
ATOM 2851 N N . SER A 1 349 ? 16.261 -15.288 -13.891 1.00 77.44 349 SER A N 1
ATOM 2852 C CA . SER A 1 349 ? 16.207 -14.549 -15.158 1.00 77.44 349 SER A CA 1
ATOM 2853 C C . SER A 1 349 ? 15.683 -13.126 -14.962 1.00 77.44 349 SER A C 1
ATOM 2855 O O . SER A 1 349 ? 16.262 -12.194 -15.514 1.00 77.44 349 SER A O 1
ATOM 2857 N N . ASN A 1 350 ? 14.659 -12.936 -14.124 1.00 77.38 350 ASN A N 1
ATOM 2858 C CA . ASN A 1 350 ? 14.130 -11.612 -13.792 1.00 77.38 350 ASN A CA 1
ATOM 2859 C C . ASN A 1 350 ? 15.181 -10.715 -13.115 1.00 77.38 350 ASN A C 1
ATOM 2861 O O . ASN A 1 350 ? 15.291 -9.541 -13.453 1.00 77.38 350 ASN A O 1
ATOM 2865 N N . LEU A 1 351 ? 15.983 -11.256 -12.192 1.00 78.50 351 LEU A N 1
ATOM 2866 C CA . LEU A 1 351 ? 17.063 -10.522 -11.526 1.00 78.50 351 LEU A CA 1
ATOM 2867 C C . LEU A 1 351 ? 18.223 -10.206 -12.477 1.00 78.50 351 LEU A C 1
ATOM 2869 O O . LEU A 1 351 ? 18.801 -9.124 -12.391 1.00 78.50 351 LEU A O 1
ATOM 2873 N N . THR A 1 352 ? 18.573 -11.116 -13.390 1.00 79.56 352 THR A N 1
ATOM 2874 C CA . THR A 1 352 ? 19.558 -10.828 -14.445 1.00 79.56 352 THR A CA 1
ATOM 2875 C C . THR A 1 352 ? 19.077 -9.671 -15.321 1.00 79.56 352 THR A C 1
ATOM 2877 O O . THR A 1 352 ? 19.790 -8.680 -15.461 1.00 79.56 352 THR A O 1
ATOM 2880 N N . ARG A 1 353 ? 17.830 -9.737 -15.798 1.00 76.19 353 ARG A N 1
ATOM 2881 C CA . ARG A 1 353 ? 17.194 -8.692 -16.611 1.00 76.19 353 ARG A CA 1
ATOM 2882 C C . ARG A 1 353 ? 17.107 -7.346 -15.893 1.00 76.19 353 ARG A C 1
ATOM 2884 O O . ARG A 1 353 ? 17.417 -6.315 -16.481 1.00 76.19 353 ARG A O 1
ATOM 2891 N N . LEU A 1 354 ? 16.748 -7.350 -14.607 1.00 75.25 354 LEU A N 1
ATOM 2892 C CA . LEU A 1 354 ? 16.742 -6.142 -13.780 1.00 75.25 354 LEU A CA 1
ATOM 2893 C C . LEU A 1 354 ? 18.088 -5.420 -13.795 1.00 75.25 354 LEU A C 1
ATOM 2895 O O . LEU A 1 354 ? 18.119 -4.196 -13.860 1.00 75.25 354 LEU A O 1
ATOM 2899 N N . ASN A 1 355 ? 19.197 -6.155 -13.719 1.00 73.88 355 ASN A N 1
ATOM 2900 C CA . ASN A 1 355 ? 20.520 -5.539 -13.726 1.00 73.88 355 ASN A CA 1
ATOM 2901 C C . ASN A 1 355 ? 20.870 -4.943 -15.090 1.00 73.88 355 ASN A C 1
ATOM 2903 O O . ASN A 1 355 ? 21.349 -3.814 -15.138 1.00 73.88 355 ASN A O 1
ATOM 2907 N N . GLU A 1 356 ? 20.552 -5.642 -16.183 1.00 71.56 356 GLU A N 1
ATOM 2908 C CA . GLU A 1 356 ? 20.737 -5.120 -17.547 1.00 71.56 356 GLU A CA 1
ATOM 2909 C C . GLU A 1 356 ? 19.978 -3.799 -17.760 1.00 71.56 356 GLU A C 1
ATOM 2911 O O . GLU A 1 356 ? 20.473 -2.882 -18.413 1.00 71.56 356 GLU A O 1
ATOM 2916 N N . ILE A 1 357 ? 18.790 -3.675 -17.163 1.00 72.06 357 ILE A N 1
ATOM 2917 C CA . ILE A 1 357 ? 17.961 -2.467 -17.246 1.00 72.06 357 ILE A CA 1
ATOM 2918 C C . ILE A 1 357 ? 18.451 -1.378 -16.285 1.00 72.06 357 ILE A C 1
ATOM 2920 O O . ILE A 1 357 ? 18.389 -0.192 -16.617 1.00 72.06 357 ILE A O 1
ATOM 2924 N N . ARG A 1 358 ? 18.955 -1.725 -15.100 1.00 69.75 358 ARG A N 1
ATOM 2925 C CA . ARG A 1 358 ? 19.411 -0.744 -14.098 1.00 69.75 358 ARG A CA 1
ATOM 2926 C C . ARG A 1 358 ? 20.735 -0.068 -14.455 1.00 69.75 358 ARG A C 1
ATOM 2928 O O . ARG A 1 358 ? 20.906 1.096 -14.100 1.00 69.75 358 ARG A O 1
ATOM 2935 N N . ASP A 1 359 ? 21.601 -0.721 -15.230 1.00 59.25 359 ASP A N 1
ATOM 2936 C CA . ASP A 1 359 ? 22.829 -0.117 -15.782 1.00 59.25 359 ASP A CA 1
ATOM 2937 C C . ASP A 1 359 ? 22.553 0.962 -16.855 1.00 59.25 359 ASP A C 1
ATOM 2939 O O . ASP A 1 359 ? 23.471 1.587 -17.383 1.00 59.25 359 ASP A O 1
ATOM 2943 N N . SER A 1 360 ? 21.282 1.222 -17.192 1.00 52.69 360 SER A N 1
ATOM 2944 C CA . SER A 1 360 ? 20.908 1.811 -18.478 1.00 52.69 360 SER A CA 1
ATOM 2945 C C . SER A 1 360 ? 20.123 3.134 -18.412 1.00 52.69 360 SER A C 1
ATOM 2947 O O . SER A 1 360 ? 19.258 3.366 -19.245 1.00 52.69 360 SER A O 1
ATOM 2949 N N . ASN A 1 361 ? 20.385 4.053 -17.470 1.00 61.81 361 ASN A N 1
ATOM 2950 C CA . ASN A 1 361 ? 19.641 5.335 -17.343 1.00 61.81 361 ASN A CA 1
ATOM 2951 C C . ASN A 1 361 ? 18.099 5.191 -17.209 1.00 61.81 361 ASN A C 1
ATOM 2953 O O . ASN A 1 361 ? 17.387 6.196 -17.217 1.00 61.81 361 ASN A O 1
ATOM 2957 N N . SER A 1 362 ? 17.573 3.970 -17.052 1.00 66.19 362 SER A N 1
ATOM 2958 C CA . SER A 1 362 ? 16.141 3.632 -16.975 1.00 66.19 362 SER A CA 1
ATOM 2959 C C . SER A 1 362 ? 15.427 4.412 -15.881 1.00 66.19 362 SER A C 1
ATOM 2961 O O . SER A 1 362 ? 14.403 5.041 -16.133 1.00 66.19 362 SER A O 1
ATOM 2963 N N . TRP A 1 363 ? 16.023 4.456 -14.690 1.00 68.94 363 TRP A N 1
ATOM 2964 C CA . TRP A 1 363 ? 15.492 5.219 -13.570 1.00 68.94 363 TRP A CA 1
ATOM 2965 C C . TRP A 1 363 ? 15.314 6.700 -13.904 1.00 68.94 363 TRP A C 1
ATOM 2967 O O . TRP A 1 363 ? 14.282 7.282 -13.585 1.00 68.94 363 TRP A O 1
ATOM 2977 N N . LYS A 1 364 ? 16.308 7.310 -14.559 1.00 69.62 364 LYS A N 1
ATOM 2978 C CA . LYS A 1 364 ? 16.252 8.720 -14.953 1.00 69.62 364 LYS A CA 1
ATOM 2979 C C . LYS A 1 364 ? 15.145 8.943 -15.986 1.00 69.62 364 LYS A C 1
ATOM 2981 O O . LYS A 1 364 ? 14.296 9.799 -15.772 1.00 69.62 364 LYS A O 1
ATOM 2986 N N . ALA A 1 365 ? 15.104 8.116 -17.033 1.00 69.69 365 ALA A N 1
ATOM 2987 C CA . ALA A 1 365 ? 14.090 8.198 -18.083 1.00 69.69 365 ALA A CA 1
ATOM 2988 C C . ALA A 1 365 ? 12.659 8.043 -17.530 1.00 69.69 365 ALA A C 1
ATOM 2990 O O . ALA A 1 365 ? 11.766 8.806 -17.888 1.00 69.69 365 ALA A O 1
ATOM 2991 N N . LEU A 1 366 ? 12.435 7.096 -16.612 1.00 76.44 366 LEU A N 1
ATOM 2992 C CA . LEU A 1 366 ? 11.126 6.886 -15.985 1.00 76.44 366 LEU A CA 1
ATOM 2993 C C . LEU A 1 366 ? 10.770 7.996 -14.989 1.00 76.44 366 LEU A C 1
ATOM 2995 O O . LEU A 1 366 ? 9.626 8.440 -14.953 1.00 76.44 366 LEU A O 1
ATOM 2999 N N . ALA A 1 367 ? 11.729 8.473 -14.194 1.00 70.12 367 ALA A N 1
ATOM 3000 C CA . ALA A 1 367 ? 11.482 9.534 -13.219 1.00 70.12 367 ALA A CA 1
ATOM 3001 C C . ALA A 1 367 ? 11.172 10.890 -13.879 1.00 70.12 367 ALA A C 1
ATOM 3003 O O . ALA A 1 367 ? 10.386 11.670 -13.334 1.00 70.12 367 ALA A O 1
ATOM 3004 N N . GLU A 1 368 ? 11.782 11.168 -15.034 1.00 72.06 368 GLU A N 1
ATOM 3005 C CA . GLU A 1 368 ? 11.592 12.403 -15.807 1.00 72.06 368 GLU A CA 1
ATOM 3006 C C . GLU A 1 368 ? 10.394 12.323 -16.773 1.00 72.06 368 GLU A C 1
ATOM 3008 O O . GLU A 1 368 ? 9.867 13.360 -17.179 1.00 72.06 368 GLU A O 1
ATOM 3013 N N . SER A 1 369 ? 9.910 11.116 -17.086 1.00 77.31 369 SER A N 1
ATOM 3014 C CA . SER A 1 369 ? 8.754 10.885 -17.959 1.00 77.31 369 SER A CA 1
ATOM 3015 C C . SER A 1 369 ? 7.479 11.560 -17.461 1.00 77.31 369 SER A C 1
ATOM 3017 O O . SER A 1 369 ? 7.106 11.439 -16.294 1.00 77.31 369 SER A O 1
ATOM 3019 N N . ARG A 1 370 ? 6.704 12.157 -18.373 1.00 75.12 370 ARG A N 1
ATOM 3020 C CA . ARG A 1 370 ? 5.374 12.707 -18.054 1.00 75.12 370 ARG A CA 1
ATOM 3021 C C . ARG A 1 370 ? 4.385 11.667 -17.512 1.00 75.12 370 ARG A C 1
ATOM 3023 O O . ARG A 1 370 ? 3.531 12.021 -16.706 1.00 75.12 370 ARG A O 1
ATOM 3030 N N . HIS A 1 371 ? 4.509 10.405 -17.926 1.00 77.25 371 HIS A N 1
ATOM 3031 C CA . HIS A 1 371 ? 3.558 9.338 -17.583 1.00 77.25 371 HIS A CA 1
ATOM 3032 C C . HIS A 1 371 ? 3.953 8.575 -16.322 1.00 77.25 371 HIS A C 1
ATOM 3034 O O . HIS A 1 371 ? 3.091 8.062 -15.609 1.00 77.25 371 HIS A O 1
ATOM 3040 N N . PHE A 1 372 ? 5.256 8.515 -16.040 1.00 79.00 372 PHE A N 1
ATOM 3041 C CA . PHE A 1 372 ? 5.826 7.742 -14.933 1.00 79.00 372 PHE A CA 1
ATOM 3042 C C . PHE A 1 372 ? 6.415 8.625 -13.820 1.00 79.00 372 PHE A C 1
ATOM 3044 O O . PHE A 1 372 ? 6.905 8.127 -12.802 1.00 79.00 372 PHE A O 1
ATOM 3051 N N . ARG A 1 373 ? 6.309 9.954 -13.935 1.00 77.12 373 ARG A N 1
ATOM 3052 C CA . ARG A 1 373 ? 6.687 10.859 -12.849 1.00 77.12 373 ARG A CA 1
ATOM 3053 C C . ARG A 1 373 ? 5.870 10.566 -11.589 1.00 77.12 373 ARG A C 1
ATOM 3055 O O . ARG A 1 373 ? 4.640 10.473 -11.596 1.00 77.12 373 ARG A O 1
ATOM 3062 N N . GLY A 1 374 ? 6.583 10.454 -10.470 1.00 75.75 374 GLY A N 1
ATOM 3063 C CA . GLY A 1 374 ? 5.993 10.162 -9.165 1.00 75.75 374 GLY A CA 1
ATOM 3064 C C . GLY A 1 374 ? 5.619 8.693 -8.967 1.00 75.75 374 GLY A C 1
ATOM 3065 O O . GLY A 1 374 ? 4.833 8.400 -8.066 1.00 75.75 374 GLY A O 1
ATOM 3066 N N . LEU A 1 375 ? 6.110 7.770 -9.801 1.00 80.94 375 LEU A N 1
ATOM 3067 C CA . LEU A 1 375 ? 6.150 6.362 -9.413 1.00 80.94 375 LEU A CA 1
ATOM 3068 C C . LEU A 1 375 ? 7.060 6.185 -8.193 1.00 80.94 375 LEU A C 1
ATOM 3070 O O . LEU A 1 375 ? 8.108 6.821 -8.075 1.00 80.94 375 LEU A O 1
ATOM 3074 N N . THR A 1 376 ? 6.664 5.297 -7.287 1.00 76.94 376 THR A N 1
ATOM 3075 C CA . THR A 1 376 ? 7.528 4.882 -6.177 1.00 76.94 376 THR A CA 1
ATOM 3076 C C . THR A 1 376 ? 8.679 4.008 -6.684 1.00 76.94 376 THR A C 1
ATOM 3078 O O . THR A 1 376 ? 8.578 3.377 -7.737 1.00 76.94 376 THR A O 1
ATOM 3081 N N . SER A 1 377 ? 9.757 3.881 -5.902 1.00 74.31 377 SER A N 1
ATOM 3082 C CA . SER A 1 377 ? 10.891 2.999 -6.232 1.00 74.31 377 SER A CA 1
ATOM 3083 C C . SER A 1 377 ? 10.493 1.561 -6.539 1.00 74.31 377 SER A C 1
ATOM 3085 O O . SER A 1 377 ? 11.100 0.879 -7.363 1.00 74.31 377 SER A O 1
ATOM 3087 N N . HIS A 1 378 ? 9.434 1.122 -5.881 1.00 76.88 378 HIS A N 1
ATOM 3088 C CA . HIS A 1 378 ? 8.835 -0.185 -6.031 1.00 76.88 378 HIS A CA 1
ATOM 3089 C C . HIS A 1 378 ? 8.036 -0.320 -7.318 1.00 76.88 378 HIS A C 1
ATOM 3091 O O . HIS A 1 378 ? 8.262 -1.261 -8.064 1.00 76.88 378 HIS A O 1
ATOM 3097 N N . GLN A 1 379 ? 7.174 0.652 -7.623 1.00 82.94 379 GLN A N 1
ATOM 3098 C CA . GLN A 1 379 ? 6.463 0.706 -8.901 1.00 82.94 379 GLN A CA 1
ATOM 3099 C C . GLN A 1 379 ? 7.429 0.721 -10.084 1.00 82.94 379 GLN A C 1
ATOM 3101 O O . GLN A 1 379 ? 7.160 0.071 -11.092 1.00 82.94 379 GLN A O 1
ATOM 3106 N N . ILE A 1 380 ? 8.556 1.423 -9.949 1.00 82.62 380 ILE A N 1
ATOM 3107 C CA . ILE A 1 380 ? 9.626 1.414 -10.948 1.00 82.62 380 ILE A CA 1
ATOM 3108 C C . ILE A 1 380 ? 10.274 0.028 -11.017 1.00 82.62 380 ILE A C 1
ATOM 3110 O O . ILE A 1 380 ? 10.355 -0.541 -12.096 1.00 82.62 380 ILE A O 1
ATOM 3114 N N . THR A 1 381 ? 10.658 -0.564 -9.882 1.00 79.81 381 THR A N 1
ATOM 3115 C CA . THR A 1 381 ? 11.279 -1.903 -9.848 1.00 79.81 381 THR A CA 1
ATOM 3116 C C . THR A 1 381 ? 10.371 -2.987 -10.442 1.00 79.81 381 THR A C 1
ATOM 3118 O O . THR A 1 381 ? 10.839 -3.837 -11.192 1.00 79.81 381 THR A O 1
ATOM 3121 N N . GLN A 1 382 ? 9.069 -2.955 -10.153 1.00 83.38 382 GLN A N 1
ATOM 3122 C CA . GLN A 1 382 ? 8.073 -3.860 -10.736 1.00 83.38 382 GLN A CA 1
ATOM 3123 C C . GLN A 1 382 ? 7.979 -3.716 -12.260 1.00 83.38 382 GLN A C 1
ATOM 3125 O O . GLN A 1 382 ? 7.779 -4.709 -12.954 1.00 83.38 382 GLN A O 1
ATOM 3130 N N . LEU A 1 383 ? 8.132 -2.494 -12.774 1.00 86.06 383 LEU A N 1
ATOM 3131 C CA . LEU A 1 383 ? 8.132 -2.218 -14.204 1.00 86.06 383 LEU A CA 1
ATOM 3132 C C . LEU A 1 383 ? 9.445 -2.689 -14.856 1.00 86.06 383 LEU A C 1
ATOM 3134 O O . LEU A 1 383 ? 9.409 -3.424 -15.839 1.00 86.06 383 LEU A O 1
ATOM 3138 N N . GLU A 1 384 ? 10.597 -2.365 -14.257 1.00 83.31 384 GLU A N 1
ATOM 3139 C CA . GLU A 1 384 ? 11.920 -2.856 -14.679 1.00 83.31 384 GLU A CA 1
ATOM 3140 C C . GLU A 1 384 ? 11.953 -4.392 -14.730 1.00 83.31 384 GLU A C 1
ATOM 3142 O O . GLU A 1 384 ? 12.550 -4.979 -15.630 1.00 83.31 384 GLU A O 1
ATOM 3147 N N . LEU A 1 385 ? 11.271 -5.061 -13.792 1.00 82.62 385 LEU A N 1
ATOM 3148 C CA . LEU A 1 385 ? 11.184 -6.519 -13.733 1.00 82.62 385 LEU A CA 1
ATOM 3149 C C . LEU A 1 385 ? 10.544 -7.136 -14.976 1.00 82.62 385 LEU A C 1
ATOM 3151 O O . LEU A 1 385 ? 10.851 -8.293 -15.244 1.00 82.62 385 LEU A O 1
ATOM 3155 N N . ILE A 1 386 ? 9.686 -6.421 -15.711 1.00 86.75 386 ILE A N 1
ATOM 3156 C CA . ILE A 1 386 ? 8.914 -6.936 -16.861 1.00 86.75 386 ILE A CA 1
ATOM 3157 C C . ILE A 1 386 ? 9.305 -6.303 -18.205 1.00 86.75 386 ILE A C 1
ATOM 3159 O O . ILE A 1 386 ? 8.768 -6.671 -19.247 1.00 86.75 386 ILE A O 1
ATOM 3163 N N . MET A 1 387 ? 10.252 -5.369 -18.193 1.00 88.00 387 MET A N 1
ATOM 3164 C CA . MET A 1 387 ? 10.780 -4.711 -19.385 1.00 88.00 387 MET A CA 1
ATOM 3165 C C . MET A 1 387 ? 11.867 -5.539 -20.063 1.00 88.00 387 MET A C 1
ATOM 3167 O O . MET A 1 387 ? 12.561 -6.321 -19.425 1.00 88.00 387 MET A O 1
ATOM 3171 N N . THR A 1 388 ? 12.068 -5.319 -21.357 1.00 87.25 388 THR A N 1
ATOM 3172 C CA . THR A 1 388 ? 13.207 -5.837 -22.128 1.00 87.25 388 THR A CA 1
ATOM 3173 C C . THR A 1 388 ? 13.740 -4.749 -23.049 1.00 87.25 388 THR A C 1
ATOM 3175 O O . THR A 1 388 ? 12.958 -3.990 -23.617 1.00 87.25 388 THR A O 1
ATOM 3178 N N . LEU A 1 389 ? 15.062 -4.640 -23.197 1.00 87.62 389 LEU A N 1
ATOM 3179 C CA . LEU A 1 389 ? 15.645 -3.660 -24.111 1.00 87.62 389 LEU A CA 1
ATOM 3180 C C . LEU A 1 389 ? 15.486 -4.135 -25.561 1.00 87.62 389 LEU A C 1
ATOM 3182 O O . LEU A 1 389 ? 15.871 -5.251 -25.906 1.00 87.62 389 LEU A O 1
ATOM 3186 N N . HIS A 1 390 ? 14.952 -3.267 -26.411 1.00 90.19 390 HIS A N 1
ATOM 3187 C CA . HIS A 1 390 ? 14.725 -3.517 -27.826 1.00 90.19 390 HIS A CA 1
ATOM 3188 C C . HIS A 1 390 ? 15.229 -2.332 -28.655 1.00 90.19 390 HIS A C 1
ATOM 3190 O O . HIS A 1 390 ? 15.097 -1.184 -28.237 1.00 90.19 390 HIS A O 1
ATOM 3196 N N . LYS A 1 391 ? 15.812 -2.591 -29.829 1.00 93.62 391 LYS A N 1
ATOM 3197 C CA . LYS A 1 391 ? 16.271 -1.540 -30.749 1.00 93.62 391 LYS A CA 1
ATOM 3198 C C . LYS A 1 391 ? 15.524 -1.651 -32.063 1.00 93.62 391 LYS A C 1
ATOM 3200 O O . LYS A 1 391 ? 15.362 -2.751 -32.586 1.00 93.62 391 LYS A O 1
ATOM 3205 N N . VAL A 1 392 ? 15.099 -0.514 -32.591 1.00 96.19 392 VAL A N 1
ATOM 3206 C CA . VAL A 1 392 ? 14.438 -0.418 -33.890 1.00 96.19 392 VAL A CA 1
ATOM 3207 C C . VAL A 1 392 ? 15.133 0.631 -34.742 1.00 96.19 392 VAL A C 1
ATOM 3209 O O . VAL A 1 392 ? 15.633 1.626 -34.221 1.00 96.19 392 VAL A O 1
ATOM 3212 N N . ASN A 1 393 ? 15.152 0.401 -36.051 1.00 97.56 393 ASN A N 1
ATOM 3213 C CA . ASN A 1 393 ? 15.735 1.348 -36.994 1.00 97.56 393 ASN A CA 1
ATOM 3214 C C . ASN A 1 393 ? 14.733 2.459 -37.327 1.00 97.56 393 ASN A C 1
ATOM 3216 O O . ASN A 1 393 ? 13.516 2.258 -37.208 1.00 97.56 393 ASN A O 1
ATOM 3220 N N . GLU A 1 394 ? 15.232 3.583 -37.828 1.00 97.06 394 GLU A N 1
ATOM 3221 C CA . GLU A 1 394 ? 14.405 4.623 -38.443 1.00 97.06 394 GLU A CA 1
ATOM 3222 C C . GLU A 1 394 ? 13.387 4.038 -39.446 1.00 97.06 394 GLU A C 1
ATOM 3224 O O . GLU A 1 394 ? 13.673 3.121 -40.220 1.00 97.06 394 GLU A O 1
ATOM 3229 N N . GLY A 1 395 ? 12.157 4.554 -39.411 1.00 95.69 395 GLY A N 1
ATOM 3230 C CA . GLY A 1 395 ? 11.039 4.127 -40.250 1.00 95.69 395 GLY A CA 1
ATOM 3231 C C . GLY A 1 395 ? 10.288 2.895 -39.736 1.00 95.69 395 GLY A C 1
ATOM 3232 O O . GLY A 1 395 ? 9.225 2.568 -40.274 1.00 95.69 395 GLY A O 1
ATOM 3233 N N . SER A 1 396 ? 10.784 2.223 -38.692 1.00 97.12 396 SER A N 1
ATOM 3234 C CA . SER A 1 396 ? 10.114 1.062 -38.096 1.00 97.12 396 SER A CA 1
ATOM 3235 C C . SER A 1 396 ? 8.763 1.449 -37.501 1.00 97.12 396 SER A C 1
ATOM 3237 O O . SER A 1 396 ? 8.636 2.445 -36.789 1.00 97.12 396 SER A O 1
ATOM 3239 N N . ILE A 1 397 ? 7.743 0.635 -37.763 1.00 96.50 397 ILE A N 1
ATOM 3240 C CA . ILE A 1 397 ? 6.403 0.834 -37.208 1.00 96.50 397 ILE A CA 1
ATOM 3241 C C . ILE A 1 397 ? 6.243 -0.076 -35.999 1.00 96.50 397 ILE A C 1
ATOM 3243 O O . ILE A 1 397 ? 6.393 -1.289 -36.118 1.00 96.50 397 ILE A O 1
ATOM 3247 N N . LEU A 1 398 ? 5.954 0.531 -34.852 1.00 95.62 398 LEU A N 1
ATOM 3248 C CA . LEU A 1 398 ? 5.820 -0.158 -33.570 1.00 95.62 398 LEU A CA 1
ATOM 3249 C C . LEU A 1 398 ? 4.417 -0.739 -33.400 1.00 95.62 398 LEU A C 1
ATOM 3251 O O . LEU A 1 398 ? 4.263 -1.884 -32.996 1.00 95.62 398 LEU A O 1
ATOM 3255 N N . VAL A 1 399 ? 3.397 0.049 -33.745 1.00 95.56 399 VAL A N 1
ATOM 3256 C CA . VAL A 1 399 ? 1.984 -0.351 -33.742 1.00 95.56 399 VAL A CA 1
ATOM 3257 C C . VAL A 1 399 ? 1.291 0.391 -34.881 1.00 95.56 399 VAL A C 1
ATOM 3259 O O . VAL A 1 399 ? 1.570 1.576 -35.087 1.00 95.56 399 VAL A O 1
ATOM 3262 N N . ARG A 1 400 ? 0.406 -0.274 -35.632 1.00 95.81 400 ARG A N 1
ATOM 3263 C CA . ARG A 1 400 ? -0.434 0.388 -36.644 1.00 95.81 400 ARG A CA 1
ATOM 3264 C C . ARG A 1 400 ? -1.821 0.687 -36.103 1.00 95.81 400 ARG A C 1
ATOM 3266 O O . ARG A 1 400 ? -2.366 -0.035 -35.270 1.00 95.81 400 ARG A O 1
ATOM 3273 N N . GLU A 1 401 ? -2.417 1.726 -36.671 1.00 95.12 401 GLU A N 1
ATOM 3274 C CA . GLU A 1 401 ? -3.820 2.047 -36.446 1.00 95.12 401 GLU A CA 1
ATOM 3275 C C . GLU A 1 401 ? -4.691 0.830 -36.795 1.00 95.12 401 GLU A C 1
ATOM 3277 O O . GLU A 1 401 ? -4.511 0.209 -37.845 1.00 95.12 401 GLU A O 1
ATOM 3282 N N . LYS A 1 402 ? -5.655 0.515 -35.926 1.00 94.31 402 LYS A N 1
ATOM 3283 C CA . LYS A 1 402 ? -6.593 -0.617 -36.026 1.00 94.31 402 LYS A CA 1
ATOM 3284 C C . LYS A 1 402 ? -5.963 -2.002 -35.855 1.00 94.31 402 LYS A C 1
ATOM 3286 O O . LYS A 1 402 ? -6.643 -2.999 -36.093 1.00 94.31 402 LYS A O 1
ATOM 3291 N N . GLU A 1 403 ? -4.722 -2.086 -35.380 1.00 95.12 403 GLU A N 1
ATOM 3292 C CA . GLU A 1 403 ? -4.107 -3.346 -34.953 1.00 95.12 403 GLU A CA 1
ATOM 3293 C C . GLU A 1 403 ? -4.159 -3.523 -33.431 1.00 95.12 403 GLU A C 1
ATOM 3295 O O . GLU A 1 403 ? -4.227 -2.556 -32.670 1.00 95.12 403 GLU A O 1
ATOM 3300 N N . PHE A 1 404 ? -4.146 -4.779 -32.982 1.00 92.38 404 PHE A N 1
ATOM 3301 C CA . PHE A 1 404 ? -3.999 -5.107 -31.566 1.00 92.38 404 PHE A CA 1
ATOM 3302 C C . PHE A 1 404 ? -2.555 -4.898 -31.108 1.00 92.38 404 PHE A C 1
ATOM 3304 O O . PHE A 1 404 ? -1.608 -5.102 -31.867 1.00 92.38 404 PHE A O 1
ATOM 3311 N N . TYR A 1 405 ? -2.393 -4.547 -29.836 1.00 91.69 405 TYR A N 1
ATOM 3312 C CA . TYR A 1 405 ? -1.085 -4.436 -29.203 1.00 91.69 405 TYR A CA 1
ATOM 3313 C C . TYR A 1 405 ? -0.530 -5.824 -28.881 1.00 91.69 405 TYR A C 1
ATOM 3315 O O . TYR A 1 405 ? -1.167 -6.577 -28.154 1.00 91.69 405 TYR A O 1
ATOM 3323 N N . GLY A 1 406 ? 0.660 -6.154 -29.385 1.00 86.62 406 GLY A N 1
ATOM 3324 C CA . GLY A 1 406 ? 1.432 -7.299 -28.881 1.00 86.62 406 GLY A CA 1
ATOM 3325 C C . GLY A 1 406 ? 2.259 -6.910 -27.655 1.00 86.62 406 GLY A C 1
ATOM 3326 O O . GLY A 1 406 ? 2.163 -7.527 -26.593 1.00 86.62 406 GLY A O 1
ATOM 3327 N N . ASP A 1 407 ? 2.995 -5.813 -27.804 1.00 91.44 407 ASP A N 1
ATOM 3328 C CA . ASP A 1 407 ? 3.804 -5.193 -26.766 1.00 91.44 407 ASP A CA 1
ATOM 3329 C C . ASP A 1 407 ? 3.427 -3.710 -26.624 1.00 91.44 407 ASP A C 1
ATOM 3331 O O . ASP A 1 407 ? 2.814 -3.101 -27.506 1.00 91.44 407 ASP A O 1
ATOM 3335 N N . ALA A 1 408 ? 3.817 -3.130 -25.498 1.00 91.94 408 ALA A N 1
ATOM 3336 C CA . ALA A 1 408 ? 3.837 -1.701 -25.249 1.00 91.94 408 ALA A CA 1
ATOM 3337 C C . ALA A 1 408 ? 5.283 -1.245 -25.055 1.00 91.94 408 ALA A C 1
ATOM 3339 O O . ALA A 1 408 ? 6.129 -2.038 -24.632 1.00 91.94 408 ALA A O 1
ATOM 3340 N N . TYR A 1 409 ? 5.569 0.030 -25.325 1.00 92.56 409 TYR A N 1
ATOM 3341 C CA . TYR A 1 409 ? 6.947 0.515 -25.287 1.00 92.56 409 TYR A CA 1
ATOM 3342 C C . TYR A 1 409 ? 7.109 1.772 -24.446 1.00 92.56 409 TYR A C 1
ATOM 3344 O O . TYR A 1 409 ? 6.206 2.601 -24.349 1.00 92.56 409 TYR A O 1
ATOM 3352 N N . ILE A 1 410 ? 8.296 1.928 -23.871 1.00 91.19 410 ILE A N 1
ATOM 3353 C CA . ILE A 1 410 ? 8.766 3.187 -23.294 1.00 91.19 410 ILE A CA 1
ATOM 3354 C C . ILE A 1 410 ? 10.047 3.572 -24.013 1.00 91.19 410 ILE A C 1
ATOM 3356 O O . ILE A 1 410 ? 10.953 2.748 -24.147 1.00 91.19 410 ILE A O 1
ATOM 3360 N N . ILE A 1 411 ? 10.123 4.810 -24.485 1.00 90.75 411 ILE A N 1
ATOM 3361 C CA . ILE A 1 411 ? 11.280 5.293 -25.233 1.00 90.75 411 ILE A CA 1
ATOM 3362 C C . ILE A 1 411 ? 12.441 5.481 -24.264 1.00 90.75 411 ILE A C 1
ATOM 3364 O O . ILE A 1 411 ? 12.329 6.199 -23.274 1.00 90.75 411 ILE A O 1
ATOM 3368 N N . ARG A 1 412 ? 13.563 4.816 -24.531 1.00 87.44 412 ARG A N 1
ATOM 3369 C CA . ARG A 1 412 ? 14.809 5.024 -23.787 1.00 87.44 412 ARG A CA 1
ATOM 3370 C C . ARG A 1 412 ? 15.628 6.138 -24.422 1.00 87.44 412 ARG A C 1
ATOM 3372 O O . ARG A 1 412 ? 16.138 6.988 -23.702 1.00 87.44 412 ARG A O 1
ATOM 3379 N N . SER A 1 413 ? 15.753 6.094 -25.744 1.00 89.38 413 SER A N 1
ATOM 3380 C CA . SER A 1 413 ? 16.375 7.135 -26.554 1.00 89.38 413 SER A CA 1
ATOM 3381 C C . SER A 1 413 ? 15.829 7.097 -27.977 1.00 89.38 413 SER A C 1
ATOM 3383 O O . SER A 1 413 ? 15.653 6.016 -28.542 1.00 89.38 413 SER A O 1
ATOM 3385 N N . GLY A 1 414 ? 15.592 8.265 -28.568 1.00 92.56 414 GLY A N 1
ATOM 3386 C CA . GLY A 1 414 ? 15.153 8.402 -29.960 1.00 92.56 414 GLY A CA 1
ATOM 3387 C C . GLY A 1 414 ? 13.808 9.109 -30.085 1.00 92.56 414 GLY A C 1
ATOM 3388 O O . GLY A 1 414 ? 13.343 9.758 -29.148 1.00 92.56 414 GLY A O 1
ATOM 3389 N N . LYS A 1 415 ? 13.192 9.019 -31.267 1.00 95.44 415 LYS A N 1
ATOM 3390 C CA . LYS A 1 415 ? 11.944 9.727 -31.579 1.00 95.44 415 LYS A CA 1
ATOM 3391 C C . LYS A 1 415 ? 10.909 8.811 -32.203 1.00 95.44 415 LYS A C 1
ATOM 3393 O O . LYS A 1 415 ? 11.194 8.110 -33.175 1.00 95.44 415 LYS A O 1
ATOM 3398 N N . VAL A 1 416 ? 9.683 8.882 -31.691 1.00 96.69 416 VAL A N 1
ATOM 3399 C CA . VAL A 1 416 ? 8.528 8.158 -32.231 1.00 96.69 416 VAL A CA 1
ATOM 3400 C C . VAL A 1 416 ? 7.399 9.139 -32.507 1.00 96.69 416 VAL A C 1
ATOM 3402 O O . VAL A 1 416 ? 6.927 9.821 -31.604 1.00 96.69 416 VAL A O 1
ATOM 3405 N N . ASN A 1 417 ? 6.916 9.174 -33.742 1.00 97.12 417 ASN A N 1
ATOM 3406 C CA . ASN A 1 417 ? 5.768 9.984 -34.119 1.00 97.12 417 ASN A CA 1
ATOM 3407 C C . ASN A 1 417 ? 4.465 9.189 -34.015 1.00 97.12 417 ASN A C 1
ATOM 3409 O O . ASN A 1 417 ? 4.407 8.002 -34.351 1.00 97.12 417 ASN A O 1
ATOM 3413 N N . VAL A 1 418 ? 3.410 9.881 -33.585 1.00 9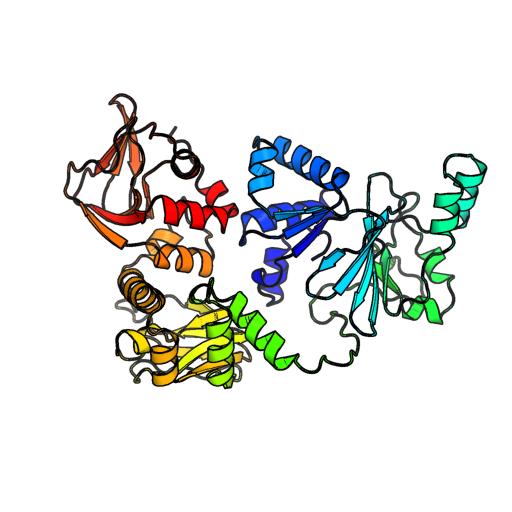6.38 418 VAL A N 1
ATOM 3414 C CA . VAL A 1 418 ? 2.043 9.367 -33.466 1.00 96.38 418 VAL A CA 1
ATOM 3415 C C . VAL A 1 418 ? 1.208 9.921 -34.610 1.00 96.38 418 VAL A C 1
ATOM 3417 O O . VAL A 1 418 ? 1.075 11.137 -34.755 1.00 96.38 418 VAL A O 1
ATOM 3420 N N . TYR A 1 419 ? 0.616 9.035 -35.402 1.00 95.44 419 TYR A N 1
ATOM 3421 C CA . TYR A 1 419 ? -0.238 9.389 -36.532 1.00 95.44 419 TYR A CA 1
ATOM 3422 C C . TYR A 1 419 ? -1.666 8.886 -36.327 1.00 95.44 419 TYR A C 1
ATOM 3424 O O . TYR A 1 419 ? -1.866 7.787 -35.813 1.00 95.44 419 TYR A O 1
ATOM 3432 N N . GLN A 1 420 ? -2.654 9.636 -36.811 1.00 95.19 420 GLN A N 1
ATOM 3433 C CA . GLN A 1 420 ? -4.045 9.188 -36.923 1.00 95.19 420 GLN A CA 1
ATOM 3434 C C . GLN A 1 420 ? -4.603 9.564 -38.288 1.00 95.19 420 GLN A C 1
ATOM 3436 O O . GLN A 1 420 ? -4.479 10.717 -38.707 1.00 95.19 420 GLN A O 1
ATOM 3441 N N . ASN A 1 421 ? -5.214 8.613 -38.998 1.00 92.81 421 ASN A N 1
ATOM 3442 C CA . ASN A 1 421 ? -5.695 8.828 -40.367 1.00 92.81 421 ASN A CA 1
ATOM 3443 C C . ASN A 1 421 ? -4.610 9.425 -41.296 1.00 92.81 421 ASN A C 1
ATOM 3445 O O . ASN A 1 421 ? -4.908 10.211 -42.192 1.00 92.81 421 ASN A O 1
ATOM 3449 N N . GLY A 1 422 ? -3.336 9.093 -41.048 1.00 90.50 422 GLY A N 1
ATOM 3450 C CA . GLY A 1 422 ? -2.176 9.607 -41.787 1.00 90.50 422 GLY A CA 1
ATOM 3451 C C . GLY A 1 422 ? -1.669 10.996 -41.375 1.00 90.50 422 GLY A C 1
ATOM 3452 O O . GLY A 1 422 ? -0.604 11.396 -41.839 1.00 90.50 422 GLY A O 1
ATOM 3453 N N . ASN A 1 423 ? -2.363 11.716 -40.490 1.00 94.38 423 ASN A N 1
ATOM 3454 C CA . ASN A 1 423 ? -1.916 13.016 -39.987 1.00 94.38 423 ASN A CA 1
ATOM 3455 C C . ASN A 1 423 ? -1.027 12.846 -38.755 1.00 94.38 423 ASN A C 1
ATOM 3457 O O . ASN A 1 423 ? -1.365 12.072 -37.860 1.00 94.38 423 ASN A O 1
ATOM 3461 N N . LEU A 1 424 ? 0.082 13.586 -38.699 1.00 95.50 424 LEU A N 1
ATOM 3462 C CA . LEU A 1 424 ? 0.940 13.655 -37.516 1.00 95.50 424 LEU A CA 1
ATOM 3463 C C . LEU A 1 424 ? 0.206 14.395 -36.390 1.00 95.50 424 LEU A C 1
ATOM 3465 O O . LEU A 1 424 ? -0.222 15.530 -36.588 1.00 95.50 424 LEU A O 1
ATOM 3469 N N . LEU A 1 425 ? 0.084 13.760 -35.225 1.00 94.62 425 LEU A N 1
ATOM 3470 C CA . LEU A 1 425 ? -0.570 14.332 -34.045 1.00 94.62 425 LEU A CA 1
ATOM 3471 C C . LEU A 1 425 ? 0.424 14.753 -32.965 1.00 94.62 425 LEU A C 1
ATOM 3473 O O . LEU A 1 425 ? 0.262 15.804 -32.355 1.00 94.62 425 LEU A O 1
ATOM 3477 N N . ALA A 1 426 ? 1.440 13.928 -32.712 1.00 92.94 426 ALA A N 1
ATOM 3478 C CA . ALA A 1 426 ? 2.401 14.161 -31.641 1.00 92.94 426 ALA A CA 1
ATOM 3479 C C . ALA A 1 426 ? 3.767 13.542 -31.955 1.00 92.94 426 ALA A C 1
ATOM 3481 O O . ALA A 1 426 ? 3.856 12.541 -32.667 1.00 92.94 426 ALA A O 1
ATOM 3482 N N . GLU A 1 427 ? 4.810 14.123 -31.367 1.00 93.81 427 GLU A N 1
ATOM 3483 C CA . GLU A 1 427 ? 6.158 13.554 -31.282 1.00 93.81 427 GLU A CA 1
ATOM 3484 C C . GLU A 1 427 ? 6.381 13.064 -29.843 1.00 93.81 427 GLU A C 1
ATOM 3486 O O . GLU A 1 427 ? 6.044 13.766 -28.887 1.00 93.81 427 GLU A O 1
ATOM 3491 N N . LEU A 1 428 ? 6.908 11.849 -29.703 1.00 92.31 428 LEU A N 1
ATOM 3492 C CA . LEU A 1 428 ? 7.271 11.214 -28.440 1.00 92.31 428 LEU A CA 1
ATOM 3493 C C . LEU A 1 428 ? 8.789 11.077 -28.354 1.00 92.31 428 LEU A C 1
ATOM 3495 O O . LEU A 1 428 ? 9.440 10.711 -29.339 1.00 92.31 428 LEU A O 1
ATOM 3499 N N . THR A 1 429 ? 9.338 11.327 -27.170 1.00 90.81 429 THR A N 1
ATOM 3500 C CA . THR A 1 429 ? 10.784 11.304 -26.909 1.00 90.81 429 THR A CA 1
ATOM 3501 C C . THR A 1 429 ? 11.117 10.497 -25.654 1.00 90.81 429 THR A C 1
ATOM 3503 O O . THR A 1 429 ? 10.266 9.811 -25.093 1.00 90.81 429 THR A O 1
ATOM 3506 N N . ASP A 1 430 ? 12.378 10.520 -25.228 1.00 87.31 430 ASP A N 1
ATOM 3507 C CA . ASP A 1 430 ? 12.903 9.802 -24.068 1.00 87.31 430 ASP A CA 1
ATOM 3508 C C . ASP A 1 430 ? 11.968 9.868 -22.840 1.00 87.31 430 ASP A C 1
ATOM 3510 O O . ASP A 1 430 ? 11.564 10.933 -22.373 1.00 87.31 430 ASP A O 1
ATOM 3514 N N . GLY A 1 431 ? 11.625 8.695 -22.307 1.00 83.88 431 GLY A N 1
ATOM 3515 C CA . GLY A 1 431 ? 10.699 8.504 -21.194 1.00 83.88 431 GLY A CA 1
ATOM 3516 C C . GLY A 1 431 ? 9.225 8.395 -21.599 1.00 83.88 431 GLY A C 1
ATOM 3517 O O . GLY A 1 431 ? 8.420 7.918 -20.794 1.00 83.88 431 GLY A O 1
ATOM 3518 N N . ASP A 1 432 ? 8.833 8.784 -22.814 1.00 88.06 432 ASP A N 1
ATOM 3519 C CA . ASP A 1 432 ? 7.439 8.682 -23.244 1.00 88.06 432 ASP A CA 1
ATOM 3520 C C . ASP A 1 432 ? 6.989 7.236 -23.455 1.00 88.06 432 ASP A C 1
ATOM 3522 O O . ASP A 1 432 ? 7.738 6.353 -23.877 1.00 88.06 432 ASP A O 1
ATOM 3526 N N . PHE A 1 433 ? 5.709 7.015 -23.168 1.00 91.25 433 PHE A N 1
ATOM 3527 C CA . PHE A 1 433 ? 5.013 5.760 -23.403 1.00 91.25 433 PHE A CA 1
ATOM 3528 C C . PHE A 1 433 ? 4.470 5.741 -24.830 1.00 91.25 433 PHE A C 1
ATOM 3530 O O . PHE A 1 433 ? 3.839 6.700 -25.272 1.00 91.25 433 PHE A O 1
ATOM 3537 N N . VAL A 1 434 ? 4.687 4.632 -25.527 1.00 92.00 434 VAL A N 1
ATOM 3538 C CA . VAL A 1 434 ? 4.167 4.358 -26.865 1.00 92.00 434 VAL A CA 1
ATOM 3539 C C . VAL A 1 434 ? 3.022 3.361 -26.724 1.00 92.00 434 VAL A C 1
ATOM 3541 O O . VAL A 1 434 ? 3.234 2.177 -26.448 1.00 92.00 434 VAL A O 1
ATOM 3544 N N . GLY A 1 435 ? 1.804 3.854 -26.927 1.00 89.88 435 GLY A N 1
ATOM 3545 C CA . GLY A 1 435 ? 0.575 3.072 -26.857 1.00 89.88 435 GLY A CA 1
ATOM 3546 C C . GLY A 1 435 ? -0.540 3.790 -26.103 1.00 89.88 435 GLY A C 1
ATOM 3547 O O . GLY A 1 435 ? -0.380 4.918 -25.632 1.00 89.88 435 GLY A O 1
ATOM 3548 N N . GLU A 1 436 ? -1.685 3.120 -25.994 1.00 90.69 436 GLU A N 1
ATOM 3549 C CA . GLU A 1 436 ? -2.881 3.622 -25.314 1.00 90.69 436 GLU A CA 1
ATOM 3550 C C . GLU A 1 436 ? -3.233 2.667 -24.171 1.00 90.69 436 GLU A C 1
ATOM 3552 O O . GLU A 1 436 ? -3.760 1.578 -24.410 1.00 90.69 436 GLU A O 1
ATOM 3557 N N . ILE A 1 437 ? -2.941 3.046 -22.918 1.00 88.75 437 ILE A N 1
ATOM 3558 C CA . ILE A 1 437 ? -3.066 2.115 -21.783 1.00 88.75 437 ILE A CA 1
ATOM 3559 C C . ILE A 1 437 ? -4.490 1.568 -21.625 1.00 88.75 437 ILE A C 1
ATOM 3561 O O . ILE A 1 437 ? -4.667 0.406 -21.255 1.00 88.75 437 ILE A O 1
ATOM 3565 N N . TYR A 1 438 ? -5.504 2.378 -21.945 1.00 86.81 438 TYR A N 1
ATOM 3566 C CA . TYR A 1 438 ? -6.903 1.967 -21.904 1.00 86.81 438 TYR A CA 1
ATOM 3567 C C . TYR A 1 438 ? -7.182 0.846 -22.911 1.00 86.81 438 TYR A C 1
ATOM 3569 O O . TYR A 1 438 ? -7.691 -0.207 -22.522 1.00 86.81 438 TYR A O 1
ATOM 3577 N N . ASN A 1 439 ? -6.780 1.027 -24.173 1.00 90.50 439 ASN A N 1
ATOM 3578 C CA . ASN A 1 439 ? -6.983 0.031 -25.226 1.00 90.50 439 ASN A CA 1
ATOM 3579 C C . ASN A 1 439 ? -6.171 -1.234 -24.953 1.00 90.50 439 ASN A C 1
ATOM 3581 O O . ASN A 1 439 ? -6.713 -2.331 -25.038 1.00 90.50 439 ASN A O 1
ATOM 3585 N N . ILE A 1 440 ? -4.914 -1.091 -24.525 1.00 90.62 440 ILE A N 1
ATOM 3586 C CA . ILE A 1 440 ? -4.062 -2.208 -24.094 1.00 90.62 440 ILE A CA 1
ATOM 3587 C C . ILE A 1 440 ? -4.765 -3.016 -22.993 1.00 90.62 440 ILE A C 1
ATOM 3589 O O . ILE A 1 440 ? -4.883 -4.236 -23.108 1.00 90.62 440 ILE A O 1
ATOM 3593 N N . SER A 1 441 ? -5.291 -2.341 -21.963 1.00 87.06 441 SER A N 1
ATOM 3594 C CA . SER A 1 441 ? -5.934 -2.975 -20.799 1.00 87.06 441 SER A CA 1
ATOM 3595 C C . SER A 1 441 ? -7.272 -3.636 -21.118 1.00 87.06 441 SER A C 1
ATOM 3597 O O . SER A 1 441 ? -7.621 -4.648 -20.509 1.00 87.06 441 SER A O 1
ATOM 3599 N N . LYS A 1 442 ? -8.045 -3.062 -22.046 1.00 87.06 442 LYS A N 1
ATOM 3600 C CA . LYS A 1 442 ? -9.348 -3.593 -22.478 1.00 87.06 442 LYS A CA 1
ATOM 3601 C C . LYS A 1 442 ? -9.244 -4.507 -23.704 1.00 87.06 442 LYS A C 1
ATOM 3603 O O . LYS A 1 442 ? -10.265 -5.006 -24.167 1.00 87.06 442 LYS A O 1
ATOM 3608 N N . ASN A 1 443 ? -8.025 -4.770 -24.179 1.00 89.19 443 ASN A N 1
ATOM 3609 C CA . ASN A 1 443 ? -7.743 -5.536 -25.387 1.00 89.19 443 ASN A CA 1
ATOM 3610 C C . ASN A 1 443 ? -8.495 -4.998 -26.620 1.00 89.19 443 ASN A C 1
ATOM 3612 O O . ASN A 1 443 ? -9.141 -5.742 -27.357 1.00 89.19 443 ASN A O 1
ATOM 3616 N N . PHE A 1 444 ? -8.444 -3.681 -26.806 1.00 91.94 444 PHE A N 1
ATOM 3617 C CA . PHE A 1 444 ? -8.913 -2.987 -28.001 1.00 91.94 444 PHE A CA 1
ATOM 3618 C C . PHE A 1 444 ? -7.752 -2.715 -28.960 1.00 91.94 444 PHE A C 1
ATOM 3620 O O . PHE A 1 444 ? -6.580 -2.754 -28.582 1.00 91.94 444 PHE A O 1
ATOM 3627 N N . VAL A 1 445 ? -8.097 -2.445 -30.216 1.00 94.50 445 VAL A N 1
ATOM 3628 C CA . VAL A 1 445 ? -7.132 -2.050 -31.247 1.00 94.50 445 VAL A CA 1
ATOM 3629 C C . VAL A 1 445 ? -6.632 -0.623 -31.020 1.00 94.50 445 VAL A C 1
ATOM 3631 O O . VAL A 1 445 ? -7.293 0.168 -30.347 1.00 94.50 445 VAL A O 1
ATOM 3634 N N . SER A 1 446 ? -5.477 -0.275 -31.584 1.00 93.75 446 SER A N 1
ATOM 3635 C CA . SER A 1 446 ? -4.961 1.091 -31.506 1.00 93.75 446 SER A CA 1
ATOM 3636 C C . SER A 1 446 ? -5.769 2.064 -32.363 1.00 93.75 446 SER A C 1
ATOM 3638 O O . SER A 1 446 ? -6.158 1.754 -33.489 1.00 93.75 446 SER A O 1
ATOM 3640 N N . ASN A 1 447 ? -5.954 3.279 -31.855 1.00 93.69 447 ASN A N 1
ATOM 3641 C CA . ASN A 1 447 ? -6.477 4.421 -32.596 1.00 93.69 447 ASN A CA 1
ATOM 3642 C C . ASN A 1 447 ? -5.388 5.191 -33.360 1.00 93.69 447 ASN A C 1
ATOM 3644 O O . ASN A 1 447 ? -5.712 6.179 -34.024 1.00 93.69 447 ASN A O 1
ATOM 3648 N N . TYR A 1 448 ? -4.120 4.771 -33.260 1.00 95.12 448 TYR A N 1
ATOM 3649 C CA . TYR A 1 448 ? -2.969 5.493 -33.794 1.00 95.12 448 TYR A CA 1
ATOM 3650 C C . TYR A 1 448 ? -1.947 4.555 -34.444 1.00 95.12 448 TYR A C 1
ATOM 3652 O O . TYR A 1 448 ? -1.849 3.375 -34.121 1.00 95.12 448 TYR A O 1
ATOM 3660 N N . THR A 1 449 ? -1.139 5.101 -35.351 1.00 96.81 449 THR A N 1
ATOM 3661 C CA . THR A 1 449 ? 0.099 4.464 -35.814 1.00 96.81 449 THR A CA 1
ATOM 3662 C C . THR A 1 449 ? 1.287 5.114 -35.121 1.00 96.81 449 THR A C 1
ATOM 3664 O O . THR A 1 449 ? 1.413 6.336 -35.140 1.00 96.81 449 THR A O 1
ATOM 3667 N N . PHE A 1 450 ? 2.182 4.306 -34.563 1.00 96.75 450 PHE A N 1
ATOM 3668 C CA . PHE A 1 450 ? 3.411 4.756 -33.917 1.00 96.75 450 PHE A CA 1
ATOM 3669 C C . PHE A 1 450 ? 4.608 4.347 -34.773 1.00 96.75 450 PHE A C 1
ATOM 3671 O O . PHE A 1 450 ? 4.818 3.155 -35.020 1.00 96.75 450 PHE A O 1
ATOM 3678 N N . ARG A 1 451 ? 5.391 5.323 -35.239 1.00 97.56 451 ARG A N 1
ATOM 3679 C CA . ARG A 1 451 ? 6.539 5.092 -36.128 1.00 97.56 451 ARG A CA 1
ATOM 3680 C C . ARG A 1 451 ? 7.799 5.737 -35.566 1.00 97.56 451 ARG A C 1
ATOM 3682 O O . ARG A 1 451 ? 7.775 6.910 -35.215 1.00 97.56 451 ARG A O 1
ATOM 3689 N N . ALA A 1 452 ? 8.886 4.977 -35.508 1.00 97.62 452 ALA A N 1
ATOM 3690 C CA . ALA A 1 452 ? 10.202 5.496 -35.164 1.00 97.62 452 ALA A CA 1
ATOM 3691 C C . ALA A 1 452 ? 10.714 6.398 -36.300 1.00 97.62 452 ALA A C 1
ATOM 3693 O O . ALA A 1 452 ? 10.793 5.960 -37.445 1.00 97.62 452 ALA A O 1
ATOM 3694 N N . GLU A 1 453 ? 11.044 7.650 -35.997 1.00 97.06 453 GLU A N 1
ATOM 3695 C CA . GLU A 1 453 ? 11.607 8.615 -36.962 1.00 97.06 453 GLU A CA 1
ATOM 3696 C C . GLU A 1 453 ? 13.135 8.707 -36.862 1.00 97.06 453 GLU A C 1
ATOM 3698 O O . GLU A 1 453 ? 13.778 9.381 -37.656 1.00 97.06 453 GLU A O 1
ATOM 3703 N N . THR A 1 454 ? 13.723 8.028 -35.880 1.00 96.75 454 THR A N 1
ATOM 3704 C CA . THR A 1 454 ? 15.165 7.809 -35.752 1.00 96.75 454 THR A CA 1
ATOM 3705 C C . THR A 1 454 ? 15.410 6.359 -35.361 1.00 96.75 454 THR A C 1
ATOM 3707 O O . THR A 1 454 ? 14.492 5.668 -34.904 1.00 96.75 454 THR A O 1
ATOM 3710 N N . ASP A 1 455 ? 16.661 5.909 -35.439 1.00 96.69 455 ASP A N 1
ATOM 3711 C CA . ASP A 1 455 ? 17.080 4.733 -34.678 1.00 96.69 455 ASP A CA 1
ATOM 3712 C C . ASP A 1 455 ? 16.720 4.960 -33.204 1.00 96.69 455 ASP A C 1
ATOM 3714 O O . ASP A 1 455 ? 17.022 6.011 -32.628 1.00 96.69 455 ASP A O 1
ATOM 3718 N N . THR A 1 456 ? 15.970 4.021 -32.632 1.00 95.31 456 THR A N 1
ATOM 3719 C CA . THR A 1 456 ? 15.293 4.206 -31.345 1.00 95.31 456 THR A CA 1
ATOM 3720 C C . THR A 1 456 ? 15.534 2.990 -30.455 1.00 95.31 456 THR A C 1
ATOM 3722 O O . THR A 1 456 ? 15.327 1.844 -30.865 1.00 95.31 456 THR A O 1
ATOM 3725 N N . GLU A 1 457 ? 15.954 3.235 -29.214 1.00 93.25 457 GLU A N 1
ATOM 3726 C CA . GLU A 1 457 ? 16.011 2.224 -28.160 1.00 93.25 457 GLU A CA 1
ATOM 3727 C C . GLU A 1 457 ? 14.746 2.302 -27.301 1.00 93.25 457 GLU A C 1
ATOM 3729 O O . GLU A 1 457 ? 14.329 3.374 -26.858 1.00 93.25 457 GLU A O 1
ATOM 3734 N N . LEU A 1 458 ? 14.133 1.151 -27.050 1.00 92.25 458 LEU A N 1
ATOM 3735 C CA . LEU A 1 458 ? 12.846 1.009 -26.384 1.00 92.25 458 LEU A CA 1
ATOM 3736 C C . LEU A 1 458 ? 12.963 0.005 -25.240 1.00 92.25 458 LEU A C 1
ATOM 3738 O O . LEU A 1 458 ? 13.621 -1.027 -25.372 1.00 92.25 458 LEU A O 1
ATOM 3742 N N . TYR A 1 459 ? 12.250 0.252 -24.150 1.00 91.06 459 TYR A N 1
ATOM 3743 C CA . TYR A 1 459 ? 11.865 -0.802 -23.221 1.00 91.06 459 TYR A CA 1
ATOM 3744 C C . TYR A 1 459 ? 10.550 -1.407 -23.711 1.00 91.06 459 TYR A C 1
ATOM 3746 O O . TYR A 1 459 ? 9.516 -0.747 -23.645 1.00 91.06 459 TYR A O 1
ATOM 3754 N N . SER A 1 460 ? 10.593 -2.637 -24.224 1.00 92.44 460 SER A N 1
ATOM 3755 C CA . SER A 1 460 ? 9.405 -3.408 -24.599 1.00 92.44 460 SER A CA 1
ATOM 3756 C C . SER A 1 460 ? 8.829 -4.136 -23.386 1.00 92.44 460 SER A C 1
ATOM 3758 O O . SER A 1 460 ? 9.577 -4.719 -22.594 1.00 92.44 460 SER A O 1
ATOM 3760 N N . ILE A 1 461 ? 7.505 -4.114 -23.258 1.00 93.25 461 ILE A N 1
ATOM 3761 C CA . ILE A 1 461 ? 6.732 -4.779 -22.211 1.00 93.25 461 ILE A CA 1
ATOM 3762 C C . ILE A 1 461 ? 5.605 -5.549 -22.892 1.00 93.25 461 ILE A C 1
ATOM 3764 O O . ILE A 1 461 ? 4.816 -4.960 -23.631 1.00 93.25 461 ILE A O 1
ATOM 3768 N N . ARG A 1 462 ? 5.477 -6.849 -22.620 1.00 92.69 462 ARG A N 1
ATOM 3769 C CA . ARG A 1 462 ? 4.371 -7.643 -23.175 1.00 92.69 462 ARG A CA 1
ATOM 3770 C C . ARG A 1 462 ? 3.034 -7.099 -22.693 1.00 92.69 462 ARG A C 1
ATOM 3772 O O . ARG A 1 462 ? 2.904 -6.747 -21.519 1.00 92.69 462 ARG A O 1
ATOM 3779 N N . GLN A 1 463 ? 2.020 -7.112 -23.561 1.00 91.88 463 GLN A N 1
ATOM 3780 C CA . GLN A 1 463 ? 0.682 -6.608 -23.230 1.00 91.88 463 GLN A CA 1
ATOM 3781 C C . GLN A 1 463 ? 0.165 -7.176 -21.897 1.00 91.88 463 GLN A C 1
ATOM 3783 O O . GLN A 1 463 ? -0.209 -6.412 -21.012 1.00 91.88 463 GLN A O 1
ATOM 3788 N N . ASN A 1 464 ? 0.193 -8.502 -21.723 1.00 91.12 464 ASN A N 1
ATOM 3789 C CA . ASN A 1 464 ? -0.317 -9.160 -20.514 1.00 91.12 464 ASN A CA 1
ATOM 3790 C C . ASN A 1 464 ? 0.427 -8.727 -19.243 1.00 91.12 464 ASN A C 1
ATOM 3792 O O . ASN A 1 464 ? -0.215 -8.450 -18.230 1.00 91.12 464 ASN A O 1
ATOM 3796 N N . ASP A 1 465 ? 1.755 -8.608 -19.313 1.00 91.44 465 ASP A N 1
ATOM 3797 C CA . ASP A 1 465 ? 2.576 -8.197 -18.173 1.00 91.44 465 ASP A CA 1
ATOM 3798 C C . ASP A 1 465 ? 2.263 -6.744 -17.779 1.00 91.44 465 ASP A C 1
ATOM 3800 O O . ASP A 1 465 ? 2.134 -6.431 -16.593 1.00 91.44 465 ASP A O 1
ATOM 3804 N N . LEU A 1 466 ? 2.057 -5.861 -18.766 1.00 91.50 466 LEU A N 1
ATOM 3805 C CA . LEU A 1 466 ? 1.646 -4.481 -18.516 1.00 91.50 466 LEU A CA 1
ATOM 3806 C C . LEU A 1 466 ? 0.231 -4.401 -17.927 1.00 91.50 466 LEU A C 1
ATOM 3808 O O . LEU A 1 466 ? 0.010 -3.637 -16.987 1.00 91.50 466 LEU A O 1
ATOM 3812 N N . VAL A 1 467 ? -0.719 -5.194 -18.437 1.00 90.75 467 VAL A N 1
ATOM 3813 C CA . VAL A 1 467 ? -2.083 -5.268 -17.887 1.00 90.75 467 VAL A CA 1
ATOM 3814 C C . VAL A 1 467 ? -2.055 -5.710 -16.423 1.00 90.75 467 VAL A C 1
ATOM 3816 O O . VAL A 1 467 ? -2.731 -5.114 -15.582 1.00 90.75 467 VAL A O 1
ATOM 3819 N N . ASP A 1 468 ? -1.264 -6.727 -16.093 1.00 89.81 468 ASP A N 1
ATOM 3820 C CA . ASP A 1 468 ? -1.135 -7.203 -14.718 1.00 89.81 468 ASP A CA 1
ATOM 3821 C C . ASP A 1 468 ? -0.431 -6.181 -13.819 1.00 89.81 468 ASP A C 1
ATOM 3823 O O . ASP A 1 468 ? -0.846 -5.981 -12.672 1.00 89.81 468 ASP A O 1
ATOM 3827 N N . TYR A 1 469 ? 0.571 -5.470 -14.343 1.00 89.81 469 TYR A N 1
ATOM 3828 C CA . TYR A 1 469 ? 1.226 -4.369 -13.643 1.00 89.81 469 TYR A CA 1
ATOM 3829 C C . TYR A 1 469 ? 0.243 -3.250 -13.282 1.00 89.81 469 TYR A C 1
ATOM 3831 O O . TYR A 1 469 ? 0.166 -2.860 -12.116 1.00 89.81 469 TYR A O 1
ATOM 3839 N N . VAL A 1 470 ? -0.554 -2.757 -14.236 1.00 89.25 470 VAL A N 1
ATOM 3840 C CA . VAL A 1 470 ? -1.488 -1.648 -13.976 1.00 89.25 470 VAL A CA 1
ATOM 3841 C C . VAL A 1 470 ? -2.699 -2.065 -13.140 1.00 89.25 470 VAL A C 1
ATOM 3843 O O . VAL A 1 470 ? -3.219 -1.255 -12.378 1.00 89.25 470 VAL A O 1
ATOM 3846 N N . LYS A 1 471 ? -3.110 -3.341 -13.186 1.00 87.00 471 LYS A N 1
ATOM 3847 C CA . LYS A 1 471 ? -4.109 -3.890 -12.249 1.00 87.00 471 LYS A CA 1
ATOM 3848 C C . LYS A 1 471 ? -3.615 -3.874 -10.804 1.00 87.00 471 LYS A C 1
ATOM 3850 O O . LYS A 1 471 ? -4.417 -3.655 -9.898 1.00 87.00 471 LYS A O 1
ATOM 3855 N N . LYS A 1 472 ? -2.323 -4.130 -10.582 1.00 86.50 472 LYS A N 1
ATOM 3856 C CA . LYS A 1 472 ? -1.689 -4.031 -9.256 1.00 86.50 472 LYS A CA 1
ATOM 3857 C C . LYS A 1 472 ? -1.422 -2.582 -8.854 1.00 86.50 472 LYS A C 1
ATOM 3859 O O . LYS A 1 472 ? -1.448 -2.281 -7.665 1.00 86.50 472 LYS A O 1
ATOM 3864 N N . ASN A 1 473 ? -1.233 -1.704 -9.839 1.00 87.44 473 ASN A N 1
ATOM 3865 C CA . ASN A 1 473 ? -0.910 -0.288 -9.685 1.00 87.44 473 ASN A CA 1
ATOM 3866 C C . ASN A 1 473 ? -2.002 0.618 -10.290 1.00 87.44 473 ASN A C 1
ATOM 3868 O O . ASN A 1 473 ? -1.752 1.332 -11.267 1.00 87.44 473 ASN A O 1
ATOM 3872 N N . PRO A 1 474 ? -3.218 0.619 -9.719 1.00 85.75 474 PRO A N 1
ATOM 3873 C CA . PRO A 1 474 ? -4.376 1.337 -10.262 1.00 85.75 474 PRO A CA 1
ATOM 3874 C C . PRO A 1 474 ? -4.139 2.848 -10.407 1.00 85.75 474 PRO A C 1
ATOM 3876 O O . PRO A 1 474 ? -4.608 3.479 -11.352 1.00 85.75 474 PRO A O 1
ATOM 3879 N N . GLY A 1 475 ? -3.348 3.441 -9.517 1.00 83.44 475 GLY A N 1
ATOM 3880 C CA . GLY A 1 475 ? -2.919 4.829 -9.636 1.00 83.44 475 GLY A CA 1
ATOM 3881 C C . GLY A 1 475 ? -2.050 5.144 -10.854 1.00 83.44 475 GLY A C 1
ATOM 3882 O O . GLY A 1 475 ? -2.053 6.265 -11.362 1.00 83.44 475 GLY A O 1
ATOM 3883 N N . VAL A 1 476 ? -1.300 4.158 -11.342 1.00 84.81 476 VAL A N 1
ATOM 3884 C CA . VAL A 1 476 ? -0.482 4.288 -12.553 1.00 84.81 476 VAL A CA 1
ATOM 3885 C C . VAL A 1 476 ? -1.361 4.194 -13.789 1.00 84.81 476 VAL A C 1
ATOM 3887 O O . VAL A 1 476 ? -1.258 5.055 -14.655 1.00 84.81 476 VAL A O 1
ATOM 3890 N N . TYR A 1 477 ? -2.305 3.245 -13.813 1.00 84.75 477 TYR A N 1
ATOM 3891 C CA . TYR A 1 477 ? -3.340 3.164 -14.851 1.00 84.75 477 TYR A CA 1
ATOM 3892 C C . TYR A 1 477 ? -4.026 4.518 -15.078 1.00 84.75 477 TYR A C 1
ATOM 3894 O O . TYR A 1 477 ? -4.123 5.004 -16.201 1.00 84.75 477 TYR A O 1
ATOM 3902 N N . MET A 1 478 ? -4.440 5.150 -13.979 1.00 80.50 478 MET A N 1
ATOM 3903 C CA . MET A 1 478 ? -5.116 6.444 -13.972 1.00 80.50 478 MET A CA 1
ATOM 3904 C C . MET A 1 478 ? -4.256 7.582 -14.537 1.00 80.50 478 MET A C 1
ATOM 3906 O O . MET A 1 478 ? -4.765 8.417 -15.280 1.00 80.50 478 MET A O 1
ATOM 3910 N N . ARG A 1 479 ? -2.959 7.617 -14.203 1.00 79.25 479 ARG A N 1
ATOM 3911 C CA . ARG A 1 479 ? -2.012 8.634 -14.697 1.00 79.25 479 ARG A CA 1
ATOM 3912 C C . ARG A 1 479 ? -1.665 8.448 -16.172 1.00 79.25 479 ARG A C 1
ATOM 3914 O O . ARG A 1 479 ? -1.527 9.427 -16.895 1.00 79.25 479 ARG A O 1
ATOM 3921 N N . MET A 1 480 ? -1.549 7.197 -16.609 1.00 78.25 480 MET A N 1
ATOM 3922 C CA . MET A 1 480 ? -1.203 6.838 -17.984 1.00 78.25 480 MET A CA 1
ATOM 3923 C C . MET A 1 480 ? -2.371 6.964 -18.965 1.00 78.25 480 MET A C 1
ATOM 3925 O O . MET A 1 480 ? -2.164 6.797 -20.165 1.00 78.25 480 MET A O 1
ATOM 3929 N N . ASN A 1 481 ? -3.596 7.209 -18.492 1.00 69.25 481 ASN A N 1
ATOM 3930 C CA . ASN A 1 481 ? -4.764 7.340 -19.357 1.00 69.25 481 ASN A CA 1
ATOM 3931 C C . ASN A 1 481 ? -4.736 8.691 -20.093 1.00 69.25 481 ASN A C 1
ATOM 3933 O O . ASN A 1 481 ? -5.452 9.630 -19.752 1.00 69.25 481 ASN A O 1
ATOM 3937 N N . THR A 1 482 ? -3.832 8.814 -21.063 1.00 60.38 482 THR A N 1
ATOM 3938 C CA . THR A 1 482 ? -3.658 10.000 -21.899 1.00 60.38 482 THR A CA 1
ATOM 3939 C C . THR A 1 482 ? -4.455 9.849 -23.186 1.00 60.38 482 THR A C 1
ATOM 3941 O O . THR A 1 482 ? -4.428 8.800 -23.826 1.00 60.38 482 THR A O 1
ATOM 3944 N N . VAL A 1 483 ? -5.115 10.927 -23.601 1.00 57.88 483 VAL A N 1
ATOM 3945 C CA . VAL A 1 483 ? -5.601 11.083 -24.973 1.00 57.88 483 VAL A CA 1
ATOM 3946 C C . VAL A 1 483 ? -4.559 11.918 -25.709 1.00 57.88 483 VAL A C 1
ATOM 3948 O O . VAL A 1 483 ? -4.225 13.011 -25.251 1.00 57.88 483 VAL A O 1
ATOM 3951 N N . TYR A 1 484 ? -4.019 11.404 -26.816 1.00 56.59 484 TYR A N 1
ATOM 3952 C CA . TYR A 1 484 ? -3.192 12.199 -27.725 1.00 56.59 484 TYR A CA 1
ATOM 3953 C C . TYR A 1 484 ? -4.147 13.117 -28.500 1.00 56.59 484 TYR A C 1
ATOM 3955 O O . TYR A 1 484 ? -4.765 12.684 -29.475 1.00 56.59 484 TYR A O 1
ATOM 3963 N N . ALA A 1 485 ? -4.360 14.326 -27.975 1.00 39.44 485 ALA A N 1
ATOM 3964 C CA . ALA A 1 485 ? -5.229 15.358 -28.537 1.00 39.44 485 ALA A CA 1
ATOM 3965 C C . ALA A 1 485 ? -4.417 16.592 -28.925 1.00 39.44 485 ALA A C 1
ATOM 3967 O O . ALA A 1 485 ? -3.549 16.989 -28.110 1.00 39.44 485 ALA A O 1
#

pLDDT: mean 88.8, std 8.79, range [39.44, 98.31]

Organism: NCBI:txid1001599

Sequence (485 aa):
MVDPPVNSTEWLRQSNVNPKLINHVILTHCHADHDAGTFQKILEENKITIHATETVMDSFLRKYSALTKIPKKELQELFHFQPIIIGKATMINGGEFNFHYALHSIPSVGFEFFFQDQSFIYTSDHLNEPEIHDKMYAQGILPESRWKFFKEFPWERRIIYHEAGIPPLHTRISYLASLPPEVQEKITVYHIARKDMPTGTKLKLAKFGIENTLYPEITPPKHIEAYNLLDVLTQIDIFHGFPIEKAKEFLLIVNEERYKRGDQIIRKGTPGDKFYIIASGNVKFEGLNQDETGQGPIKRYGTYEYFGEASLVLDLPRAADVYAETDVLALTIEKNKFLQFIRNSDLKSNLTRLNEIRDSNSWKALAESRHFRGLTSHQITQLELIMTLHKVNEGSILVREKEFYGDAYIIRSGKVNVYQNGNLLAELTDGDFVGEIYNISKNFVSNYTFRAETDTELYSIRQNDLVDYVKKNPGVYMRMNTVYA

InterPro domains:
  IPR000595 Cyclic nucleotide-binding domain [PF00027] (257-344)
  IPR000595 Cyclic nucleotide-binding domain [PF00027] (391-472)
  IPR000595 Cyclic nucleotide-binding domain [PS50042] (238-342)
  IPR000595 Cyclic nucleotide-binding domain [PS50042] (371-485)
  IPR000595 Cyclic nucleotide-binding domain [SM00100] (238-357)
  IPR000595 Cyclic nucleotide-binding domain [SM00100] (371-485)
  IPR000595 Cyclic nucleotide-binding domain [cd00038] (238-345)
  IPR000595 Cyclic nucleotide-binding domain [cd00038] (372-480)
  IPR014710 RmlC-like jelly roll fold [G3DSA:2.60.120.10] (217-358)
  IPR014710 RmlC-like jelly roll fold [G3DSA:2.60.120.10] (359-485)
  IPR018488 Cyclic nucleotide-binding, conserved site [PS00888] (265-281)
  IPR018488 Cyclic nucleotide-binding, conserved site [PS00889] (307-324)
  IPR018490 Cyclic nucleotide-binding domain superfamily [SSF51206] (224-344)
  IPR018490 Cyclic nucleotide-binding domain superfamily [SSF51206] (356-482)
  IPR036866 Ribonuclease Z/Hydroxyacylglutathione hydrolase-like [G3DSA:3.60.15.10] (3-149)
  IPR036866 Ribonuclease Z/Hydroxyacylglutathione hydrolase-like [SSF56281] (1-165)
  IPR050503 cAMP-dependent protein kinase regulatory subunit-like [PTHR11635] (55-461)